Protein 5U78 (pdb70)

Radius of gyration: 27.6 Å; Cα contacts (8 Å, |Δi|>4): 1163; chains: 4; bounding box: 58×51×76 Å

CATH classification: 2.30.29.30

Organism: Homo sapiens (NCBI:txid9606)

InterPro domains:
  IPR000648 Oxysterol-binding protein [PF01237] (410-745)
  IPR000648 Oxysterol-binding protein [PTHR10972] (153-735)
  IPR001849 Pleckstrin homology domain [PF00169] (150-264)
  IPR001849 Pleckstrin homology domain [PS50003] (148-265)
  IPR001849 Pleckstrin homology domain [SM00233] (149-267)
  IPR011993 PH-like domain superfamily [G3DSA:2.30.29.30] (146-267)
  IPR018494 Oxysterol-binding protein, conserved site [PS01013] (510-520)
  IPR037239 Oxysterol-binding protein superfamily [SSF144000] (399-789)

B-factor: mean 55.5, std 25.24, range [16.23, 249.87]

Solvent-accessible surface area: 25020 Å² total; per-residue (Å²): 172,72,42,80,83,46,41,56,69,2,90,1,39,3,68,43,114,13,49,33,105,6,42,0,11,0,74,63,4,35,0,14,0,40,52,64,108,168,118,17,105,16,18,5,8,0,68,0,80,33,3,86,28,82,71,87,54,76,182,43,13,5,0,55,0,46,25,63,135,150,107,62,0,51,24,134,148,8,68,166,51,58,93,61,21,22,15,16,7,35,43,14,71,20,73,0,9,0,69,7,119,44,82,77,56,0,106,70,3,30,82,14,0,83,146,6,17,167,45,103,172,75,44,73,86,44,43,53,67,3,81,1,61,4,28,104,139,41,39,34,101,6,38,0,11,0,70,60,10,36,0,11,0,38,57,70,102,169,130,17,109,15,17,5,7,0,73,0,111,33,2,79,25,93,68,91,71,14,132,99,143,27,12,4,0,60,0,48,24,66,60,68,60,56,0,52,22,130,120,10,72,164,46,55,69,122,24,30,159,34,76,34,26,5,8,9,44,0,14,0,41,3,111,44,110,78,53,0,101,70,1,19,73,14,0,94,143,7,9,150,55,106,98,48,18,53,4,3,41,69,4,55,0,56,2,74,115,164,48,68,48,108,4,15,0,10,0,62,74,8,35,0,8,0,31,52,65,91,182,102,15,98,17,14,5,6,0,68,0,109,34,5,90,25,90,76,85,126,111,35,11,0,61,0,49,22,70,139,146,111,61,0,50,24,133,121,8,45,96,29,53,81,123,22,31,147,37,30,75,43,14,69,21,78,0,9,0,88,3,94,40,106,57,19,0,114,28,0,24,97,14,0,81,134,4,16,168,91,160,82,38,74,83,45,44,58,74,5,80,1,64,0,31,111,116,28,43,35,110,5,37,0,10,0,66,63,6,35,0,8,0,35,56,61,102,170,139,16,97,9,16,5,6,0,69,0,96,34,9,88,21,45,48,81,109,40,184,196,16,2,8,0,59,0,48,24,66,58,71,57,52,0,50,21,135,145,9,62,171,45,59,86,115,31,33,148,36,76,33,25,4,8,15,49,0,15,0,61,3,118,37,104,77,52,0,93,74,2,16,74,17,0,66,133,6,17,160,39,101

Sequence (479 aa):
SSGIVMADWLKIRGTLKSWTKLWCVLKPGVLLIYKTQKNGQWVGTVLLNACEIIERPSKGFCFKLFHPLEQSIWAVKGPKGEAVGSITQPLPSSYLIIRATSESDGRCWMDALELALKSGSSGIVMADWLKIRGTLKSWTKLWCVLKPGVLLIYKTQKNGQWVGTVLLNACEIIERPSKKDGFCFKLFHPLEQSIWAVKGPKGEAVGSITQPLPSSYLIIRATSESDGRCWMDALELALKSGSGIVMADWLKIRGTLKSWTKLWCVLKPGVLLIYKTQKNGQWVGTVLLNACEIIERPSFCFKLFHPLEQSIWAVKGPKGEAVGSITQPLPSSYLIIRATSESDGRCWMDALELALKSSSGIVMADWLKIRGTLKSWTKLWCVLKPGVLLIYKTQKNGQWVGTVLLNACEIIERPSKKGFCFKLFHPLEQSIWAVKGPKGEAVGSITQPLPSSYLIIRATSESDGRCWMDALELALKSG

Secondary structure (DSSP, 8-state):
-----EEEEEEEE-TT---EEEEEEEETTEEEEESSSSS--EEEEEEGGG-EEEE-----EEEEEE-TTS---B-SS-TT--SSPPP-S---SSEEEEEESSHHHHHHHHHHHHHHHT--/-----EEEEEEE-TTTT--EEEEEEEETTEEEEESSSSSPPEEEEEEGGG-EEEE---SSSSEEEEEE-TTS---B-SS-TT--SSPPP-S---SSEEEEEESSHHHHHHHHHHHHHHTT--/----EEEEEEEE-SSS-EEEEEEEEETTEEEEES-SSS--EEEEEEGGG-EEEE----EEEEE-TTS---B-SS-TT--SSPPP-S---SSEEEEE-SSHHHHHHHHHHHHHHH--/----SEEEEEEEE-TT--EEEEEEEEETTEEEEESSSSSPPEEEEEEGGG-EEEEE-----EEEEEE-TTS---B-SS-TT--SSPPP-S---SSEEEEEESSHHHHHHHHHHHHHHHH--

Structure (mmCIF, N/CA/C/O backbone):
data_5U78
#
_entry.id   5U78
#
_cell.length_a   52.170
_cell.length_b   66.350
_cell.length_c   79.549
_cell.angle_alpha   90.00
_cell.angle_beta   94.67
_cell.angle_gamma   90.00
#
_symmetry.space_group_name_H-M   'P 1 21 1'
#
loop_
_entity.id
_entity.type
_entity.pdbx_description
1 polymer 'Oxysterol-binding protein-related protein 8'
2 water water
#
loop_
_atom_site.group_PDB
_atom_site.id
_atom_site.type_symbol
_atom_site.label_atom_id
_atom_site.label_alt_id
_atom_site.label_comp_id
_atom_site.label_asym_id
_atom_site.label_entity_id
_atom_site.label_seq_id
_atom_site.pdbx_PDB_ins_code
_atom_site.Cartn_x
_atom_site.Cartn_y
_atom_site.Cartn_z
_atom_site.occupancy
_atom_site.B_iso_or_equiv
_atom_site.auth_seq_id
_atom_site.auth_comp_id
_atom_site.auth_asym_id
_atom_site.auth_atom_id
_atom_site.pdbx_PDB_model_num
ATOM 1 N N . SER A 1 2 ? -40.784 12.825 11.907 1.00 74.82 6 SER A N 1
ATOM 2 C CA . SER A 1 2 ? -40.244 13.885 12.736 1.00 69.89 6 SER A CA 1
ATOM 3 C C . SER A 1 2 ? -38.840 14.235 12.274 1.00 66.19 6 SER A C 1
ATOM 4 O O . SER A 1 2 ? -38.337 15.312 12.567 1.00 59.57 6 SER A O 1
ATOM 11 N N . SER A 1 3 ? -38.235 13.325 11.519 1.00 65.28 7 SER A N 1
ATOM 12 C CA . SER A 1 3 ? -36.831 13.427 11.142 1.00 59.52 7 SER A CA 1
ATOM 13 C C . SER A 1 3 ? -36.546 14.660 10.316 1.00 60.54 7 SER A C 1
ATOM 14 O O . SER A 1 3 ? -35.501 15.281 10.462 1.00 61.09 7 SER A O 1
ATOM 22 N N . GLY A 1 4 ? -37.474 15.020 9.445 1.00 56.81 8 GLY A N 1
ATOM 23 C CA . GLY A 1 4 ? -37.228 16.123 8.528 1.00 50.50 8 GLY A CA 1
ATOM 24 C C . GLY A 1 4 ? -36.485 15.673 7.292 1.00 42.42 8 GLY A C 1
ATOM 25 O O . GLY A 1 4 ? -36.097 16.483 6.474 1.00 44.96 8 GLY A O 1
ATOM 29 N N . ILE A 1 5 ? -36.328 14.371 7.130 1.00 45.03 9 ILE A N 1
ATOM 30 C CA . ILE A 1 5 ? -35.585 13.867 5.995 1.00 42.56 9 ILE A CA 1
ATOM 31 C C . ILE A 1 5 ? -36.491 13.919 4.776 1.00 53.53 9 ILE A C 1
ATOM 32 O O . ILE A 1 5 ? -37.472 13.198 4.696 1.00 51.09 9 ILE A O 1
ATOM 48 N N . VAL A 1 6 ? -36.199 14.848 3.878 1.00 54.57 10 VAL A N 1
ATOM 49 C CA . VAL A 1 6 ? -36.895 14.944 2.613 1.00 52.74 10 VAL A CA 1
ATOM 50 C C . VAL A 1 6 ? -36.597 13.790 1.669 1.00 60.78 10 VAL A C 1
ATOM 51 O O . VAL A 1 6 ? -37.492 13.262 1.034 1.00 65.61 10 VAL A O 1
ATOM 64 N N . MET A 1 7 ? -35.319 13.452 1.529 1.00 57.71 11 MET A N 1
ATOM 65 C CA . MET A 1 7 ? -34.901 12.329 0.702 1.00 47.61 11 MET A CA 1
ATOM 66 C C . MET A 1 7 ? -33.661 11.622 1.244 1.00 49.03 11 MET A C 1
ATOM 67 O O . MET A 1 7 ? -32.787 12.256 1.816 1.00 43.57 11 MET A O 1
ATOM 81 N N . ALA A 1 8 ? -33.596 10.304 1.071 1.00 49.21 12 ALA A N 1
ATOM 82 C CA . ALA A 1 8 ? -32.366 9.548 1.300 1.00 48.36 12 ALA A CA 1
ATOM 83 C C . ALA A 1 8 ? -32.175 8.395 0.307 1.00 55.60 12 ALA A C 1
ATOM 84 O O . ALA A 1 8 ? -33.029 7.527 0.214 1.00 49.43 12 ALA A O 1
ATOM 91 N N . ASP A 1 9 ? -31.066 8.388 -0.429 1.00 40.48 13 ASP A N 1
ATOM 92 C CA . ASP A 1 9 ? -30.721 7.281 -1.324 1.00 39.53 13 ASP A CA 1
ATOM 93 C C . ASP A 1 9 ? -29.235 7.292 -1.699 1.00 41.12 13 ASP A C 1
ATOM 94 O O . ASP A 1 9 ? -28.555 8.277 -1.478 1.00 38.39 13 ASP A O 1
ATOM 103 N N . TRP A 1 10 ? -28.751 6.204 -2.285 1.00 38.01 14 TRP A N 1
ATOM 104 C CA . TRP A 1 10 ? -27.398 6.157 -2.797 1.00 46.03 14 TRP A CA 1
ATOM 105 C C . TRP A 1 10 ? -27.253 7.070 -3.978 1.00 42.60 14 TRP A C 1
ATOM 106 O O . TRP A 1 10 ? -28.105 7.067 -4.883 1.00 47.75 14 TRP A O 1
ATOM 127 N N . LEU A 1 11 ? -26.182 7.842 -4.001 1.00 37.67 15 LEU A N 1
ATOM 128 C CA . LEU A 1 11 ? -25.834 8.634 -5.160 1.00 39.31 15 LEU A CA 1
ATOM 129 C C . LEU A 1 11 ? -24.371 8.404 -5.445 1.00 44.79 15 LEU A C 1
ATOM 130 O O . LEU A 1 11 ? -23.612 8.095 -4.544 1.00 38.90 15 LEU A O 1
ATOM 146 N N . LYS A 1 12 ? -23.969 8.568 -6.689 1.00 37.29 16 LYS A N 1
ATOM 147 C CA . LYS A 1 12 ? -22.575 8.417 -7.016 1.00 41.35 16 LYS A CA 1
ATOM 148 C C . LYS A 1 12 ? -21.991 9.810 -7.147 1.00 48.17 16 LYS A C 1
ATOM 149 O O . LYS A 1 12 ? -22.536 10.658 -7.842 1.00 35.84 16 LYS A O 1
ATOM 168 N N . ILE A 1 13 ? -20.902 10.051 -6.442 1.00 39.33 17 ILE A N 1
ATOM 169 C CA . ILE A 1 13 ? -20.286 11.363 -6.449 1.00 52.50 17 ILE A CA 1
ATOM 170 C C . ILE A 1 13 ? -18.926 11.308 -7.122 1.00 44.31 17 ILE A C 1
ATOM 171 O O . ILE A 1 13 ? -18.097 10.492 -6.763 1.00 38.52 17 ILE A O 1
ATOM 187 N N . ARG A 1 14 ? -18.729 12.160 -8.120 1.00 56.20 18 ARG A N 1
ATOM 188 C CA . ARG A 1 14 ? -17.476 12.184 -8.823 1.00 59.10 18 ARG A CA 1
ATOM 189 C C . ARG A 1 14 ? -16.495 12.890 -7.917 1.00 64.21 18 ARG A C 1
ATOM 190 O O . ARG A 1 14 ? -16.745 14.002 -7.468 1.00 70.79 18 ARG A O 1
ATOM 211 N N . GLY A 1 15 ? -15.389 12.231 -7.643 1.00 68.76 19 GLY A N 1
ATOM 212 C CA . GLY A 1 15 ? -14.303 12.868 -6.924 1.00 65.55 19 GLY A CA 1
ATOM 213 C C . GLY A 1 15 ? -13.525 13.671 -7.933 1.00 65.81 19 GLY A C 1
ATOM 214 O O . GLY A 1 15 ? -13.840 13.658 -9.116 1.00 63.02 19 GLY A O 1
ATOM 218 N N . THR A 1 16 ? -12.511 14.375 -7.456 1.00 66.22 20 THR A N 1
ATOM 219 C CA . THR A 1 16 ? -11.536 15.009 -8.322 1.00 71.30 20 THR A CA 1
ATOM 220 C C . THR A 1 16 ? -10.808 13.906 -9.081 1.00 72.37 20 THR A C 1
ATOM 221 O O . THR A 1 16 ? -10.301 14.114 -10.172 1.00 75.47 20 THR A O 1
ATOM 232 N N . LEU A 1 17 ? -10.802 12.728 -8.477 1.00 74.49 21 LEU A N 1
ATOM 233 C CA . LEU A 1 17 ? -10.139 11.554 -9.013 1.00 80.39 21 LEU A CA 1
ATOM 234 C C . LEU A 1 17 ? -11.089 10.691 -9.850 1.00 79.52 21 LEU A C 1
ATOM 235 O O . LEU A 1 17 ? -10.759 9.574 -10.216 1.00 79.68 21 LEU A O 1
ATOM 251 N N . LYS A 1 18 ? -12.277 11.218 -10.104 1.00 81.86 22 LYS A N 1
ATOM 252 C CA . LYS A 1 18 ? -13.205 10.618 -11.079 1.00 81.26 22 LYS A CA 1
ATOM 253 C C . LYS A 1 18 ? -13.417 9.170 -10.734 1.00 81.15 22 LYS A C 1
ATOM 254 O O . LYS A 1 18 ? -13.476 8.327 -11.610 1.00 82.16 22 LYS A O 1
ATOM 273 N N . SER A 1 19 ? -13.489 8.889 -9.443 1.00 89.47 23 SER A N 1
ATOM 274 C CA . SER A 1 19 ? -13.754 7.549 -8.950 1.00 95.53 23 SER A CA 1
ATOM 275 C C . SER A 1 19 ? -15.241 7.233 -8.753 1.00 91.64 23 SER A C 1
ATOM 276 O O . SER A 1 19 ? -15.608 6.085 -8.528 1.00 89.77 23 SER A O 1
ATOM 283 N N . TRP A 1 20 ? -16.092 8.250 -8.793 1.00 86.71 24 TRP A N 1
ATOM 284 C CA . TRP A 1 20 ? -17.521 8.005 -8.759 1.00 70.25 24 TRP A CA 1
ATOM 285 C C . TRP A 1 20 ? -17.932 7.105 -7.635 1.00 77.65 24 TRP A C 1
ATOM 286 O O . TRP A 1 20 ? -18.609 6.086 -7.861 1.00 81.97 24 TRP A O 1
ATOM 307 N N . THR A 1 21 ? -17.550 7.442 -6.416 1.00 48.68 25 THR A N 1
ATOM 308 C CA . THR A 1 21 ? -17.885 6.624 -5.260 1.00 53.60 25 THR A CA 1
ATOM 309 C C . THR A 1 21 ? -19.377 6.620 -4.955 1.00 59.86 25 THR A C 1
ATOM 310 O O . THR A 1 21 ? -20.018 7.664 -4.996 1.00 53.38 25 THR A O 1
ATOM 321 N N . LYS A 1 22 ? -19.922 5.461 -4.615 1.00 41.35 26 LYS A N 1
ATOM 322 C CA . LYS A 1 22 ? -21.298 5.399 -4.160 1.00 52.61 26 LYS A CA 1
ATOM 323 C C . LYS A 1 22 ? -21.343 5.762 -2.683 1.00 55.09 26 LYS A C 1
ATOM 324 O O . LYS A 1 22 ? -20.679 5.129 -1.879 1.00 48.96 26 LYS A O 1
ATOM 343 N N . LEU A 1 23 ? -22.126 6.779 -2.339 1.00 41.66 27 LEU A N 1
ATOM 344 C CA . LEU A 1 23 ? -22.249 7.236 -0.964 1.00 44.05 27 LEU A CA 1
ATOM 345 C C . LEU A 1 23 ? -23.720 7.388 -0.575 1.00 37.54 27 LEU A C 1
ATOM 346 O O . LEU A 1 23 ? -24.562 7.597 -1.423 1.00 44.23 27 LEU A O 1
ATOM 362 N N . TRP A 1 24 ? -24.020 7.294 0.714 1.00 42.90 28 TRP A N 1
ATOM 363 C CA . TRP A 1 24 ? -25.388 7.381 1.183 1.00 37.21 28 TRP A CA 1
ATOM 364 C C . TRP A 1 24 ? -25.697 8.815 1.445 1.00 44.05 28 TRP A C 1
ATOM 365 O O . TRP A 1 24 ? -25.034 9.447 2.277 1.00 36.96 28 TRP A O 1
ATOM 386 N N . CYS A 1 25 ? -26.686 9.350 0.742 1.00 40.24 29 CYS A N 1
ATOM 387 C CA . CYS A 1 25 ? -26.989 10.769 0.821 1.00 48.83 29 CYS A CA 1
ATOM 388 C C . CYS A 1 25 ? -28.364 11.066 1.428 1.00 43.09 29 CYS A C 1
ATOM 389 O O . CYS A 1 25 ? -29.352 10.463 1.061 1.00 37.08 29 CYS A O 1
ATOM 397 N N . VAL A 1 26 ? -28.402 12.003 2.359 1.00 38.75 30 VAL A N 1
ATOM 398 C CA . VAL A 1 26 ? -29.637 12.360 3.025 1.00 34.03 30 VAL A CA 1
ATOM 399 C C . VAL A 1 26 ? -29.938 13.846 2.898 1.00 39.32 30 VAL A C 1
ATOM 400 O O . VAL A 1 26 ? -29.090 14.674 3.185 1.00 40.24 30 VAL A O 1
ATOM 413 N N . LEU A 1 27 ? -31.147 14.174 2.476 1.00 35.56 31 LEU A N 1
ATOM 414 C CA . LEU A 1 27 ? -31.506 15.559 2.269 1.00 46.98 31 LEU A CA 1
ATOM 415 C C . LEU A 1 27 ? -32.409 16.087 3.385 1.00 50.22 31 LEU A C 1
ATOM 416 O O . LEU A 1 27 ? -33.486 15.559 3.628 1.00 50.29 31 LEU A O 1
ATOM 432 N N . LYS A 1 28 ? -31.953 17.138 4.039 1.00 44.32 32 LYS A N 1
ATOM 433 C CA . LYS A 1 28 ? -32.715 17.805 5.072 1.00 41.13 32 LYS A CA 1
ATOM 434 C C . LYS A 1 28 ? -32.708 19.261 4.682 1.00 45.91 32 LYS A C 1
ATOM 435 O O . LYS A 1 28 ? -31.816 19.693 3.977 1.00 43.37 32 LYS A O 1
ATOM 454 N N . PRO A 1 29 ? -33.663 20.044 5.147 1.00 52.53 33 PRO A N 1
ATOM 455 C CA . PRO A 1 29 ? -33.740 21.396 4.613 1.00 53.28 33 PRO A CA 1
ATOM 456 C C . PRO A 1 29 ? -32.424 22.132 4.830 1.00 45.29 33 PRO A C 1
ATOM 457 O O . PRO A 1 29 ? -31.912 22.160 5.932 1.00 45.38 33 PRO A O 1
ATOM 468 N N . GLY A 1 30 ? -31.880 22.666 3.750 1.00 45.21 34 GLY A N 1
ATOM 469 C CA . GLY A 1 30 ? -30.667 23.468 3.811 1.00 41.63 34 GLY A CA 1
ATOM 470 C C . GLY A 1 30 ? -29.399 22.653 3.787 1.00 40.01 34 GLY A C 1
ATOM 471 O O . GLY A 1 30 ? -28.313 23.211 3.734 1.00 43.17 34 GLY A O 1
ATOM 475 N N . VAL A 1 31 ? -29.516 21.340 3.864 1.00 33.63 35 VAL A N 1
ATOM 476 C CA . VAL A 1 31 ? -28.321 20.529 3.889 1.00 44.56 35 VAL A CA 1
ATOM 477 C C . VAL A 1 31 ? -28.444 19.230 3.118 1.00 39.76 35 VAL A C 1
ATOM 478 O O . VAL A 1 31 ? -29.494 18.617 3.072 1.00 35.07 35 VAL A O 1
ATOM 491 N N . LEU A 1 32 ? -27.339 18.820 2.526 1.00 27.69 36 LEU A N 1
ATOM 492 C CA . LEU A 1 32 ? -27.217 17.491 2.010 1.00 27.36 36 LEU A CA 1
ATOM 493 C C . LEU A 1 32 ? -26.154 16.806 2.848 1.00 32.13 36 LEU A C 1
ATOM 494 O O . LEU A 1 32 ? -25.034 17.280 2.942 1.00 36.52 36 LEU A O 1
ATOM 510 N N . LEU A 1 33 ? -26.517 15.698 3.460 1.00 38.97 37 LEU A N 1
ATOM 511 C CA . LEU A 1 33 ? -25.623 14.993 4.354 1.00 33.37 37 LEU A CA 1
ATOM 512 C C . LEU A 1 33 ? -25.140 13.737 3.648 1.00 40.31 37 LEU A C 1
ATOM 513 O O . LEU A 1 33 ? -25.934 13.001 3.090 1.00 33.01 37 LEU A O 1
ATOM 529 N N . ILE A 1 34 ? -23.833 13.525 3.643 1.00 32.90 38 ILE A N 1
ATOM 530 C CA . ILE A 1 34 ? -23.238 12.442 2.877 1.00 37.62 38 ILE A CA 1
ATOM 531 C C . ILE A 1 34 ? -22.517 11.441 3.778 1.00 40.53 38 ILE A C 1
ATOM 532 O O . ILE A 1 34 ? -21.693 11.820 4.593 1.00 39.72 38 ILE A O 1
ATOM 548 N N . TYR A 1 35 ? -22.849 10.169 3.614 1.00 37.46 39 TYR A N 1
ATOM 549 C CA . TYR A 1 35 ? -22.352 9.106 4.471 1.00 45.14 39 TYR A CA 1
ATOM 550 C C . TYR A 1 35 ? -21.827 7.931 3.657 1.00 47.59 39 TYR A C 1
ATOM 551 O O . TYR A 1 35 ? -22.285 7.672 2.551 1.00 38.69 39 TYR A O 1
ATOM 569 N N . LYS A 1 36 ? -20.846 7.238 4.222 1.00 56.28 40 LYS A N 1
ATOM 570 C CA . LYS A 1 36 ? -20.313 6.003 3.644 1.00 61.16 40 LYS A CA 1
ATOM 571 C C . LYS A 1 36 ? -21.341 4.867 3.617 1.00 62.94 40 LYS A C 1
ATOM 572 O O . LYS A 1 36 ? -21.401 4.117 2.652 1.00 47.35 40 LYS A O 1
ATOM 591 N N . THR A 1 37 ? -22.135 4.740 4.680 1.00 74.64 41 THR A N 1
ATOM 592 C CA . THR A 1 37 ? -23.128 3.662 4.783 1.00 86.49 41 THR A CA 1
ATOM 593 C C . THR A 1 37 ? -24.515 4.164 5.141 1.00 81.21 41 THR A C 1
ATOM 594 O O . THR A 1 37 ? -24.670 5.236 5.705 1.00 67.49 41 THR A O 1
ATOM 605 N N . GLN A 1 38 ? -25.517 3.376 4.763 1.00 78.17 42 GLN A N 1
ATOM 606 C CA . GLN A 1 38 ? -26.921 3.761 4.914 1.00 73.96 42 GLN A CA 1
ATOM 607 C C . GLN A 1 38 ? -27.456 3.914 6.328 1.00 68.67 42 GLN A C 1
ATOM 608 O O . GLN A 1 38 ? -28.263 4.795 6.564 1.00 71.65 42 GLN A O 1
ATOM 622 N N . LYS A 1 39 ? -27.035 3.077 7.259 1.00 72.06 43 LYS A N 1
ATOM 623 C CA . LYS A 1 39 ? -27.488 3.259 8.630 1.00 79.69 43 LYS A CA 1
ATOM 624 C C . LYS A 1 39 ? -26.311 3.537 9.550 1.00 88.32 43 LYS A C 1
ATOM 625 O O . LYS A 1 39 ? -25.350 2.776 9.552 1.00 89.24 43 LYS A O 1
ATOM 644 N N . ASN A 1 40 ? -26.400 4.615 10.323 1.00 97.39 44 ASN A N 1
ATOM 645 C CA . ASN A 1 40 ? -25.351 4.926 11.309 1.00 106.53 44 ASN A CA 1
ATOM 646 C C . ASN A 1 40 ? -23.997 4.970 10.614 1.00 108.85 44 ASN A C 1
ATOM 647 O O . ASN A 1 40 ? -23.010 4.428 11.105 1.00 112.51 44 ASN A O 1
ATOM 658 N N . GLY A 1 41 ? -23.966 5.647 9.474 1.00 98.51 45 GLY A N 1
ATOM 659 C CA . GLY A 1 41 ? -22.798 5.651 8.601 1.00 91.44 45 GLY A CA 1
ATOM 660 C C . GLY A 1 41 ? -21.683 6.572 9.035 1.00 80.85 45 GLY A C 1
ATOM 661 O O . GLY A 1 41 ? -21.858 7.424 9.901 1.00 79.27 45 GLY A O 1
ATOM 665 N N . GLN A 1 42 ? -20.535 6.424 8.384 1.00 70.62 46 GLN A N 1
ATOM 666 C CA . GLN A 1 42 ? -19.402 7.283 8.656 1.00 61.26 46 GLN A CA 1
ATOM 667 C C . GLN A 1 42 ? -19.582 8.555 7.834 1.00 51.35 46 GLN A C 1
ATOM 668 O O . GLN A 1 42 ? -19.552 8.514 6.615 1.00 48.05 46 GLN A O 1
ATOM 682 N N . TRP A 1 43 ? -19.791 9.671 8.510 1.00 49.18 47 TRP A N 1
ATOM 683 C CA . TRP A 1 43 ? -20.059 10.924 7.845 1.00 42.36 47 TRP A CA 1
ATOM 684 C C . TRP A 1 43 ? -18.883 11.348 7.007 1.00 40.46 47 TRP A C 1
ATOM 685 O O . TRP A 1 43 ? -17.731 11.285 7.464 1.00 51.20 47 TRP A O 1
ATOM 706 N N . VAL A 1 44 ? -19.142 11.748 5.769 1.00 40.89 48 VAL A N 1
ATOM 707 C CA . VAL A 1 44 ? -18.095 12.267 4.903 1.00 41.63 48 VAL A CA 1
ATOM 708 C C . VAL A 1 44 ? -18.081 13.791 4.834 1.00 42.84 48 VAL A C 1
ATOM 709 O O . VAL A 1 44 ? -17.038 14.414 4.948 1.00 37.76 48 VAL A O 1
ATOM 722 N N . GLY A 1 45 ? -19.239 14.370 4.560 1.00 37.45 49 GLY A N 1
ATOM 723 C CA . GLY A 1 45 ? -19.384 15.803 4.538 1.00 37.42 49 GLY A CA 1
ATOM 724 C C . GLY A 1 45 ? -20.829 16.234 4.551 1.00 35.76 49 GLY A C 1
ATOM 725 O O . GLY A 1 45 ? -21.717 15.449 4.284 1.00 33.97 49 GLY A O 1
ATOM 729 N N . THR A 1 46 ? -21.052 17.501 4.841 1.00 31.77 50 THR A N 1
ATOM 730 C CA . THR A 1 46 ? -22.355 18.100 4.685 1.00 41.97 50 THR A CA 1
ATOM 731 C C . THR A 1 46 ? -22.251 19.304 3.767 1.00 33.94 50 THR A C 1
ATOM 732 O O . THR A 1 46 ? -21.456 20.193 4.003 1.00 33.82 50 THR A O 1
ATOM 743 N N . VAL A 1 47 ? -23.060 19.317 2.728 1.00 28.74 51 VAL A N 1
ATOM 744 C CA . VAL A 1 47 ? -23.083 20.412 1.793 1.00 28.82 51 VAL A CA 1
ATOM 745 C C . VAL A 1 47 ? -24.081 21.444 2.282 1.00 33.42 51 VAL A C 1
ATOM 746 O O . VAL A 1 47 ? -25.211 21.108 2.594 1.00 34.93 51 VAL A O 1
ATOM 759 N N . LEU A 1 48 ? -23.668 22.700 2.344 1.00 34.11 52 LEU A N 1
ATOM 760 C CA . LEU A 1 48 ? -24.559 23.758 2.781 1.00 36.10 52 LEU A CA 1
ATOM 761 C C . LEU A 1 48 ? -25.313 24.272 1.571 1.00 30.65 52 LEU A C 1
ATOM 762 O O . LEU A 1 48 ? -24.818 25.088 0.812 1.00 39.17 52 LEU A O 1
ATOM 778 N N . LEU A 1 49 ? -26.519 23.775 1.392 1.00 36.92 53 LEU A N 1
ATOM 779 C CA . LEU A 1 49 ? -27.286 24.050 0.196 1.00 37.68 53 LEU A CA 1
ATOM 780 C C . LEU A 1 49 ? -27.640 25.526 0.057 1.00 39.07 53 LEU A C 1
ATOM 781 O O . LEU A 1 49 ? -27.847 26.008 -1.040 1.00 41.23 53 LEU A O 1
ATOM 797 N N . ASN A 1 50 ? -27.653 26.244 1.170 1.00 43.02 54 ASN A N 1
ATOM 798 C CA . ASN A 1 50 ? -27.991 27.664 1.184 1.00 52.80 54 ASN A CA 1
ATOM 799 C C . ASN A 1 50 ? -27.010 28.514 0.384 1.00 47.95 54 ASN A C 1
ATOM 800 O O . ASN A 1 50 ? -27.370 29.558 -0.132 1.00 44.78 54 ASN A O 1
ATOM 811 N N . ALA A 1 51 ? -25.777 28.041 0.270 1.00 39.99 55 ALA A N 1
ATOM 812 C CA . ALA A 1 51 ? -24.736 28.754 -0.449 1.00 44.99 55 ALA A CA 1
ATOM 813 C C . ALA A 1 51 ? -24.624 28.313 -1.893 1.00 43.19 55 ALA A C 1
ATOM 814 O O . ALA A 1 51 ? -23.735 28.753 -2.604 1.00 49.98 55 ALA A O 1
ATOM 821 N N . CYS A 1 52 ? -25.540 27.462 -2.322 1.00 46.83 56 CYS A N 1
ATOM 822 C CA . CYS A 1 52 ? -25.386 26.711 -3.549 1.00 36.76 56 CYS A CA 1
ATOM 823 C C . CYS A 1 52 ? -26.409 27.012 -4.632 1.00 38.21 56 CYS A C 1
ATOM 824 O O . CYS A 1 52 ? -27.475 27.534 -4.379 1.00 42.17 56 CYS A O 1
ATOM 832 N N . GLU A 1 53 ? -26.039 26.645 -5.844 1.00 44.87 57 GLU A N 1
ATOM 833 C CA . GLU A 1 53 ? -26.902 26.672 -6.998 1.00 39.54 57 GLU A CA 1
ATOM 834 C C . GLU A 1 53 ? -26.746 25.324 -7.665 1.00 39.34 57 GLU A C 1
ATOM 835 O O . GLU A 1 53 ? -25.779 24.620 -7.422 1.00 37.96 57 GLU A O 1
ATOM 847 N N . ILE A 1 54 ? -27.708 24.952 -8.484 1.00 39.06 58 ILE A N 1
ATOM 848 C CA . ILE A 1 54 ? -27.692 23.638 -9.076 1.00 50.27 58 ILE A CA 1
ATOM 849 C C . ILE A 1 54 ? -27.850 23.707 -10.584 1.00 48.37 58 ILE A C 1
ATOM 850 O O . ILE A 1 54 ? -28.621 24.498 -11.095 1.00 44.72 58 ILE A O 1
ATOM 866 N N . ILE A 1 55 ? -27.097 22.885 -11.297 1.00 47.36 59 ILE A N 1
ATOM 867 C CA . ILE A 1 55 ? -27.238 22.819 -12.736 1.00 56.98 59 ILE A CA 1
ATOM 868 C C . ILE A 1 55 ? -27.120 21.396 -13.277 1.00 55.28 59 ILE A C 1
ATOM 869 O O . ILE A 1 55 ? -26.335 20.596 -12.795 1.00 46.59 59 ILE A O 1
ATOM 885 N N . GLU A 1 56 ? -27.914 21.100 -14.296 1.00 60.15 60 GLU A N 1
ATOM 886 C CA . GLU A 1 56 ? -27.883 19.811 -14.972 1.00 53.56 60 GLU A CA 1
ATOM 887 C C . GLU A 1 56 ? -26.608 19.636 -15.789 1.00 52.21 60 GLU A C 1
ATOM 888 O O . GLU A 1 56 ? -26.033 20.602 -16.247 1.00 53.17 60 GLU A O 1
ATOM 900 N N . ARG A 1 57 ? -26.146 18.403 -15.927 1.00 52.06 61 ARG A N 1
ATOM 901 C CA . ARG A 1 57 ? -24.909 18.119 -16.642 1.00 60.89 61 ARG A CA 1
ATOM 902 C C . ARG A 1 57 ? -25.040 16.953 -17.618 1.00 62.63 61 ARG A C 1
ATOM 903 O O . ARG A 1 57 ? -24.670 15.837 -17.286 1.00 66.26 61 ARG A O 1
ATOM 924 N N . PRO A 1 58 ? -25.542 17.190 -18.820 1.00 63.43 62 PRO A N 1
ATOM 925 C CA . PRO A 1 58 ? -25.688 16.086 -19.771 1.00 69.27 62 PRO A CA 1
ATOM 926 C C . PRO A 1 58 ? -24.303 15.601 -20.190 1.00 77.59 62 PRO A C 1
ATOM 927 O O . PRO A 1 58 ? -23.400 16.408 -20.035 1.00 81.68 62 PRO A O 1
ATOM 938 N N . SER A 1 59 ? -24.092 14.388 -20.691 1.00 85.76 63 SER A N 1
ATOM 939 C CA . SER A 1 59 ? -25.024 13.277 -20.655 1.00 84.55 63 SER A CA 1
ATOM 940 C C . SER A 1 59 ? -24.197 12.013 -20.471 1.00 92.83 63 SER A C 1
ATOM 941 O O . SER A 1 59 ? -23.105 11.900 -21.019 1.00 99.68 63 SER A O 1
ATOM 949 N N . LYS A 1 60 ? -24.712 11.054 -19.712 1.00 90.96 64 LYS A N 1
ATOM 950 C CA . LYS A 1 60 ? -23.960 9.834 -19.422 1.00 86.22 64 LYS A CA 1
ATOM 951 C C . LYS A 1 60 ? -22.945 9.548 -20.522 1.00 93.84 64 LYS A C 1
ATOM 952 O O . LYS A 1 60 ? -22.151 8.610 -20.420 1.00 91.34 64 LYS A O 1
ATOM 971 N N . GLY A 1 63 ? -25.685 7.885 -16.807 1.00 100.21 67 GLY A N 1
ATOM 972 C CA . GLY A 1 63 ? -27.092 8.190 -16.636 1.00 94.66 67 GLY A CA 1
ATOM 973 C C . GLY A 1 63 ? -27.321 9.685 -16.535 1.00 88.58 67 GLY A C 1
ATOM 974 O O . GLY A 1 63 ? -26.970 10.425 -17.444 1.00 97.39 67 GLY A O 1
ATOM 977 N N . PHE A 1 64 ? -27.891 10.135 -15.426 1.00 74.43 68 PHE A N 1
ATOM 978 C CA . PHE A 1 64 ? -28.221 11.539 -15.267 1.00 63.19 68 PHE A CA 1
ATOM 979 C C . PHE A 1 64 ? -27.326 12.185 -14.214 1.00 55.18 68 PHE A C 1
ATOM 980 O O . PHE A 1 64 ? -27.207 11.688 -13.106 1.00 49.15 68 PHE A O 1
ATOM 997 N N . CYS A 1 65 ? -26.694 13.284 -14.582 1.00 52.95 69 CYS A N 1
ATOM 998 C CA . CYS A 1 65 ? -25.743 13.944 -13.719 1.00 49.63 69 CYS A CA 1
ATOM 999 C C . CYS A 1 65 ? -26.136 15.389 -13.484 1.00 48.15 69 CYS A C 1
ATOM 1000 O O . CYS A 1 65 ? -26.612 16.060 -14.383 1.00 53.27 69 CYS A O 1
ATOM 1008 N N . PHE A 1 66 ? -25.939 15.861 -12.266 1.00 44.82 70 PHE A N 1
ATOM 1009 C CA . PHE A 1 66 ? -26.193 17.250 -11.941 1.00 48.43 70 PHE A CA 1
ATOM 1010 C C . PHE A 1 66 ? -25.062 17.758 -11.073 1.00 45.92 70 PHE A C 1
ATOM 1011 O O . PHE A 1 66 ? -24.342 16.975 -10.483 1.00 40.51 70 PHE A O 1
ATOM 1028 N N . LYS A 1 67 ? -24.892 19.069 -11.024 1.00 39.03 71 LYS A N 1
ATOM 1029 C CA . LYS A 1 67 ? -23.806 19.656 -10.274 1.00 43.80 71 LYS A CA 1
ATOM 1030 C C . LYS A 1 67 ? -24.300 20.674 -9.242 1.00 35.60 71 LYS A C 1
ATOM 1031 O O . LYS A 1 67 ? -25.080 21.556 -9.565 1.00 36.53 71 LYS A O 1
ATOM 1050 N N . LEU A 1 68 ? -23.814 20.542 -8.019 1.00 33.69 72 LEU A N 1
ATOM 1051 C CA . LEU A 1 68 ? -24.038 21.526 -6.975 1.00 32.43 72 LEU A CA 1
ATOM 1052 C C . LEU A 1 68 ? -22.791 22.378 -6.884 1.00 35.75 72 LEU A C 1
ATOM 1053 O O . LEU A 1 68 ? -21.701 21.854 -6.801 1.00 32.97 72 LEU A O 1
ATOM 1069 N N . PHE A 1 69 ? -22.947 23.687 -6.923 1.00 32.67 73 PHE A N 1
ATOM 1070 C CA . PHE A 1 69 ? -21.793 24.565 -6.908 1.00 34.66 73 PHE A CA 1
ATOM 1071 C C . PHE A 1 69 ? -22.052 25.889 -6.213 1.00 41.84 73 PHE A C 1
ATOM 1072 O O . PHE A 1 69 ? -23.175 26.354 -6.136 1.00 35.35 73 PHE A O 1
ATOM 1089 N N . HIS A 1 70 ? -20.992 26.508 -5.722 1.00 33.57 74 HIS A N 1
ATOM 1090 C CA . HIS A 1 70 ? -21.117 27.807 -5.124 1.00 40.99 74 HIS A CA 1
ATOM 1091 C C . HIS A 1 70 ? -20.910 28.798 -6.226 1.00 37.09 74 HIS A C 1
ATOM 1092 O O . HIS A 1 70 ? -19.882 28.770 -6.902 1.00 38.31 74 HIS A O 1
ATOM 1106 N N . PRO A 1 71 ? -21.865 29.680 -6.434 1.00 35.46 75 PRO A N 1
ATOM 1107 C CA . PRO A 1 71 ? -21.791 30.620 -7.549 1.00 35.01 75 PRO A CA 1
ATOM 1108 C C . PRO A 1 71 ? -20.583 31.551 -7.429 1.00 31.44 75 PRO A C 1
ATOM 1109 O O . PRO A 1 71 ? -20.072 31.993 -8.435 1.00 35.44 75 PRO A O 1
ATOM 1120 N N . LEU A 1 72 ? -20.132 31.799 -6.209 1.00 35.70 76 LEU A N 1
ATOM 1121 C CA . LEU A 1 72 ? -18.981 32.654 -5.945 1.00 41.97 76 LEU A CA 1
ATOM 1122 C C . LEU A 1 72 ? -17.695 31.852 -5.701 1.00 44.12 76 LEU A C 1
ATOM 1123 O O . LEU A 1 72 ? -16.723 32.375 -5.173 1.00 37.24 76 LEU A O 1
ATOM 1139 N N . GLU A 1 73 ? -17.722 30.583 -6.085 1.00 40.24 77 GLU A N 1
ATOM 1140 C CA . GLU A 1 73 ? -16.524 29.703 -6.031 1.00 40.83 77 GLU A CA 1
ATOM 1141 C C . GLU A 1 73 ? -15.923 29.567 -4.630 1.00 38.04 77 GLU A C 1
ATOM 1142 O O . GLU A 1 73 ? -14.725 29.425 -4.457 1.00 35.72 77 GLU A O 1
ATOM 1154 N N . GLN A 1 74 ? -16.792 29.596 -3.637 1.00 37.95 78 GLN A N 1
ATOM 1155 C CA . GLN A 1 74 ? -16.405 29.463 -2.253 1.00 40.55 78 GLN A CA 1
ATOM 1156 C C . GLN A 1 74 ? -16.782 28.088 -1.741 1.00 34.88 78 GLN A C 1
ATOM 1157 O O . GLN A 1 74 ? -17.419 27.329 -2.447 1.00 33.43 78 GLN A O 1
ATOM 1171 N N . SER A 1 75 ? -16.381 27.775 -0.517 1.00 28.80 79 SER A N 1
ATOM 1172 C CA . SER A 1 75 ? -16.610 26.459 0.042 1.00 31.46 79 SER A CA 1
ATOM 1173 C C . SER A 1 75 ? -18.098 26.158 0.260 1.00 30.05 79 SER A C 1
ATOM 1174 O O . SER A 1 75 ? -18.851 26.999 0.719 1.00 35.97 79 SER A O 1
ATOM 1182 N N . ILE A 1 76 ? -18.485 24.942 -0.083 1.00 33.74 80 ILE A N 1
ATOM 1183 C CA . ILE A 1 76 ? -19.860 24.471 0.054 1.00 33.92 80 ILE A CA 1
ATOM 1184 C C . ILE A 1 76 ? -20.032 23.569 1.275 1.00 36.35 80 ILE A C 1
ATOM 1185 O O . ILE A 1 76 ? -21.092 23.022 1.506 1.00 30.46 80 ILE A O 1
ATOM 1201 N N . TRP A 1 77 ? -18.981 23.430 2.065 1.00 37.52 81 TRP A N 1
ATOM 1202 C CA . TRP A 1 77 ? -18.914 22.389 3.061 1.00 32.56 81 TRP A CA 1
ATOM 1203 C C . TRP A 1 77 ? -19.064 22.865 4.476 1.00 43.98 81 TRP A C 1
ATOM 1204 O O . TRP A 1 77 ? -18.464 23.876 4.876 1.00 43.03 81 TRP A O 1
ATOM 1225 N N . ALA A 1 78 ? -19.846 22.131 5.249 1.00 42.48 82 ALA A N 1
ATOM 1226 C CA . ALA A 1 78 ? -20.018 22.437 6.652 1.00 48.43 82 ALA A CA 1
ATOM 1227 C C . ALA A 1 78 ? -18.716 22.202 7.390 1.00 39.42 82 ALA A C 1
ATOM 1228 O O . ALA A 1 78 ? -17.965 21.312 7.051 1.00 40.52 82 ALA A O 1
ATOM 1235 N N . VAL A 1 79 ? -18.424 23.057 8.353 1.00 45.90 83 VAL A N 1
ATOM 1236 C CA . VAL A 1 79 ? -17.277 22.871 9.222 1.00 45.23 83 VAL A CA 1
ATOM 1237 C C . VAL A 1 79 ? -17.384 21.678 10.157 1.00 51.15 83 VAL A C 1
ATOM 1238 O O . VAL A 1 79 ? -16.405 20.998 10.412 1.00 55.56 83 VAL A O 1
ATOM 1251 N N . LYS A 1 80 ? -18.569 21.462 10.698 1.00 57.41 84 LYS A N 1
ATOM 1252 C CA . LYS A 1 80 ? -18.746 20.467 11.733 1.00 63.41 84 LYS A CA 1
ATOM 1253 C C . LYS A 1 80 ? -19.750 19.408 11.317 1.00 63.12 84 LYS A C 1
ATOM 1254 O O . LYS A 1 80 ? -20.706 19.686 10.607 1.00 63.18 84 LYS A O 1
ATOM 1273 N N . GLY A 1 81 ? -19.530 18.203 11.805 1.00 64.30 85 GLY A N 1
ATOM 1274 C CA . GLY A 1 81 ? -20.388 17.080 11.462 1.00 57.82 85 GLY A CA 1
ATOM 1275 C C . GLY A 1 81 ? -21.729 17.253 12.125 1.00 57.73 85 GLY A C 1
ATOM 1276 O O . GLY A 1 81 ? -21.881 18.070 13.019 1.00 66.34 85 GLY A O 1
ATOM 1280 N N . PRO A 1 82 ? -22.700 16.480 11.674 1.00 55.34 86 PRO A N 1
ATOM 1281 C CA . PRO A 1 82 ? -24.048 16.532 12.220 1.00 56.60 86 PRO A CA 1
ATOM 1282 C C . PRO A 1 82 ? -23.995 16.143 13.683 1.00 67.83 86 PRO A C 1
ATOM 1283 O O . PRO A 1 82 ? -24.782 16.635 14.479 1.00 75.55 86 PRO A O 1
ATOM 1294 N N . LYS A 1 83 ? -23.073 15.264 14.013 1.00 74.09 87 LYS A N 1
ATOM 1295 C CA . LYS A 1 83 ? -22.870 14.791 15.375 1.00 75.41 87 LYS A CA 1
ATOM 1296 C C . LYS A 1 83 ? -21.658 15.432 16.054 1.00 77.53 87 LYS A C 1
ATOM 1297 O O . LYS A 1 83 ? -21.171 14.934 17.060 1.00 85.48 87 LYS A O 1
ATOM 1316 N N . GLY A 1 84 ? -21.209 16.568 15.536 1.00 74.41 88 GLY A N 1
ATOM 1317 C CA . GLY A 1 84 ? -20.104 17.286 16.164 1.00 77.43 88 GLY A CA 1
ATOM 1318 C C . GLY A 1 84 ? -18.741 16.853 15.685 1.00 75.90 88 GLY A C 1
ATOM 1319 O O . GLY A 1 84 ? -17.722 17.249 16.237 1.00 71.24 88 GLY A O 1
ATOM 1323 N N . GLU A 1 85 ? -18.738 16.042 14.639 1.00 69.64 89 GLU A N 1
ATOM 1324 C CA . GLU A 1 85 ? -17.516 15.448 14.143 1.00 82.31 89 GLU A CA 1
ATOM 1325 C C . GLU A 1 85 ? -16.569 16.540 13.654 1.00 65.23 89 GLU A C 1
ATOM 1326 O O . GLU A 1 85 ? -16.978 17.442 12.933 1.00 66.32 89 GLU A O 1
ATOM 1338 N N . ALA A 1 86 ? -15.319 16.481 14.092 1.00 66.13 90 ALA A N 1
ATOM 1339 C CA . ALA A 1 86 ? -14.286 17.403 13.631 1.00 62.85 90 ALA A CA 1
ATOM 1340 C C . ALA A 1 86 ? -13.909 17.249 12.172 1.00 64.47 90 ALA A C 1
ATOM 1341 O O . ALA A 1 86 ? -13.693 18.224 11.477 1.00 64.79 90 ALA A O 1
ATOM 1348 N N . VAL A 1 87 ? -13.752 16.009 11.740 1.00 62.11 91 VAL A N 1
ATOM 1349 C CA . VAL A 1 87 ? -13.206 15.711 10.430 1.00 57.44 91 VAL A CA 1
ATOM 1350 C C . VAL A 1 87 ? -14.062 14.668 9.730 1.00 49.03 91 VAL A C 1
ATOM 1351 O O . VAL A 1 87 ? -14.660 13.823 10.375 1.00 50.69 91 VAL A O 1
ATOM 1364 N N . GLY A 1 88 ? -14.127 14.742 8.411 1.00 48.43 92 GLY A N 1
ATOM 1365 C CA . GLY A 1 88 ? -14.903 13.775 7.645 1.00 51.42 92 GLY A CA 1
ATOM 1366 C C . GLY A 1 88 ? -14.154 12.487 7.443 1.00 47.60 92 GLY A C 1
ATOM 1367 O O . GLY A 1 88 ? -12.940 12.479 7.445 1.00 43.35 92 GLY A O 1
ATOM 1371 N N . SER A 1 89 ? -14.880 11.400 7.233 1.00 43.68 93 SER A N 1
ATOM 1372 C CA . SER A 1 89 ? -14.245 10.132 6.930 1.00 47.63 93 SER A CA 1
ATOM 1373 C C . SER A 1 89 ? -13.513 10.285 5.623 1.00 48.39 93 SER A C 1
ATOM 1374 O O . SER A 1 89 ? -13.999 10.924 4.708 1.00 46.05 93 SER A O 1
ATOM 1382 N N . ILE A 1 90 ? -12.322 9.720 5.548 1.00 47.90 94 ILE A N 1
ATOM 1383 C CA . ILE A 1 90 ? -11.517 9.915 4.377 1.00 42.78 94 ILE A CA 1
ATOM 1384 C C . ILE A 1 90 ? -12.146 9.239 3.173 1.00 44.71 94 ILE A C 1
ATOM 1385 O O . ILE A 1 90 ? -12.540 8.081 3.234 1.00 56.09 94 ILE A O 1
ATOM 1401 N N . THR A 1 91 ? -12.234 9.985 2.091 1.00 44.02 95 THR A N 1
ATOM 1402 C CA . THR A 1 91 ? -12.757 9.493 0.843 1.00 45.66 95 THR A CA 1
ATOM 1403 C C . THR A 1 91 ? -11.864 10.029 -0.236 1.00 44.95 95 THR A C 1
ATOM 1404 O O . THR A 1 91 ? -10.955 10.796 0.006 1.00 56.13 95 THR A O 1
ATOM 1415 N N . GLN A 1 92 ? -12.208 9.688 -1.449 1.00 44.85 96 GLN A N 1
ATOM 1416 C CA . GLN A 1 92 ? -11.484 10.156 -2.587 1.00 45.57 96 GLN A CA 1
ATOM 1417 C C . GLN A 1 92 ? -11.605 11.672 -2.478 1.00 49.30 96 GLN A C 1
ATOM 1418 O O . GLN A 1 92 ? -12.616 12.160 -1.995 1.00 51.72 96 GLN A O 1
ATOM 1432 N N . PRO A 1 93 ? -10.598 12.421 -2.887 1.00 38.19 97 PRO A N 1
ATOM 1433 C CA . PRO A 1 93 ? -10.632 13.866 -2.659 1.00 39.48 97 PRO A CA 1
ATOM 1434 C C . PRO A 1 93 ? -11.808 14.511 -3.374 1.00 43.66 97 PRO A C 1
ATOM 1435 O O . PRO A 1 93 ? -12.110 14.123 -4.489 1.00 39.88 97 PRO A O 1
ATOM 1446 N N . LEU A 1 94 ? -12.448 15.483 -2.738 1.00 39.62 98 LEU A N 1
ATOM 1447 C CA . LEU A 1 94 ? -13.604 16.145 -3.323 1.00 34.33 98 LEU A CA 1
ATOM 1448 C C . LEU A 1 94 ? -13.376 17.653 -3.444 1.00 29.92 98 LEU A C 1
ATOM 1449 O O . LEU A 1 94 ? -12.673 18.216 -2.631 1.00 30.35 98 LEU A O 1
ATOM 1465 N N . PRO A 1 95 ? -13.972 18.310 -4.429 1.00 31.46 99 PRO A N 1
ATOM 1466 C CA . PRO A 1 95 ? -13.709 19.733 -4.656 1.00 34.01 99 PRO A CA 1
ATOM 1467 C C . PRO A 1 95 ? -14.235 20.590 -3.525 1.00 29.82 99 PRO A C 1
ATOM 1468 O O . PRO A 1 95 ? -15.197 20.209 -2.890 1.00 30.74 99 PRO A O 1
ATOM 1479 N N . SER A 1 96 ? -13.583 21.709 -3.249 1.00 30.57 100 SER A N 1
ATOM 1480 C CA . SER A 1 96 ? -14.067 22.622 -2.238 1.00 30.88 100 SER A CA 1
ATOM 1481 C C . SER A 1 96 ? -15.400 23.295 -2.571 1.00 30.40 100 SER A C 1
ATOM 1482 O O . SER A 1 96 ? -16.258 23.404 -1.720 1.00 30.45 100 SER A O 1
ATOM 1490 N N . SER A 1 97 ? -15.532 23.796 -3.789 1.00 30.25 101 SER A N 1
ATOM 1491 C CA . SER A 1 97 ? -16.652 24.659 -4.154 1.00 30.53 101 SER A CA 1
ATOM 1492 C C . SER A 1 97 ? -17.747 24.063 -5.050 1.00 38.35 101 SER A C 1
ATOM 1493 O O . SER A 1 97 ? -18.637 24.782 -5.478 1.00 40.74 101 SER A O 1
ATOM 1501 N N . TYR A 1 98 ? -17.669 22.783 -5.374 1.00 27.90 102 TYR A N 1
ATOM 1502 C CA . TYR A 1 98 ? -18.729 22.151 -6.143 1.00 23.47 102 TYR A CA 1
ATOM 1503 C C . TYR A 1 98 ? -18.719 20.654 -5.995 1.00 28.16 102 TYR A C 1
ATOM 1504 O O . TYR A 1 98 ? -17.737 20.073 -5.578 1.00 29.00 102 TYR A O 1
ATOM 1522 N N . LEU A 1 99 ? -19.837 20.041 -6.330 1.00 28.17 103 LEU A N 1
ATOM 1523 C CA . LEU A 1 99 ? -19.945 18.606 -6.326 1.00 27.70 103 LEU A CA 1
ATOM 1524 C C . LEU A 1 99 ? -20.680 18.137 -7.579 1.00 37.85 103 LEU A C 1
ATOM 1525 O O . LEU A 1 99 ? -21.696 18.701 -7.953 1.00 27.68 103 LEU A O 1
ATOM 1541 N N . ILE A 1 100 ? -20.162 17.102 -8.221 1.00 29.65 104 ILE A N 1
ATOM 1542 C CA . ILE A 1 100 ? -20.807 16.544 -9.396 1.00 36.02 104 ILE A CA 1
ATOM 1543 C C . ILE A 1 100 ? -21.408 15.211 -9.006 1.00 33.14 104 ILE A C 1
ATOM 1544 O O . ILE A 1 100 ? -20.728 14.361 -8.468 1.00 40.40 104 ILE A O 1
ATOM 1560 N N . ILE A 1 101 ? -22.696 15.048 -9.251 1.00 41.40 105 ILE A N 1
ATOM 1561 C CA . ILE A 1 101 ? -23.436 13.922 -8.703 1.00 39.85 105 ILE A CA 1
ATOM 1562 C C . ILE A 1 101 ? -24.201 13.129 -9.761 1.00 43.72 105 ILE A C 1
ATOM 1563 O O . ILE A 1 101 ? -24.773 13.702 -10.671 1.00 43.23 105 ILE A O 1
ATOM 1579 N N . ARG A 1 102 ? -24.211 11.810 -9.618 1.00 44.12 106 ARG A N 1
ATOM 1580 C CA . ARG A 1 102 ? -24.890 10.926 -10.559 1.00 51.71 106 ARG A CA 1
ATOM 1581 C C . ARG A 1 102 ? -25.939 10.054 -9.889 1.00 45.28 106 ARG A C 1
ATOM 1582 O O . ARG A 1 102 ? -25.709 9.514 -8.824 1.00 43.65 106 ARG A O 1
ATOM 1603 N N . ALA A 1 103 ? -27.071 9.884 -10.554 1.00 50.68 107 ALA A N 1
ATOM 1604 C CA . ALA A 1 103 ? -28.146 9.045 -10.046 1.00 45.22 107 ALA A CA 1
ATOM 1605 C C . ALA A 1 103 ? -28.433 7.928 -11.028 1.00 60.27 107 ALA A C 1
ATOM 1606 O O . ALA A 1 103 ? -28.199 8.066 -12.221 1.00 55.72 107 ALA A O 1
ATOM 1613 N N . THR A 1 104 ? -28.973 6.829 -10.519 1.00 69.61 108 THR A N 1
ATOM 1614 C CA . THR A 1 104 ? -29.165 5.626 -11.315 1.00 68.54 108 THR A CA 1
ATOM 1615 C C . THR A 1 104 ? -30.095 5.859 -12.493 1.00 68.07 108 THR A C 1
ATOM 1616 O O . THR A 1 104 ? -29.842 5.371 -13.582 1.00 78.04 108 THR A O 1
ATOM 1627 N N . SER A 1 105 ? -31.160 6.610 -12.277 1.00 62.08 109 SER A N 1
ATOM 1628 C CA . SER A 1 105 ? -32.171 6.771 -13.295 1.00 66.45 109 SER A CA 1
ATOM 1629 C C . SER A 1 105 ? -32.484 8.234 -13.521 1.00 62.80 109 SER A C 1
ATOM 1630 O O . SER A 1 105 ? -32.285 9.063 -12.644 1.00 59.62 109 SER A O 1
ATOM 1638 N N . GLU A 1 106 ? -32.976 8.538 -14.713 1.00 63.94 110 GLU A N 1
ATOM 1639 C CA . GLU A 1 106 ? -33.340 9.904 -15.064 1.00 66.90 110 GLU A CA 1
ATOM 1640 C C . GLU A 1 106 ? -34.445 10.388 -14.147 1.00 68.72 110 GLU A C 1
ATOM 1641 O O . GLU A 1 106 ? -34.445 11.531 -13.707 1.00 71.71 110 GLU A O 1
ATOM 1653 N N . SER A 1 107 ? -35.407 9.527 -13.872 1.00 59.94 111 SER A N 1
ATOM 1654 C CA . SER A 1 107 ? -36.489 9.915 -12.998 1.00 63.66 111 SER A CA 1
ATOM 1655 C C . SER A 1 107 ? -35.972 10.206 -11.604 1.00 56.07 111 SER A C 1
ATOM 1656 O O . SER A 1 107 ? -36.359 11.182 -10.994 1.00 51.00 111 SER A O 1
ATOM 1664 N N . ASP A 1 108 ? -35.090 9.356 -11.105 1.00 51.84 112 ASP A N 1
ATOM 1665 C CA . ASP A 1 108 ? -34.528 9.569 -9.781 1.00 61.00 112 ASP A CA 1
ATOM 1666 C C . ASP A 1 108 ? -33.761 10.880 -9.779 1.00 59.71 112 ASP A C 1
ATOM 1667 O O . ASP A 1 108 ? -33.862 11.669 -8.853 1.00 50.70 112 ASP A O 1
ATOM 1676 N N . GLY A 1 109 ? -32.992 11.104 -10.836 1.00 64.92 113 GLY A N 1
ATOM 1677 C CA . GLY A 1 109 ? -32.139 12.286 -10.889 1.00 64.86 113 GLY A CA 1
ATOM 1678 C C . GLY A 1 109 ? -32.951 13.557 -10.862 1.00 68.66 113 GLY A C 1
ATOM 1679 O O . GLY A 1 109 ? -32.599 14.512 -10.181 1.00 59.09 113 GLY A O 1
ATOM 1683 N N . ARG A 1 110 ? -34.030 13.575 -11.630 1.00 62.96 114 ARG A N 1
ATOM 1684 C CA . ARG A 1 110 ? -34.894 14.741 -11.695 1.00 63.12 114 ARG A CA 1
ATOM 1685 C C . ARG A 1 110 ? -35.548 14.991 -10.351 1.00 58.67 114 ARG A C 1
ATOM 1686 O O . ARG A 1 110 ? -35.704 16.131 -9.943 1.00 57.20 114 ARG A O 1
ATOM 1706 N N . CYS A 1 111 ? -35.923 13.920 -9.665 1.00 52.56 115 CYS A N 1
ATOM 1707 C CA . CYS A 1 111 ? -36.521 14.055 -8.337 1.00 50.42 115 CYS A CA 1
ATOM 1708 C C . CYS A 1 111 ? -35.554 14.684 -7.366 1.00 52.10 115 CYS A C 1
ATOM 1709 O O . CYS A 1 111 ? -35.914 15.549 -6.593 1.00 48.86 115 CYS A O 1
ATOM 1717 N N . TRP A 1 112 ? -34.324 14.212 -7.400 1.00 46.16 116 TRP A N 1
ATOM 1718 C CA . TRP A 1 112 ? -33.320 14.727 -6.499 1.00 49.42 116 TRP A CA 1
ATOM 1719 C C . TRP A 1 112 ? -33.132 16.172 -6.759 1.00 48.11 116 TRP A C 1
ATOM 1720 O O . TRP A 1 112 ? -33.077 17.002 -5.840 1.00 45.73 116 TRP A O 1
ATOM 1741 N N . MET A 1 113 ? -33.023 16.493 -8.027 1.00 47.72 117 MET A N 1
ATOM 1742 C CA . MET A 1 113 ? -32.728 17.845 -8.421 1.00 56.95 117 MET A CA 1
ATOM 1743 C C . MET A 1 113 ? -33.826 18.814 -8.012 1.00 60.75 117 MET A C 1
ATOM 1744 O O . MET A 1 113 ? -33.549 19.878 -7.471 1.00 59.20 117 MET A O 1
ATOM 1758 N N . ASP A 1 114 ? -35.069 18.446 -8.270 1.00 55.49 118 ASP A N 1
ATOM 1759 C CA . ASP A 1 114 ? -36.181 19.295 -7.899 1.00 59.74 118 ASP A CA 1
ATOM 1760 C C . ASP A 1 114 ? -36.232 19.459 -6.385 1.00 58.76 118 ASP A C 1
ATOM 1761 O O . ASP A 1 114 ? -36.466 20.549 -5.877 1.00 51.95 118 ASP A O 1
ATOM 1770 N N . ALA A 1 115 ? -36.020 18.364 -5.665 1.00 54.54 119 ALA A N 1
ATOM 1771 C CA . ALA A 1 115 ? -36.000 18.401 -4.211 1.00 48.49 119 ALA A CA 1
ATOM 1772 C C . ALA A 1 115 ? -34.855 19.269 -3.723 1.00 55.47 119 ALA A C 1
ATOM 1773 O O . ALA A 1 115 ? -34.991 20.011 -2.768 1.00 52.03 119 ALA A O 1
ATOM 1780 N N . LEU A 1 116 ? -33.720 19.167 -4.392 1.00 44.43 120 LEU A N 1
ATOM 1781 C CA . LEU A 1 116 ? -32.567 19.974 -4.031 1.00 50.98 120 LEU A CA 1
ATOM 1782 C C . LEU A 1 116 ? -32.870 21.454 -4.215 1.00 48.15 120 LEU A C 1
ATOM 1783 O O . LEU A 1 116 ? -32.450 22.273 -3.415 1.00 47.88 120 LEU A O 1
ATOM 1799 N N . GLU A 1 117 ? -33.629 21.790 -5.247 1.00 58.43 121 GLU A N 1
ATOM 1800 C CA . GLU A 1 117 ? -33.937 23.190 -5.511 1.00 70.96 121 GLU A CA 1
ATOM 1801 C C . GLU A 1 117 ? -34.704 23.830 -4.365 1.00 64.17 121 GLU A C 1
ATOM 1802 O O . GLU A 1 117 ? -34.358 24.911 -3.909 1.00 62.13 121 GLU A O 1
ATOM 1814 N N . LEU A 1 118 ? -35.744 23.158 -3.897 1.00 58.53 122 LEU A N 1
ATOM 1815 C CA . LEU A 1 118 ? -36.543 23.667 -2.798 1.00 59.61 122 LEU A CA 1
ATOM 1816 C C . LEU A 1 118 ? -35.701 23.782 -1.539 1.00 60.42 122 LEU A C 1
ATOM 1817 O O . LEU A 1 118 ? -35.825 24.731 -0.776 1.00 58.72 122 LEU A O 1
ATOM 1833 N N . ALA A 1 119 ? -34.848 22.790 -1.329 1.00 53.30 123 ALA A N 1
ATOM 1834 C CA . ALA A 1 119 ? -34.040 22.694 -0.130 1.00 51.20 123 ALA A CA 1
ATOM 1835 C C . ALA A 1 119 ? -33.022 23.815 -0.028 1.00 55.27 123 ALA A C 1
ATOM 1836 O O . ALA A 1 119 ? -32.555 24.120 1.053 1.00 57.87 123 ALA A O 1
ATOM 1843 N N . LEU A 1 120 ? -32.690 24.440 -1.148 1.00 58.52 124 LEU A N 1
ATOM 1844 C CA . LEU A 1 120 ? -31.638 25.442 -1.152 1.00 60.84 124 LEU A CA 1
ATOM 1845 C C . LEU A 1 120 ? -31.946 26.635 -0.271 1.00 71.87 124 LEU A C 1
ATOM 1846 O O . LEU A 1 120 ? -31.073 27.128 0.433 1.00 73.87 124 LEU A O 1
ATOM 1862 N N . LYS A 1 121 ? -33.180 27.119 -0.326 1.00 75.84 125 LYS A N 1
ATOM 1863 C CA . LYS A 1 121 ? -33.538 28.345 0.374 1.00 76.49 125 LYS A CA 1
ATOM 1864 C C . LYS A 1 121 ? -34.383 28.105 1.607 1.00 70.81 125 LYS A C 1
ATOM 1865 O O . LYS A 1 121 ? -35.192 28.944 1.981 1.00 77.91 125 LYS A O 1
ATOM 1884 N N . SER A 1 122 ? -34.186 26.962 2.243 1.00 75.22 126 SER A N 1
ATOM 1885 C CA . SER A 1 122 ? -34.910 26.643 3.453 1.00 72.98 126 SER A CA 1
ATOM 1886 C C . SER A 1 122 ? -33.938 26.161 4.514 1.00 72.04 126 SER A C 1
ATOM 1887 O O . SER A 1 122 ? -32.885 25.636 4.196 1.00 72.00 126 SER A O 1
ATOM 1895 N N . GLY A 1 123 ? -34.288 26.352 5.779 1.00 75.87 127 GLY A N 1
ATOM 1896 C CA . GLY A 1 123 ? -33.485 25.829 6.869 1.00 72.43 127 GLY A CA 1
ATOM 1897 C C . GLY A 1 123 ? -32.894 26.883 7.778 1.00 79.11 127 GLY A C 1
ATOM 1898 O O . GLY A 1 123 ? -31.995 26.586 8.565 1.00 79.00 127 GLY A O 1
ATOM 1902 N N . SER B 1 2 ? 18.440 2.844 -50.624 1.00 87.68 6 SER B N 1
ATOM 1903 C CA . SER B 1 2 ? 17.825 3.044 -51.924 1.00 84.62 6 SER B CA 1
ATOM 1904 C C . SER B 1 2 ? 16.351 3.328 -51.768 1.00 75.63 6 SER B C 1
ATOM 1905 O O . SER B 1 2 ? 15.837 4.278 -52.342 1.00 79.54 6 SER B O 1
ATOM 1912 N N . SER B 1 3 ? 15.670 2.481 -51.008 1.00 70.79 7 SER B N 1
ATOM 1913 C CA . SER B 1 3 ? 14.254 2.663 -50.739 1.00 58.22 7 SER B CA 1
ATOM 1914 C C . SER B 1 3 ? 14.032 3.946 -49.958 1.00 69.38 7 SER B C 1
ATOM 1915 O O . SER B 1 3 ? 13.070 4.669 -50.183 1.00 67.87 7 SER B O 1
ATOM 1923 N N . GLY B 1 4 ? 14.936 4.229 -49.036 1.00 58.02 8 GLY B N 1
ATOM 1924 C CA . GLY B 1 4 ? 14.750 5.362 -48.145 1.00 56.39 8 GLY B CA 1
ATOM 1925 C C . GLY B 1 4 ? 13.968 4.979 -46.902 1.00 44.22 8 GLY B C 1
ATOM 1926 O O . GLY B 1 4 ? 13.716 5.807 -46.041 1.00 43.24 8 GLY B O 1
ATOM 1930 N N . ILE B 1 5 ? 13.646 3.700 -46.787 1.00 42.45 9 ILE B N 1
ATOM 1931 C CA . ILE B 1 5 ? 12.890 3.230 -45.650 1.00 35.44 9 ILE B CA 1
ATOM 1932 C C . ILE B 1 5 ? 13.810 3.167 -44.446 1.00 36.01 9 ILE B C 1
ATOM 1933 O O . ILE B 1 5 ? 14.737 2.388 -44.420 1.00 36.14 9 ILE B O 1
ATOM 1949 N N . VAL B 1 6 ? 13.585 4.051 -43.490 1.00 36.49 10 VAL B N 1
ATOM 1950 C CA . VAL B 1 6 ? 14.335 4.064 -42.241 1.00 40.57 10 VAL B CA 1
ATOM 1951 C C . VAL B 1 6 ? 14.066 2.859 -41.354 1.00 44.11 10 VAL B C 1
ATOM 1952 O O . VAL B 1 6 ? 14.979 2.291 -40.770 1.00 41.61 10 VAL B O 1
ATOM 1965 N N . MET B 1 7 ? 12.792 2.510 -41.220 1.00 44.54 11 MET B N 1
ATOM 1966 C CA . MET B 1 7 ? 12.361 1.404 -40.376 1.00 40.47 11 MET B CA 1
ATOM 1967 C C . MET B 1 7 ? 11.145 0.714 -40.956 1.00 35.90 11 MET B C 1
ATOM 1968 O O . MET B 1 7 ? 10.348 1.352 -41.604 1.00 30.56 11 MET B O 1
ATOM 1982 N N . ALA B 1 8 ? 11.012 -0.590 -40.735 1.00 39.56 12 ALA B N 1
ATOM 1983 C CA . ALA B 1 8 ? 9.772 -1.304 -41.026 1.00 29.08 12 ALA B CA 1
ATOM 1984 C C . ALA B 1 8 ? 9.513 -2.423 -40.027 1.00 34.85 12 ALA B C 1
ATOM 1985 O O . ALA B 1 8 ? 10.375 -3.246 -39.809 1.00 27.99 12 ALA B O 1
ATOM 1992 N N . ASP B 1 9 ? 8.343 -2.443 -39.406 1.00 25.50 13 ASP B N 1
ATOM 1993 C CA . ASP B 1 9 ? 7.976 -3.534 -38.505 1.00 31.05 13 ASP B CA 1
ATOM 1994 C C . ASP B 1 9 ? 6.481 -3.555 -38.176 1.00 29.01 13 ASP B C 1
ATOM 1995 O O . ASP B 1 9 ? 5.764 -2.607 -38.454 1.00 24.46 13 ASP B O 1
ATOM 2004 N N . TRP B 1 10 ? 6.039 -4.642 -37.565 1.00 24.19 14 TRP B N 1
ATOM 2005 C CA . TRP B 1 10 ? 4.693 -4.722 -37.068 1.00 31.18 14 TRP B CA 1
ATOM 2006 C C . TRP B 1 10 ? 4.555 -3.775 -35.916 1.00 25.06 14 TRP B C 1
ATOM 2007 O O . TRP B 1 10 ? 5.454 -3.682 -35.079 1.00 28.13 14 TRP B O 1
ATOM 2028 N N . LEU B 1 11 ? 3.444 -3.061 -35.862 1.00 23.57 15 LEU B N 1
ATOM 2029 C CA . LEU B 1 11 ? 3.057 -2.324 -34.678 1.00 21.74 15 LEU B CA 1
ATOM 2030 C C . LEU B 1 11 ? 1.588 -2.566 -34.422 1.00 31.31 15 LEU B C 1
ATOM 2031 O O . LEU B 1 11 ? 0.855 -2.915 -35.325 1.00 23.76 15 LEU B O 1
ATOM 2047 N N . LYS B 1 12 ? 1.158 -2.380 -33.193 1.00 21.21 16 LYS B N 1
ATOM 2048 C CA . LYS B 1 12 ? -0.245 -2.507 -32.892 1.00 25.10 16 LYS B CA 1
ATOM 2049 C C . LYS B 1 12 ? -0.832 -1.109 -32.774 1.00 17.64 16 LYS B C 1
ATOM 2050 O O . LYS B 1 12 ? -0.270 -0.255 -32.108 1.00 18.45 16 LYS B O 1
ATOM 2069 N N . ILE B 1 13 ? -1.936 -0.893 -33.463 1.00 23.54 17 ILE B N 1
ATOM 2070 C CA . ILE B 1 13 ? -2.600 0.396 -33.494 1.00 19.98 17 ILE B CA 1
ATOM 2071 C C . ILE B 1 13 ? -3.927 0.265 -32.761 1.00 17.93 17 ILE B C 1
ATOM 2072 O O . ILE B 1 13 ? -4.716 -0.593 -33.077 1.00 18.85 17 ILE B O 1
ATOM 2088 N N . ARG B 1 14 ? -4.140 1.085 -31.746 1.00 18.51 18 ARG B N 1
ATOM 2089 C CA . ARG B 1 14 ? -5.224 0.848 -30.806 1.00 24.24 18 ARG B CA 1
ATOM 2090 C C . ARG B 1 14 ? -6.604 0.900 -31.419 1.00 32.81 18 ARG B C 1
ATOM 2091 O O . ARG B 1 14 ? -7.415 0.016 -31.192 1.00 29.88 18 ARG B O 1
ATOM 2112 N N . GLY B 1 15 ? -6.886 1.972 -32.138 1.00 24.80 19 GLY B N 1
ATOM 2113 C CA . GLY B 1 15 ? -8.153 2.091 -32.833 1.00 32.88 19 GLY B CA 1
ATOM 2114 C C . GLY B 1 15 ? -9.169 2.675 -31.892 1.00 27.21 19 GLY B C 1
ATOM 2115 O O . GLY B 1 15 ? -9.077 2.479 -30.699 1.00 26.26 19 GLY B O 1
ATOM 2119 N N . THR B 1 16 ? -10.172 3.348 -32.427 1.00 23.71 20 THR B N 1
ATOM 2120 C CA . THR B 1 16 ? -11.240 3.876 -31.603 1.00 32.15 20 THR B CA 1
ATOM 2121 C C . THR B 1 16 ? -12.005 2.740 -30.922 1.00 28.84 20 THR B C 1
ATOM 2122 O O . THR B 1 16 ? -12.569 2.932 -29.869 1.00 36.19 20 THR B O 1
ATOM 2133 N N . LEU B 1 17 ? -12.004 1.563 -31.535 1.00 31.86 21 LEU B N 1
ATOM 2134 C CA . LEU B 1 17 ? -12.717 0.400 -31.011 1.00 30.21 21 LEU B CA 1
ATOM 2135 C C . LEU B 1 17 ? -11.840 -0.561 -30.194 1.00 40.07 21 LEU B C 1
ATOM 2136 O O . LEU B 1 17 ? -12.266 -1.654 -29.846 1.00 34.44 21 LEU B O 1
ATOM 2152 N N . LYS B 1 18 ? -10.628 -0.138 -29.874 1.00 31.25 22 LYS B N 1
ATOM 2153 C CA . LYS B 1 18 ? -9.739 -0.971 -29.047 1.00 27.61 22 LYS B CA 1
ATOM 2154 C C . LYS B 1 18 ? -9.439 -2.293 -29.747 1.00 36.21 22 LYS B C 1
ATOM 2155 O O . LYS B 1 18 ? -9.300 -3.320 -29.117 1.00 35.59 22 LYS B O 1
ATOM 2174 N N . SER B 1 19 ? -9.396 -2.266 -31.062 1.00 30.68 23 SER B N 1
ATOM 2175 C CA . SER B 1 19 ? -9.034 -3.431 -31.835 1.00 39.35 23 SER B CA 1
ATOM 2176 C C . SER B 1 19 ? -7.554 -3.843 -31.632 1.00 38.00 23 SER B C 1
ATOM 2177 O O . SER B 1 19 ? -7.236 -5.014 -31.618 1.00 42.12 23 SER B O 1
ATOM 2184 N N . TRP B 1 20 ? -6.664 -2.872 -31.480 1.00 35.76 24 TRP B N 1
ATOM 2185 C CA . TRP B 1 20 ? -5.235 -3.150 -31.337 1.00 30.11 24 TRP B CA 1
ATOM 2186 C C . TRP B 1 20 ? -4.757 -4.029 -32.455 1.00 35.26 24 TRP B C 1
ATOM 2187 O O . TRP B 1 20 ? -4.071 -5.038 -32.225 1.00 37.70 24 TRP B O 1
ATOM 2208 N N . THR B 1 21 ? -5.129 -3.674 -33.673 1.00 29.26 25 THR B N 1
ATOM 2209 C CA . THR B 1 21 ? -4.814 -4.465 -34.841 1.00 28.87 25 THR B CA 1
ATOM 2210 C C . THR B 1 21 ? -3.333 -4.411 -35.158 1.00 28.95 25 THR B C 1
ATOM 2211 O O . THR B 1 21 ? -2.728 -3.356 -35.102 1.00 25.52 25 THR B O 1
ATOM 2222 N N . LYS B 1 22 ? -2.751 -5.548 -35.498 1.00 29.17 26 LYS B N 1
ATOM 2223 C CA . LYS B 1 22 ? -1.369 -5.561 -35.906 1.00 28.24 26 LYS B CA 1
ATOM 2224 C C . LYS B 1 22 ? -1.312 -5.172 -37.368 1.00 32.02 26 LYS B C 1
ATOM 2225 O O . LYS B 1 22 ? -2.005 -5.743 -38.192 1.00 28.03 26 LYS B O 1
ATOM 2244 N N . LEU B 1 23 ? -0.504 -4.176 -37.665 1.00 24.97 27 LEU B N 1
ATOM 2245 C CA . LEU B 1 23 ? -0.362 -3.691 -39.005 1.00 26.16 27 LEU B CA 1
ATOM 2246 C C . LEU B 1 23 ? 1.103 -3.482 -39.317 1.00 24.16 27 LEU B C 1
ATOM 2247 O O . LEU B 1 23 ? 1.896 -3.239 -38.433 1.00 23.38 27 LEU B O 1
ATOM 2263 N N . TRP B 1 24 ? 1.430 -3.557 -40.592 1.00 28.38 28 TRP B N 1
ATOM 2264 C CA . TRP B 1 24 ? 2.777 -3.381 -41.049 1.00 27.28 28 TRP B CA 1
ATOM 2265 C C . TRP B 1 24 ? 3.015 -1.913 -41.249 1.00 34.97 28 TRP B C 1
ATOM 2266 O O . TRP B 1 24 ? 2.326 -1.277 -42.061 1.00 29.61 28 TRP B O 1
ATOM 2287 N N . CYS B 1 25 ? 3.986 -1.367 -40.533 1.00 22.73 29 CYS B N 1
ATOM 2288 C CA . CYS B 1 25 ? 4.293 0.046 -40.605 1.00 21.85 29 CYS B CA 1
ATOM 2289 C C . CYS B 1 25 ? 5.678 0.316 -41.199 1.00 25.45 29 CYS B C 1
ATOM 2290 O O . CYS B 1 25 ? 6.652 -0.265 -40.775 1.00 26.62 29 CYS B O 1
ATOM 2298 N N . VAL B 1 26 ? 5.741 1.198 -42.180 1.00 22.98 30 VAL B N 1
ATOM 2299 C CA . VAL B 1 26 ? 6.986 1.535 -42.829 1.00 26.87 30 VAL B CA 1
ATOM 2300 C C . VAL B 1 26 ? 7.280 3.011 -42.629 1.00 29.17 30 VAL B C 1
ATOM 2301 O O . VAL B 1 26 ? 6.443 3.846 -42.913 1.00 31.31 30 VAL B O 1
ATOM 2314 N N . LEU B 1 27 ? 8.472 3.321 -42.149 1.00 31.83 31 LEU B N 1
ATOM 2315 C CA . LEU B 1 27 ? 8.832 4.695 -41.882 1.00 31.67 31 LEU B CA 1
ATOM 2316 C C . LEU B 1 27 ? 9.811 5.244 -42.905 1.00 26.45 31 LEU B C 1
ATOM 2317 O O . LEU B 1 27 ? 10.876 4.690 -43.105 1.00 31.78 31 LEU B O 1
ATOM 2333 N N . LYS B 1 28 ? 9.438 6.354 -43.507 1.00 31.41 32 LYS B N 1
ATOM 2334 C CA . LYS B 1 28 ? 10.294 7.091 -44.416 1.00 33.99 32 LYS B CA 1
ATOM 2335 C C . LYS B 1 28 ? 10.286 8.520 -43.913 1.00 35.65 32 LYS B C 1
ATOM 2336 O O . LYS B 1 28 ? 9.389 8.896 -43.173 1.00 32.61 32 LYS B O 1
ATOM 2355 N N . PRO B 1 29 ? 11.252 9.334 -44.299 1.00 39.09 33 PRO B N 1
ATOM 2356 C CA . PRO B 1 29 ? 11.255 10.673 -43.729 1.00 42.89 33 PRO B CA 1
ATOM 2357 C C . PRO B 1 29 ? 9.943 11.368 -44.069 1.00 33.30 33 PRO B C 1
ATOM 2358 O O . PRO B 1 29 ? 9.526 11.375 -45.214 1.00 33.97 33 PRO B O 1
ATOM 2369 N N . GLY B 1 30 ? 9.285 11.873 -43.044 1.00 38.46 34 GLY B N 1
ATOM 2370 C CA . GLY B 1 30 ? 8.061 12.643 -43.216 1.00 46.28 34 GLY B CA 1
ATOM 2371 C C . GLY B 1 30 ? 6.796 11.816 -43.294 1.00 36.09 34 GLY B C 1
ATOM 2372 O O . GLY B 1 30 ? 5.712 12.374 -43.284 1.00 36.48 34 GLY B O 1
ATOM 2376 N N . VAL B 1 31 ? 6.906 10.502 -43.390 1.00 26.59 35 VAL B N 1
ATOM 2377 C CA . VAL B 1 31 ? 5.705 9.692 -43.436 1.00 28.20 35 VAL B CA 1
ATOM 2378 C C . VAL B 1 31 ? 5.797 8.353 -42.712 1.00 38.08 35 VAL B C 1
ATOM 2379 O O . VAL B 1 31 ? 6.830 7.702 -42.713 1.00 27.99 35 VAL B O 1
ATOM 2392 N N . LEU B 1 32 ? 4.695 7.949 -42.102 1.00 23.59 36 LEU B N 1
ATOM 2393 C CA . LEU B 1 32 ? 4.567 6.610 -41.597 1.00 21.64 36 LEU B CA 1
ATOM 2394 C C . LEU B 1 32 ? 3.496 5.952 -42.458 1.00 22.61 36 LEU B C 1
ATOM 2395 O O . LEU B 1 32 ? 2.363 6.413 -42.514 1.00 24.78 36 LEU B O 1
ATOM 2411 N N . LEU B 1 33 ? 3.884 4.901 -43.155 1.00 26.81 37 LEU B N 1
ATOM 2412 C CA . LEU B 1 33 ? 2.992 4.215 -44.066 1.00 24.07 37 LEU B CA 1
ATOM 2413 C C . LEU B 1 33 ? 2.477 2.967 -43.377 1.00 28.12 37 LEU B C 1
ATOM 2414 O O . LEU B 1 33 ? 3.245 2.230 -42.776 1.00 25.25 37 LEU B O 1
ATOM 2430 N N . ILE B 1 34 ? 1.172 2.763 -43.433 1.00 23.54 38 ILE B N 1
ATOM 2431 C CA . ILE B 1 34 ? 0.546 1.663 -42.731 1.00 29.08 38 ILE B CA 1
ATOM 2432 C C . ILE B 1 34 ? -0.121 0.704 -43.722 1.00 31.21 38 ILE B C 1
ATOM 2433 O O . ILE B 1 34 ? -0.913 1.124 -44.565 1.00 30.41 38 ILE B O 1
ATOM 2449 N N . TYR B 1 35 ? 0.223 -0.571 -43.599 1.00 25.54 39 TYR B N 1
ATOM 2450 C CA . TYR B 1 35 ? -0.262 -1.608 -44.492 1.00 35.58 39 TYR B CA 1
ATOM 2451 C C . TYR B 1 35 ? -0.808 -2.779 -43.698 1.00 34.98 39 TYR B C 1
ATOM 2452 O O . TYR B 1 35 ? -0.446 -2.989 -42.555 1.00 32.32 39 TYR B O 1
ATOM 2470 N N . LYS B 1 36 ? -1.705 -3.521 -44.320 1.00 30.37 40 LYS B N 1
ATOM 2471 C CA . LYS B 1 36 ? -2.227 -4.751 -43.739 1.00 35.46 40 LYS B CA 1
ATOM 2472 C C . LYS B 1 36 ? -1.198 -5.890 -43.631 1.00 42.23 40 LYS B C 1
ATOM 2473 O O . LYS B 1 36 ? -1.224 -6.653 -42.680 1.00 41.49 40 LYS B O 1
ATOM 2492 N N . THR B 1 37 ? -0.323 -6.000 -44.621 1.00 40.66 41 THR B N 1
ATOM 2493 C CA . THR B 1 37 ? 0.651 -7.088 -44.686 1.00 41.52 41 THR B CA 1
ATOM 2494 C C . THR B 1 37 ? 2.028 -6.619 -45.123 1.00 45.09 41 THR B C 1
ATOM 2495 O O . THR B 1 37 ? 2.200 -5.530 -45.644 1.00 37.71 41 THR B O 1
ATOM 2506 N N . GLN B 1 38 ? 2.995 -7.502 -44.921 1.00 46.06 42 GLN B N 1
ATOM 2507 C CA . GLN B 1 38 ? 4.413 -7.218 -45.124 1.00 45.80 42 GLN B CA 1
ATOM 2508 C C . GLN B 1 38 ? 4.894 -6.877 -46.517 1.00 47.41 42 GLN B C 1
ATOM 2509 O O . GLN B 1 38 ? 5.768 -6.045 -46.662 1.00 63.34 42 GLN B O 1
ATOM 2523 N N . LYS B 1 39 ? 4.406 -7.558 -47.535 1.00 56.74 43 LYS B N 1
ATOM 2524 C CA . LYS B 1 39 ? 4.961 -7.344 -48.860 1.00 66.42 43 LYS B CA 1
ATOM 2525 C C . LYS B 1 39 ? 3.879 -6.946 -49.855 1.00 64.41 43 LYS B C 1
ATOM 2526 O O . LYS B 1 39 ? 2.891 -7.643 -49.993 1.00 65.89 43 LYS B O 1
ATOM 2545 N N . ASN B 1 40 ? 4.073 -5.824 -50.528 1.00 69.64 44 ASN B N 1
ATOM 2546 C CA . ASN B 1 40 ? 3.135 -5.424 -51.582 1.00 84.86 44 ASN B CA 1
ATOM 2547 C C . ASN B 1 40 ? 1.744 -5.412 -50.967 1.00 90.06 44 ASN B C 1
ATOM 2548 O O . ASN B 1 40 ? 0.771 -5.804 -51.606 1.00 102.90 44 ASN B O 1
ATOM 2559 N N . GLY B 1 41 ? 1.670 -4.980 -49.710 1.00 80.96 45 GLY B N 1
ATOM 2560 C CA . GLY B 1 41 ? 0.438 -5.053 -48.922 1.00 65.14 45 GLY B CA 1
ATOM 2561 C C . GLY B 1 41 ? -0.565 -3.992 -49.293 1.00 58.29 45 GLY B C 1
ATOM 2562 O O . GLY B 1 41 ? -0.236 -3.043 -49.987 1.00 59.87 45 GLY B O 1
ATOM 2566 N N . GLN B 1 42 ? -1.788 -4.133 -48.801 1.00 52.36 46 GLN B N 1
ATOM 2567 C CA . GLN B 1 42 ? -2.812 -3.138 -49.069 1.00 52.89 46 GLN B CA 1
ATOM 2568 C C . GLN B 1 42 ? -2.633 -1.944 -48.133 1.00 38.38 46 GLN B C 1
ATOM 2569 O O . GLN B 1 42 ? -2.674 -2.095 -46.930 1.00 41.02 46 GLN B O 1
ATOM 2583 N N . TRP B 1 43 ? -2.454 -0.771 -48.704 1.00 37.08 47 TRP B N 1
ATOM 2584 C CA . TRP B 1 43 ? -2.263 0.436 -47.943 1.00 30.98 47 TRP B CA 1
ATOM 2585 C C . TRP B 1 43 ? -3.471 0.774 -47.114 1.00 41.98 47 TRP B C 1
ATOM 2586 O O . TRP B 1 43 ? -4.606 0.716 -47.614 1.00 53.24 47 TRP B O 1
ATOM 2607 N N . VAL B 1 44 ? -3.269 1.101 -45.842 1.00 30.67 48 VAL B N 1
ATOM 2608 C CA . VAL B 1 44 ? -4.366 1.514 -44.974 1.00 35.57 48 VAL B CA 1
ATOM 2609 C C . VAL B 1 44 ? -4.438 3.027 -44.781 1.00 40.11 48 VAL B C 1
ATOM 2610 O O . VAL B 1 44 ? -5.496 3.630 -44.863 1.00 29.85 48 VAL B O 1
ATOM 2623 N N . GLY B 1 45 ? -3.304 3.622 -44.458 1.00 30.66 49 GLY B N 1
ATOM 2624 C CA . GLY B 1 45 ? -3.197 5.059 -44.359 1.00 25.02 49 GLY B CA 1
ATOM 2625 C C . GLY B 1 45 ? -1.756 5.512 -44.330 1.00 22.88 49 GLY B C 1
ATOM 2626 O O . GLY B 1 45 ? -0.869 4.729 -44.050 1.00 33.57 49 GLY B O 1
ATOM 2630 N N . THR B 1 46 ? -1.526 6.782 -44.588 1.00 21.50 50 THR B N 1
ATOM 2631 C CA . THR B 1 46 ? -0.221 7.365 -44.372 1.00 24.85 50 THR B CA 1
ATOM 2632 C C . THR B 1 46 ? -0.332 8.529 -43.392 1.00 30.65 50 THR B C 1
ATOM 2633 O O . THR B 1 46 ? -1.110 9.447 -43.602 1.00 30.64 50 THR B O 1
ATOM 2644 N N . VAL B 1 47 ? 0.439 8.487 -42.321 1.00 19.51 51 VAL B N 1
ATOM 2645 C CA . VAL B 1 47 ? 0.481 9.593 -41.395 1.00 26.59 51 VAL B CA 1
ATOM 2646 C C . VAL B 1 47 ? 1.481 10.638 -41.910 1.00 28.05 51 VAL B C 1
ATOM 2647 O O . VAL B 1 47 ? 2.638 10.329 -42.167 1.00 23.62 51 VAL B O 1
ATOM 2660 N N . LEU B 1 48 ? 1.029 11.869 -42.036 1.00 22.25 52 LEU B N 1
ATOM 2661 C CA . LEU B 1 48 ? 1.897 12.955 -42.447 1.00 26.52 52 LEU B CA 1
ATOM 2662 C C . LEU B 1 48 ? 2.592 13.495 -41.192 1.00 30.90 52 LEU B C 1
ATOM 2663 O O . LEU B 1 48 ? 2.031 14.289 -40.457 1.00 24.22 52 LEU B O 1
ATOM 2679 N N . LEU B 1 49 ? 3.817 13.031 -40.962 1.00 24.61 53 LEU B N 1
ATOM 2680 C CA . LEU B 1 49 ? 4.554 13.247 -39.722 1.00 33.96 53 LEU B CA 1
ATOM 2681 C C . LEU B 1 49 ? 4.908 14.713 -39.443 1.00 30.85 53 LEU B C 1
ATOM 2682 O O . LEU B 1 49 ? 5.121 15.097 -38.308 1.00 29.71 53 LEU B O 1
ATOM 2698 N N . ASN B 1 50 ? 4.933 15.526 -40.484 1.00 32.01 54 ASN B N 1
ATOM 2699 C CA . ASN B 1 50 ? 5.249 16.945 -40.365 1.00 46.87 54 ASN B CA 1
ATOM 2700 C C . ASN B 1 50 ? 4.241 17.667 -39.486 1.00 42.20 54 ASN B C 1
ATOM 2701 O O . ASN B 1 50 ? 4.575 18.590 -38.762 1.00 48.19 54 ASN B O 1
ATOM 2712 N N . ALA B 1 51 ? 3.000 17.222 -39.568 1.00 37.98 55 ALA B N 1
ATOM 2713 C CA . ALA B 1 51 ? 1.904 17.788 -38.803 1.00 43.97 55 ALA B CA 1
ATOM 2714 C C . ALA B 1 51 ? 1.936 17.387 -37.343 1.00 42.00 55 ALA B C 1
ATOM 2715 O O . ALA B 1 51 ? 1.197 17.924 -36.539 1.00 35.31 55 ALA B O 1
ATOM 2722 N N . CYS B 1 52 ? 2.780 16.429 -37.013 1.00 26.48 56 CYS B N 1
ATOM 2723 C CA . CYS B 1 52 ? 2.673 15.716 -35.755 1.00 25.32 56 CYS B CA 1
ATOM 2724 C C . CYS B 1 52 ? 3.667 16.047 -34.659 1.00 33.22 56 CYS B C 1
ATOM 2725 O O . CYS B 1 52 ? 4.740 16.568 -34.896 1.00 32.43 56 CYS B O 1
ATOM 2733 N N . GLU B 1 53 ? 3.268 15.679 -33.459 1.00 26.31 57 GLU B N 1
ATOM 2734 C CA . GLU B 1 53 ? 4.120 15.620 -32.304 1.00 30.38 57 GLU B CA 1
ATOM 2735 C C . GLU B 1 53 ? 3.949 14.236 -31.706 1.00 30.41 57 GLU B C 1
ATOM 2736 O O . GLU B 1 53 ? 3.016 13.530 -32.027 1.00 26.31 57 GLU B O 1
ATOM 2748 N N . ILE B 1 54 ? 4.884 13.832 -30.874 1.00 27.39 58 ILE B N 1
ATOM 2749 C CA . ILE B 1 54 ? 4.887 12.492 -30.346 1.00 31.21 58 ILE B CA 1
ATOM 2750 C C . ILE B 1 54 ? 5.014 12.546 -28.842 1.00 31.39 58 ILE B C 1
ATOM 2751 O O . ILE B 1 54 ? 5.733 13.367 -28.322 1.00 29.40 58 ILE B O 1
ATOM 2767 N N . ILE B 1 55 ? 4.266 11.705 -28.151 1.00 30.98 59 ILE B N 1
ATOM 2768 C CA . ILE B 1 55 ? 4.365 11.627 -26.713 1.00 35.85 59 ILE B CA 1
ATOM 2769 C C . ILE B 1 55 ? 4.297 10.188 -26.231 1.00 43.25 59 ILE B C 1
ATOM 2770 O O . ILE B 1 55 ? 3.500 9.402 -26.718 1.00 35.70 59 ILE B O 1
ATOM 2786 N N . GLU B 1 56 ? 5.135 9.861 -25.264 1.00 39.22 60 GLU B N 1
ATOM 2787 C CA . GLU B 1 56 ? 5.075 8.574 -24.613 1.00 40.24 60 GLU B CA 1
ATOM 2788 C C . GLU B 1 56 ? 3.769 8.426 -23.840 1.00 39.34 60 GLU B C 1
ATOM 2789 O O . GLU B 1 56 ? 3.286 9.361 -23.240 1.00 37.74 60 GLU B O 1
ATOM 2801 N N . ARG B 1 57 ? 3.206 7.233 -23.881 1.00 39.45 61 ARG B N 1
ATOM 2802 C CA . ARG B 1 57 ? 1.922 6.948 -23.273 1.00 47.90 61 ARG B CA 1
ATOM 2803 C C . ARG B 1 57 ? 2.037 5.683 -22.441 1.00 46.51 61 ARG B C 1
ATOM 2804 O O . ARG B 1 57 ? 1.579 4.637 -22.862 1.00 55.20 61 ARG B O 1
ATOM 2825 N N . PRO B 1 58 ? 2.638 5.784 -21.271 1.00 46.59 62 PRO B N 1
ATOM 2826 C CA . PRO B 1 58 ? 2.993 4.605 -20.480 1.00 53.28 62 PRO B CA 1
ATOM 2827 C C . PRO B 1 58 ? 1.783 3.781 -20.061 1.00 62.59 62 PRO B C 1
ATOM 2828 O O . PRO B 1 58 ? 0.751 4.342 -19.725 1.00 57.75 62 PRO B O 1
ATOM 2839 N N . SER B 1 59 ? 1.918 2.466 -20.123 1.00 57.63 63 SER B N 1
ATOM 2840 C CA . SER B 1 59 ? 0.803 1.586 -19.875 1.00 55.82 63 SER B CA 1
ATOM 2841 C C . SER B 1 59 ? 1.169 0.359 -19.056 1.00 62.44 63 SER B C 1
ATOM 2842 O O . SER B 1 59 ? 2.281 -0.138 -19.119 1.00 58.89 63 SER B O 1
ATOM 2850 N N . LYS B 1 60 ? 0.184 -0.127 -18.322 1.00 63.95 64 LYS B N 1
ATOM 2851 C CA . LYS B 1 60 ? 0.296 -1.328 -17.515 1.00 77.85 64 LYS B CA 1
ATOM 2852 C C . LYS B 1 60 ? 0.597 -2.548 -18.385 1.00 72.26 64 LYS B C 1
ATOM 2853 O O . LYS B 1 60 ? 1.341 -3.435 -17.993 1.00 79.34 64 LYS B O 1
ATOM 2872 N N . LYS B 1 61 ? 0.002 -2.558 -19.568 1.00 64.43 65 LYS B N 1
ATOM 2873 C CA . LYS B 1 61 ? 0.070 -3.690 -20.475 1.00 64.88 65 LYS B CA 1
ATOM 2874 C C . LYS B 1 61 ? 1.489 -3.909 -20.977 1.00 72.60 65 LYS B C 1
ATOM 2875 O O . LYS B 1 61 ? 2.267 -2.975 -21.093 1.00 72.68 65 LYS B O 1
ATOM 2894 N N . ASP B 1 62 ? 1.799 -5.155 -21.304 1.00 75.67 66 ASP B N 1
ATOM 2895 C CA . ASP B 1 62 ? 3.141 -5.513 -21.755 1.00 75.87 66 ASP B CA 1
ATOM 2896 C C . ASP B 1 62 ? 3.419 -4.760 -23.054 1.00 70.92 66 ASP B C 1
ATOM 2897 O O . ASP B 1 62 ? 2.556 -4.669 -23.924 1.00 69.33 66 ASP B O 1
ATOM 2906 N N . GLY B 1 63 ? 4.621 -4.213 -23.166 1.00 65.20 67 GLY B N 1
ATOM 2907 C CA . GLY B 1 63 ? 5.000 -3.438 -24.332 1.00 65.39 67 GLY B CA 1
ATOM 2908 C C . GLY B 1 63 ? 5.187 -1.964 -24.051 1.00 47.28 67 GLY B C 1
ATOM 2909 O O . GLY B 1 63 ? 5.095 -1.531 -22.916 1.00 55.05 67 GLY B O 1
ATOM 2913 N N . PHE B 1 64 ? 5.470 -1.204 -25.098 1.00 44.63 68 PHE B N 1
ATOM 2914 C CA . PHE B 1 64 ? 5.740 0.223 -24.991 1.00 35.56 68 PHE B CA 1
ATOM 2915 C C . PHE B 1 64 ? 4.762 0.986 -25.876 1.00 34.95 68 PHE B C 1
ATOM 2916 O O . PHE B 1 64 ? 4.641 0.696 -27.053 1.00 40.61 68 PHE B O 1
ATOM 2933 N N . CYS B 1 65 ? 4.082 1.960 -25.304 1.00 33.28 69 CYS B N 1
ATOM 2934 C CA . CYS B 1 65 ? 3.023 2.667 -25.994 1.00 28.32 69 CYS B CA 1
ATOM 2935 C C . CYS B 1 65 ? 3.353 4.142 -26.189 1.00 33.54 69 CYS B C 1
ATOM 2936 O O . CYS B 1 65 ? 3.881 4.782 -25.295 1.00 44.96 69 CYS B O 1
ATOM 2944 N N . PHE B 1 66 ? 3.056 4.665 -27.370 1.00 27.43 70 PHE B N 1
ATOM 2945 C CA . PHE B 1 66 ? 3.271 6.075 -27.664 1.00 26.33 70 PHE B CA 1
ATOM 2946 C C . PHE B 1 66 ? 2.150 6.619 -28.534 1.00 33.13 70 PHE B C 1
ATOM 2947 O O . PHE B 1 66 ? 1.458 5.863 -29.184 1.00 24.96 70 PHE B O 1
ATOM 2964 N N . LYS B 1 67 ? 1.978 7.933 -28.527 1.00 21.75 71 LYS B N 1
ATOM 2965 C CA . LYS B 1 67 ? 0.938 8.573 -29.313 1.00 22.77 71 LYS B CA 1
ATOM 2966 C C . LYS B 1 67 ? 1.469 9.619 -30.311 1.00 20.67 71 LYS B C 1
ATOM 2967 O O . LYS B 1 67 ? 2.231 10.498 -29.939 1.00 25.56 71 LYS B O 1
ATOM 2986 N N . LEU B 1 68 ? 1.032 9.508 -31.557 1.00 18.44 72 LEU B N 1
ATOM 2987 C CA . LEU B 1 68 ? 1.285 10.498 -32.583 1.00 22.26 72 LEU B CA 1
ATOM 2988 C C . LEU B 1 68 ? 0.028 11.367 -32.689 1.00 21.68 72 LEU B C 1
ATOM 2989 O O . LEU B 1 68 ? -1.059 10.851 -32.869 1.00 23.96 72 LEU B O 1
ATOM 3005 N N . PHE B 1 69 ? 0.174 12.673 -32.541 1.00 17.64 73 PHE B N 1
ATOM 3006 C CA . PHE B 1 69 ? -0.976 13.568 -32.584 1.00 20.58 73 PHE B CA 1
ATOM 3007 C C . PHE B 1 69 ? -0.717 14.901 -33.267 1.00 37.75 73 PHE B C 1
ATOM 3008 O O . PHE B 1 69 ? 0.416 15.375 -33.336 1.00 25.06 73 PHE B O 1
ATOM 3025 N N . HIS B 1 70 ? -1.789 15.519 -33.746 1.00 22.96 74 HIS B N 1
ATOM 3026 C CA . HIS B 1 70 ? -1.706 16.846 -34.279 1.00 25.50 74 HIS B CA 1
ATOM 3027 C C . HIS B 1 70 ? -1.928 17.819 -33.157 1.00 26.34 74 HIS B C 1
ATOM 3028 O O . HIS B 1 70 ? -2.936 17.745 -32.465 1.00 23.80 74 HIS B O 1
ATOM 3042 N N . PRO B 1 71 ? -0.992 18.729 -32.942 1.00 24.11 75 PRO B N 1
ATOM 3043 C CA . PRO B 1 71 ? -1.095 19.661 -31.824 1.00 20.05 75 PRO B CA 1
ATOM 3044 C C . PRO B 1 71 ? -2.310 20.587 -31.946 1.00 28.48 75 PRO B C 1
ATOM 3045 O O . PRO B 1 71 ? -2.810 21.037 -30.943 1.00 27.08 75 PRO B O 1
ATOM 3056 N N . LEU B 1 72 ? -2.765 20.848 -33.158 1.00 24.02 76 LEU B N 1
ATOM 3057 C CA . LEU B 1 72 ? -3.950 21.667 -33.374 1.00 27.19 76 LEU B CA 1
ATOM 3058 C C . LEU B 1 72 ? -5.200 20.817 -33.664 1.00 26.34 76 LEU B C 1
ATOM 3059 O O . LEU B 1 72 ? -6.204 21.327 -34.133 1.00 25.44 76 LEU B O 1
ATOM 3075 N N . GLU B 1 73 ? -5.100 19.524 -33.389 1.00 21.67 77 GLU B N 1
ATOM 3076 C CA . GLU B 1 73 ? -6.257 18.608 -33.461 1.00 31.91 77 GLU B CA 1
ATOM 3077 C C . GLU B 1 73 ? -6.865 18.522 -34.844 1.00 38.60 77 GLU B C 1
ATOM 3078 O O . GLU B 1 73 ? -8.062 18.336 -34.987 1.00 29.29 77 GLU B O 1
ATOM 3090 N N . GLN B 1 74 ? -6.027 18.667 -35.853 1.00 27.63 78 GLN B N 1
ATOM 3091 C CA . GLN B 1 74 ? -6.429 18.517 -37.232 1.00 23.46 78 GLN B CA 1
ATOM 3092 C C . GLN B 1 74 ? -6.013 17.160 -37.793 1.00 21.22 78 GLN B C 1
ATOM 3093 O O . GLN B 1 74 ? -5.407 16.388 -37.095 1.00 23.68 78 GLN B O 1
ATOM 3107 N N . SER B 1 75 ? -6.356 16.873 -39.038 1.00 21.14 79 SER B N 1
ATOM 3108 C CA . SER B 1 75 ? -6.108 15.552 -39.600 1.00 20.27 79 SER B CA 1
ATOM 3109 C C . SER B 1 75 ? -4.619 15.249 -39.798 1.00 18.64 79 SER B C 1
ATOM 3110 O O . SER B 1 75 ? -3.872 16.082 -40.239 1.00 21.32 79 SER B O 1
ATOM 3118 N N . ILE B 1 76 ? -4.223 14.035 -39.460 1.00 22.80 80 ILE B N 1
ATOM 3119 C CA . ILE B 1 76 ? -2.837 13.587 -39.614 1.00 19.31 80 ILE B CA 1
ATOM 3120 C C . ILE B 1 76 ? -2.627 12.723 -40.844 1.00 27.26 80 ILE B C 1
ATOM 3121 O O . ILE B 1 76 ? -1.528 12.254 -41.084 1.00 25.36 80 ILE B O 1
ATOM 3137 N N . TRP B 1 77 ? -3.684 12.528 -41.622 1.00 26.59 81 TRP B N 1
ATOM 3138 C CA . TRP B 1 77 ? -3.692 11.570 -42.704 1.00 32.48 81 TRP B CA 1
ATOM 3139 C C . TRP B 1 77 ? -3.544 12.142 -44.080 1.00 33.78 81 TRP B C 1
ATOM 3140 O O . TRP B 1 77 ? -4.158 13.165 -44.403 1.00 33.76 81 TRP B O 1
ATOM 3161 N N . ALA B 1 78 ? -2.761 11.462 -44.904 1.00 29.25 82 ALA B N 1
ATOM 3162 C CA . ALA B 1 78 ? -2.634 11.800 -46.305 1.00 38.25 82 ALA B CA 1
ATOM 3163 C C . ALA B 1 78 ? -3.906 11.462 -47.072 1.00 44.70 82 ALA B C 1
ATOM 3164 O O . ALA B 1 78 ? -4.568 10.482 -46.776 1.00 35.13 82 ALA B O 1
ATOM 3171 N N . VAL B 1 79 ? -4.243 12.315 -48.030 1.00 40.03 83 VAL B N 1
ATOM 3172 C CA . VAL B 1 79 ? -5.357 12.084 -48.938 1.00 49.31 83 VAL B CA 1
ATOM 3173 C C . VAL B 1 79 ? -5.159 10.904 -49.880 1.00 52.47 83 VAL B C 1
ATOM 3174 O O . VAL B 1 79 ? -6.078 10.134 -50.108 1.00 59.71 83 VAL B O 1
ATOM 3187 N N . LYS B 1 80 ? -3.964 10.785 -50.435 1.00 49.08 84 LYS B N 1
ATOM 3188 C CA . LYS B 1 80 ? -3.688 9.765 -51.424 1.00 50.54 84 LYS B CA 1
ATOM 3189 C C . LYS B 1 80 ? -2.580 8.811 -50.995 1.00 51.11 84 LYS B C 1
ATOM 3190 O O . LYS B 1 80 ? -1.710 9.158 -50.218 1.00 45.44 84 LYS B O 1
ATOM 3209 N N . GLY B 1 81 ? -2.634 7.615 -51.565 1.00 56.34 85 GLY B N 1
ATOM 3210 C CA . GLY B 1 81 ? -1.676 6.551 -51.270 1.00 55.26 85 GLY B CA 1
ATOM 3211 C C . GLY B 1 81 ? -0.337 6.757 -51.938 1.00 56.52 85 GLY B C 1
ATOM 3212 O O . GLY B 1 81 ? -0.198 7.599 -52.806 1.00 66.85 85 GLY B O 1
ATOM 3216 N N . PRO B 1 82 ? 0.640 5.958 -51.534 1.00 52.27 86 PRO B N 1
ATOM 3217 C CA . PRO B 1 82 ? 1.996 6.034 -52.080 1.00 63.93 86 PRO B CA 1
ATOM 3218 C C . PRO B 1 82 ? 1.993 5.734 -53.563 1.00 73.84 86 PRO B C 1
ATOM 3219 O O . PRO B 1 82 ? 2.785 6.291 -54.308 1.00 81.23 86 PRO B O 1
ATOM 3230 N N . LYS B 1 83 ? 1.133 4.819 -53.964 1.00 69.55 87 LYS B N 1
ATOM 3231 C CA . LYS B 1 83 ? 0.996 4.421 -55.346 1.00 72.05 87 LYS B CA 1
ATOM 3232 C C . LYS B 1 83 ? -0.103 5.234 -56.033 1.00 75.14 87 LYS B C 1
ATOM 3233 O O . LYS B 1 83 ? -0.524 4.909 -57.124 1.00 73.00 87 LYS B O 1
ATOM 3252 N N . GLY B 1 84 ? -0.519 6.326 -55.404 1.00 74.47 88 GLY B N 1
ATOM 3253 C CA . GLY B 1 84 ? -1.542 7.187 -55.995 1.00 86.58 88 GLY B CA 1
ATOM 3254 C C . GLY B 1 84 ? -2.964 6.761 -55.696 1.00 92.27 88 GLY B C 1
ATOM 3255 O O . GLY B 1 84 ? -3.906 7.274 -56.296 1.00 101.10 88 GLY B O 1
ATOM 3259 N N . GLU B 1 85 ? -3.109 5.831 -54.760 1.00 89.17 89 GLU B N 1
ATOM 3260 C CA . GLU B 1 85 ? -4.395 5.259 -54.431 1.00 83.93 89 GLU B CA 1
ATOM 3261 C C . GLU B 1 85 ? -5.356 6.302 -53.881 1.00 81.14 89 GLU B C 1
ATOM 3262 O O . GLU B 1 85 ? -4.995 7.104 -53.023 1.00 72.53 89 GLU B O 1
ATOM 3274 N N . ALA B 1 86 ? -6.566 6.299 -54.410 1.00 95.94 90 ALA B N 1
ATOM 3275 C CA . ALA B 1 86 ? -7.586 7.251 -54.003 1.00 105.37 90 ALA B CA 1
ATOM 3276 C C . ALA B 1 86 ? -7.988 7.092 -52.545 1.00 78.98 90 ALA B C 1
ATOM 3277 O O . ALA B 1 86 ? -8.199 8.075 -51.849 1.00 69.07 90 ALA B O 1
ATOM 3284 N N . VAL B 1 87 ? -8.127 5.852 -52.100 1.00 70.84 91 VAL B N 1
ATOM 3285 C CA . VAL B 1 87 ? -8.603 5.581 -50.753 1.00 65.16 91 VAL B CA 1
ATOM 3286 C C . VAL B 1 87 ? -7.895 4.396 -50.101 1.00 65.29 91 VAL B C 1
ATOM 3287 O O . VAL B 1 87 ? -7.397 3.518 -50.783 1.00 71.23 91 VAL B O 1
ATOM 3300 N N . GLY B 1 88 ? -7.833 4.399 -48.776 1.00 55.74 92 GLY B N 1
ATOM 3301 C CA . GLY B 1 88 ? -7.207 3.306 -48.041 1.00 54.02 92 GLY B CA 1
ATOM 3302 C C . GLY B 1 88 ? -8.107 2.103 -47.864 1.00 53.19 92 GLY B C 1
ATOM 3303 O O . GLY B 1 88 ? -9.319 2.229 -47.893 1.00 45.47 92 GLY B O 1
ATOM 3307 N N . SER B 1 89 ? -7.493 0.940 -47.673 1.00 44.58 93 SER B N 1
ATOM 3308 C CA . SER B 1 89 ? -8.209 -0.295 -47.374 1.00 47.69 93 SER B CA 1
ATOM 3309 C C . SER B 1 89 ? -8.844 -0.289 -45.998 1.00 53.26 93 SER B C 1
ATOM 3310 O O . SER B 1 89 ? -8.264 0.208 -45.055 1.00 48.96 93 SER B O 1
ATOM 3318 N N . ILE B 1 90 ? -10.027 -0.882 -45.910 1.00 49.87 94 ILE B N 1
ATOM 3319 C CA . ILE B 1 90 ? -10.837 -0.814 -44.716 1.00 54.74 94 ILE B CA 1
ATOM 3320 C C . ILE B 1 90 ? -10.146 -1.459 -43.536 1.00 41.77 94 ILE B C 1
ATOM 3321 O O . ILE B 1 90 ? -9.630 -2.560 -43.644 1.00 59.24 94 ILE B O 1
ATOM 3337 N N . THR B 1 91 ? -10.160 -0.764 -42.418 1.00 37.23 95 THR B N 1
ATOM 3338 C CA . THR B 1 91 ? -9.732 -1.307 -41.148 1.00 35.12 95 THR B CA 1
ATOM 3339 C C . THR B 1 91 ? -10.664 -0.785 -40.108 1.00 38.45 95 THR B C 1
ATOM 3340 O O . THR B 1 91 ? -11.505 0.054 -40.360 1.00 40.07 95 THR B O 1
ATOM 3351 N N . GLN B 1 92 ? -10.419 -1.240 -38.902 1.00 41.20 96 GLN B N 1
ATOM 3352 C CA . GLN B 1 92 ? -11.205 -0.902 -37.768 1.00 29.77 96 GLN B CA 1
ATOM 3353 C C . GLN B 1 92 ? -11.013 0.616 -37.628 1.00 36.62 96 GLN B C 1
ATOM 3354 O O . GLN B 1 92 ? -9.977 1.123 -38.018 1.00 34.55 96 GLN B O 1
ATOM 3368 N N . PRO B 1 93 ? -12.004 1.346 -37.141 1.00 35.01 97 PRO B N 1
ATOM 3369 C CA . PRO B 1 93 ? -11.981 2.808 -37.246 1.00 29.05 97 PRO B CA 1
ATOM 3370 C C . PRO B 1 93 ? -10.826 3.489 -36.505 1.00 27.55 97 PRO B C 1
ATOM 3371 O O . PRO B 1 93 ? -10.571 3.179 -35.352 1.00 24.92 97 PRO B O 1
ATOM 3382 N N . LEU B 1 94 ? -10.178 4.435 -37.163 1.00 20.47 98 LEU B N 1
ATOM 3383 C CA . LEU B 1 94 ? -9.069 5.159 -36.562 1.00 24.03 98 LEU B CA 1
ATOM 3384 C C . LEU B 1 94 ? -9.362 6.655 -36.380 1.00 21.28 98 LEU B C 1
ATOM 3385 O O . LEU B 1 94 ? -10.096 7.222 -37.167 1.00 21.92 98 LEU B O 1
ATOM 3401 N N . PRO B 1 95 ? -8.770 7.304 -35.388 1.00 21.30 99 PRO B N 1
ATOM 3402 C CA . PRO B 1 95 ? -9.040 8.727 -35.168 1.00 27.56 99 PRO B CA 1
ATOM 3403 C C . PRO B 1 95 ? -8.474 9.602 -36.274 1.00 20.90 99 PRO B C 1
ATOM 3404 O O . PRO B 1 95 ? -7.542 9.210 -36.949 1.00 24.99 99 PRO B O 1
ATOM 3415 N N . SER B 1 96 ? -9.090 10.750 -36.494 1.00 18.01 100 SER B N 1
ATOM 3416 C CA . SER B 1 96 ? -8.580 11.709 -37.444 1.00 19.70 100 SER B CA 1
ATOM 3417 C C . SER B 1 96 ? -7.267 12.381 -37.075 1.00 19.07 100 SER B C 1
ATOM 3418 O O . SER B 1 96 ? -6.447 12.596 -37.928 1.00 28.61 100 SER B O 1
ATOM 3426 N N . SER B 1 97 ? -7.142 12.815 -35.832 1.00 19.19 101 SER B N 1
ATOM 3427 C CA . SER B 1 97 ? -6.058 13.701 -35.426 1.00 20.11 101 SER B CA 1
ATOM 3428 C C . SER B 1 97 ? -4.996 13.092 -34.508 1.00 24.85 101 SER B C 1
ATOM 3429 O O . SER B 1 97 ? -4.137 13.805 -34.028 1.00 24.19 101 SER B O 1
ATOM 3437 N N . TYR B 1 98 ? -5.087 11.801 -34.233 1.00 18.32 102 TYR B N 1
ATOM 3438 C CA . TYR B 1 98 ? -4.076 11.114 -33.452 1.00 19.01 102 TYR B CA 1
ATOM 3439 C C . TYR B 1 98 ? -4.077 9.619 -33.689 1.00 28.79 102 TYR B C 1
ATOM 3440 O O . TYR B 1 98 ? -5.026 9.060 -34.207 1.00 29.65 102 TYR B O 1
ATOM 3458 N N . LEU B 1 99 ? -2.983 8.989 -33.304 1.00 22.04 103 LEU B N 1
ATOM 3459 C CA . LEU B 1 99 ? -2.859 7.562 -33.378 1.00 26.32 103 LEU B CA 1
ATOM 3460 C C . LEU B 1 99 ? -2.152 7.052 -32.129 1.00 28.37 103 LEU B C 1
ATOM 3461 O O . LEU B 1 99 ? -1.154 7.609 -31.705 1.00 20.59 103 LEU B O 1
ATOM 3477 N N . ILE B 1 100 ? -2.674 5.992 -31.545 1.00 22.16 104 ILE B N 1
ATOM 3478 C CA . ILE B 1 100 ? -2.050 5.410 -30.378 1.00 26.32 104 ILE B CA 1
ATOM 3479 C C . ILE B 1 100 ? -1.418 4.085 -30.774 1.00 27.32 104 ILE B C 1
ATOM 3480 O O . ILE B 1 100 ? -2.069 3.234 -31.339 1.00 20.89 104 ILE B O 1
ATOM 3496 N N . ILE B 1 101 ? -0.138 3.933 -30.476 1.00 23.41 105 ILE B N 1
ATOM 3497 C CA . ILE B 1 101 ? 0.642 2.827 -31.007 1.00 19.19 105 ILE B CA 1
ATOM 3498 C C . ILE B 1 101 ? 1.365 2.015 -29.930 1.00 26.73 105 ILE B C 1
ATOM 3499 O O . ILE B 1 101 ? 1.932 2.571 -29.019 1.00 27.31 105 ILE B O 1
ATOM 3515 N N . ARG B 1 102 ? 1.356 0.699 -30.069 1.00 30.35 106 ARG B N 1
ATOM 3516 C CA . ARG B 1 102 ? 2.053 -0.174 -29.144 1.00 25.22 106 ARG B CA 1
ATOM 3517 C C . ARG B 1 102 ? 3.098 -1.049 -29.827 1.00 26.67 106 ARG B C 1
ATOM 3518 O O . ARG B 1 102 ? 2.819 -1.667 -30.839 1.00 26.59 106 ARG B O 1
ATOM 3539 N N . ALA B 1 103 ? 4.276 -1.108 -29.227 1.00 29.26 107 ALA B N 1
ATOM 3540 C CA . ALA B 1 103 ? 5.361 -1.955 -29.696 1.00 37.18 107 ALA B CA 1
ATOM 3541 C C . ALA B 1 103 ? 5.631 -3.078 -28.701 1.00 42.44 107 ALA B C 1
ATOM 3542 O O . ALA B 1 103 ? 5.375 -2.939 -27.518 1.00 38.96 107 ALA B O 1
ATOM 3549 N N . THR B 1 104 ? 6.146 -4.192 -29.205 1.00 51.07 108 THR B N 1
ATOM 3550 C CA . THR B 1 104 ? 6.262 -5.431 -28.441 1.00 45.24 108 THR B CA 1
ATOM 3551 C C . THR B 1 104 ? 7.179 -5.278 -27.245 1.00 50.93 108 THR B C 1
ATOM 3552 O O . THR B 1 104 ? 6.935 -5.857 -26.200 1.00 57.15 108 THR B O 1
ATOM 3563 N N . SER B 1 105 ? 8.226 -4.487 -27.403 1.00 46.55 109 SER B N 1
ATOM 3564 C CA . SER B 1 105 ? 9.202 -4.304 -26.350 1.00 46.60 109 SER B CA 1
ATOM 3565 C C . SER B 1 105 ? 9.542 -2.842 -26.194 1.00 36.43 109 SER B C 1
ATOM 3566 O O . SER B 1 105 ? 9.370 -2.053 -27.111 1.00 45.48 109 SER B O 1
ATOM 3574 N N . GLU B 1 106 ? 10.055 -2.497 -25.025 1.00 48.34 110 GLU B N 1
ATOM 3575 C CA . GLU B 1 106 ? 10.498 -1.145 -24.756 1.00 52.17 110 GLU B CA 1
ATOM 3576 C C . GLU B 1 106 ? 11.640 -0.740 -25.673 1.00 55.21 110 GLU B C 1
ATOM 3577 O O . GLU B 1 106 ? 11.725 0.404 -26.090 1.00 56.40 110 GLU B O 1
ATOM 3589 N N . SER B 1 107 ? 12.530 -1.672 -25.977 1.00 52.21 111 SER B N 1
ATOM 3590 C CA . SER B 1 107 ? 13.628 -1.365 -26.877 1.00 52.04 111 SER B CA 1
ATOM 3591 C C . SER B 1 107 ? 13.098 -1.008 -28.254 1.00 45.55 111 SER B C 1
ATOM 3592 O O . SER B 1 107 ? 13.516 -0.029 -28.840 1.00 44.53 111 SER B O 1
ATOM 3600 N N . ASP B 1 108 ? 12.171 -1.799 -28.762 1.00 37.23 112 ASP B N 1
ATOM 3601 C CA . ASP B 1 108 ? 11.596 -1.495 -30.051 1.00 40.55 112 ASP B CA 1
ATOM 3602 C C . ASP B 1 108 ? 10.892 -0.149 -29.957 1.00 36.29 112 ASP B C 1
ATOM 3603 O O . ASP B 1 108 ? 11.025 0.680 -30.830 1.00 34.22 112 ASP B O 1
ATOM 3612 N N . GLY B 1 109 ? 10.175 0.073 -28.866 1.00 41.73 113 GLY B N 1
ATOM 3613 C CA . GLY B 1 109 ? 9.404 1.306 -28.724 1.00 34.81 113 GLY B CA 1
ATOM 3614 C C . GLY B 1 109 ? 10.270 2.541 -28.730 1.00 46.62 113 GLY B C 1
ATOM 3615 O O . GLY B 1 109 ? 9.944 3.530 -29.359 1.00 33.20 113 GLY B O 1
ATOM 3619 N N . ARG B 1 110 ? 11.386 2.495 -28.026 1.00 41.25 114 ARG B N 1
ATOM 3620 C CA . ARG B 1 110 ? 12.276 3.637 -28.004 1.00 48.50 114 ARG B CA 1
ATOM 3621 C C . ARG B 1 110 ? 12.858 3.919 -29.381 1.00 46.62 114 ARG B C 1
ATOM 3622 O O . ARG B 1 110 ? 12.995 5.065 -29.766 1.00 45.09 114 ARG B O 1
ATOM 3643 N N . CYS B 1 111 ? 13.217 2.868 -30.107 1.00 35.43 115 CYS B N 1
ATOM 3644 C CA . CYS B 1 111 ? 13.798 3.037 -31.428 1.00 32.99 115 CYS B CA 1
ATOM 3645 C C . CYS B 1 111 ? 12.804 3.700 -32.352 1.00 39.19 115 CYS B C 1
ATOM 3646 O O . CYS B 1 111 ? 13.143 4.599 -33.097 1.00 29.75 115 CYS B O 1
ATOM 3654 N N . TRP B 1 112 ? 11.566 3.240 -32.289 1.00 28.92 116 TRP B N 1
ATOM 3655 C CA . TRP B 1 112 ? 10.533 3.837 -33.091 1.00 25.18 116 TRP B CA 1
ATOM 3656 C C . TRP B 1 112 ? 10.344 5.272 -32.739 1.00 28.10 116 TRP B C 1
ATOM 3657 O O . TRP B 1 112 ? 10.311 6.131 -33.612 1.00 27.68 116 TRP B O 1
ATOM 3678 N N . MET B 1 113 ? 10.241 5.567 -31.457 1.00 28.63 117 MET B N 1
ATOM 3679 C CA . MET B 1 113 ? 10.003 6.941 -31.070 1.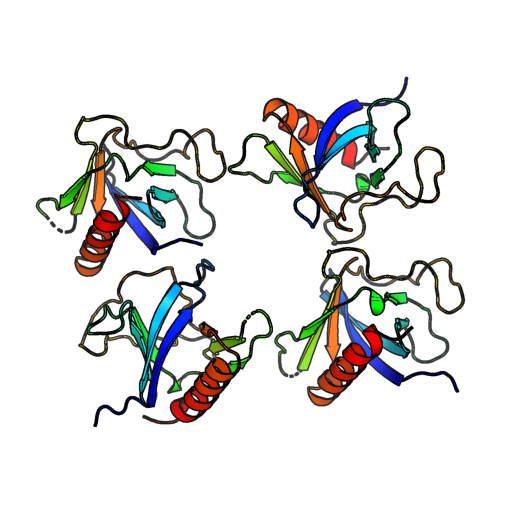00 37.23 117 MET B CA 1
ATOM 3680 C C . MET B 1 113 ? 11.147 7.813 -31.524 1.00 46.99 117 MET B C 1
ATOM 3681 O O . MET B 1 113 ? 10.929 8.865 -32.081 1.00 42.43 117 MET B O 1
ATOM 3695 N N . ASP B 1 114 ? 12.370 7.366 -31.304 1.00 33.69 118 ASP B N 1
ATOM 3696 C CA . ASP B 1 114 ? 13.507 8.173 -31.687 1.00 50.65 118 ASP B CA 1
ATOM 3697 C C . ASP B 1 114 ? 13.536 8.400 -33.186 1.00 38.67 118 ASP B C 1
ATOM 3698 O O . ASP B 1 114 ? 13.787 9.504 -33.636 1.00 39.78 118 ASP B O 1
ATOM 3707 N N . ALA B 1 115 ? 13.281 7.357 -33.966 1.00 33.98 119 ALA B N 1
ATOM 3708 C CA . ALA B 1 115 ? 13.232 7.497 -35.411 1.00 29.69 119 ALA B CA 1
ATOM 3709 C C . ALA B 1 115 ? 12.089 8.405 -35.845 1.00 39.73 119 ALA B C 1
ATOM 3710 O O . ALA B 1 115 ? 12.214 9.185 -36.772 1.00 35.04 119 ALA B O 1
ATOM 3717 N N . LEU B 1 116 ? 10.956 8.267 -35.183 1.00 28.28 120 LEU B N 1
ATOM 3718 C CA . LEU B 1 116 ? 9.813 9.081 -35.518 1.00 33.38 120 LEU B CA 1
ATOM 3719 C C . LEU B 1 116 ? 10.135 10.540 -35.243 1.00 30.87 120 LEU B C 1
ATOM 3720 O O . LEU B 1 116 ? 9.823 11.405 -36.030 1.00 38.54 120 LEU B O 1
ATOM 3736 N N . GLU B 1 117 ? 10.804 10.785 -34.132 1.00 40.25 121 GLU B N 1
ATOM 3737 C CA . GLU B 1 117 ? 11.098 12.155 -33.703 1.00 47.89 121 GLU B CA 1
ATOM 3738 C C . GLU B 1 117 ? 11.959 12.839 -34.745 1.00 48.26 121 GLU B C 1
ATOM 3739 O O . GLU B 1 117 ? 11.705 13.975 -35.112 1.00 46.52 121 GLU B O 1
ATOM 3751 N N . LEU B 1 118 ? 12.967 12.140 -35.239 1.00 36.38 122 LEU B N 1
ATOM 3752 C CA . LEU B 1 118 ? 13.784 12.658 -36.320 1.00 47.09 122 LEU B CA 1
ATOM 3753 C C . LEU B 1 118 ? 12.983 12.854 -37.588 1.00 46.18 122 LEU B C 1
ATOM 3754 O O . LEU B 1 118 ? 13.146 13.837 -38.287 1.00 51.10 122 LEU B O 1
ATOM 3770 N N . ALA B 1 119 ? 12.125 11.897 -37.888 1.00 33.28 123 ALA B N 1
ATOM 3771 C CA . ALA B 1 119 ? 11.415 11.882 -39.146 1.00 32.12 123 ALA B CA 1
ATOM 3772 C C . ALA B 1 119 ? 10.363 12.980 -39.261 1.00 43.83 123 ALA B C 1
ATOM 3773 O O . ALA B 1 119 ? 9.893 13.273 -40.339 1.00 40.50 123 ALA B O 1
ATOM 3780 N N . LEU B 1 120 ? 9.999 13.591 -38.149 1.00 49.08 124 LEU B N 1
ATOM 3781 C CA . LEU B 1 120 ? 8.900 14.544 -38.144 1.00 49.53 124 LEU B CA 1
ATOM 3782 C C . LEU B 1 120 ? 9.129 15.756 -39.032 1.00 61.07 124 LEU B C 1
ATOM 3783 O O . LEU B 1 120 ? 8.220 16.218 -39.698 1.00 54.12 124 LEU B O 1
ATOM 3799 N N . LYS B 1 121 ? 10.343 16.284 -39.025 1.00 71.35 125 LYS B N 1
ATOM 3800 C CA . LYS B 1 121 ? 10.612 17.550 -39.692 1.00 81.31 125 LYS B CA 1
ATOM 3801 C C . LYS B 1 121 ? 11.394 17.367 -40.986 1.00 76.22 125 LYS B C 1
ATOM 3802 O O . LYS B 1 121 ? 12.166 18.228 -41.369 1.00 85.36 125 LYS B O 1
ATOM 3821 N N . SER B 1 122 ? 11.180 16.264 -41.679 1.00 68.75 126 SER B N 1
ATOM 3822 C CA . SER B 1 122 ? 11.955 15.986 -42.872 1.00 69.58 126 SER B CA 1
ATOM 3823 C C . SER B 1 122 ? 11.083 15.370 -43.950 1.00 73.71 126 SER B C 1
ATOM 3824 O O . SER B 1 122 ? 9.988 14.904 -43.678 1.00 74.00 126 SER B O 1
ATOM 3832 N N . GLY B 1 123 ? 11.564 15.379 -45.184 1.00 79.62 127 GLY B N 1
ATOM 3833 C CA . GLY B 1 123 ? 10.845 14.735 -46.265 1.00 77.63 127 GLY B CA 1
ATOM 3834 C C . GLY B 1 123 ? 10.336 15.685 -47.323 1.00 79.55 127 GLY B C 1
ATOM 3835 O O . GLY B 1 123 ? 9.804 15.248 -48.340 1.00 78.45 127 GLY B O 1
ATOM 3839 N N . SER C 1 3 ? -10.205 5.153 -10.604 1.00 62.17 7 SER C N 1
ATOM 3840 C CA . SER C 1 3 ? -11.407 4.350 -10.459 1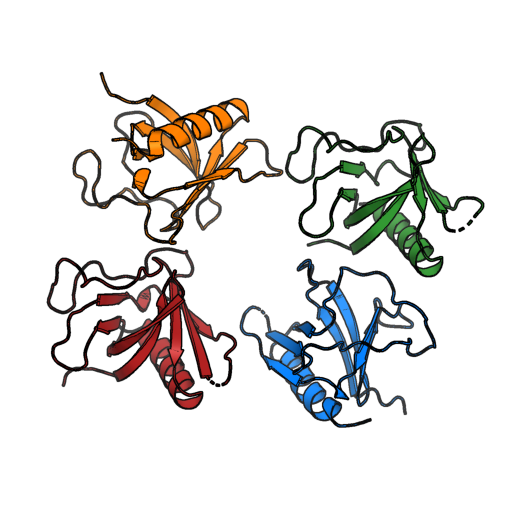.00 63.46 7 SER C CA 1
ATOM 3841 C C . SER C 1 3 ? -11.079 3.069 -9.711 1.00 67.53 7 SER C C 1
ATOM 3842 O O . SER C 1 3 ? -9.998 2.503 -9.872 1.00 70.14 7 SER C O 1
ATOM 3849 N N . GLY C 1 4 ? -12.013 2.630 -8.881 1.00 58.77 8 GLY C N 1
ATOM 3850 C CA . GLY C 1 4 ? -11.760 1.516 -7.977 1.00 51.17 8 GLY C CA 1
ATOM 3851 C C . GLY C 1 4 ? -11.077 1.989 -6.707 1.00 46.30 8 GLY C C 1
ATOM 3852 O O . GLY C 1 4 ? -10.734 1.192 -5.851 1.00 50.64 8 GLY C O 1
ATOM 3856 N N . ILE C 1 5 ? -10.907 3.297 -6.581 1.00 53.05 9 ILE C N 1
ATOM 3857 C CA . ILE C 1 5 ? -10.141 3.872 -5.480 1.00 47.50 9 ILE C CA 1
ATOM 3858 C C . ILE C 1 5 ? -10.976 4.048 -4.224 1.00 50.96 9 ILE C C 1
ATOM 3859 O O . ILE C 1 5 ? -11.876 4.863 -4.194 1.00 54.86 9 ILE C O 1
ATOM 3875 N N . VAL C 1 6 ? -10.686 3.255 -3.208 1.00 43.07 10 VAL C N 1
ATOM 3876 C CA . VAL C 1 6 ? -11.371 3.362 -1.928 1.00 52.70 10 VAL C CA 1
ATOM 3877 C C . VAL C 1 6 ? -11.129 4.667 -1.185 1.00 45.88 10 VAL C C 1
ATOM 3878 O O . VAL C 1 6 ? -12.059 5.271 -0.674 1.00 45.15 10 VAL C O 1
ATOM 3891 N N . MET C 1 7 ? -9.869 5.061 -1.066 1.00 42.22 11 MET C N 1
ATOM 3892 C CA . MET C 1 7 ? -9.522 6.356 -0.495 1.00 48.30 11 MET C CA 1
ATOM 3893 C C . MET C 1 7 ? -8.140 6.842 -0.948 1.00 48.36 11 MET C C 1
ATOM 3894 O O . MET C 1 7 ? -7.274 6.055 -1.285 1.00 35.84 11 MET C O 1
ATOM 3908 N N . ALA C 1 8 ? -7.966 8.155 -0.987 1.00 49.85 12 ALA C N 1
ATOM 3909 C CA . ALA C 1 8 ? -6.684 8.757 -1.303 1.00 40.90 12 ALA C CA 1
ATOM 3910 C C . ALA C 1 8 ? -6.380 9.928 -0.384 1.00 39.13 12 ALA C C 1
ATOM 3911 O O . ALA C 1 8 ? -7.175 10.839 -0.294 1.00 44.24 12 ALA C O 1
ATOM 3918 N N . ASP C 1 9 ? -5.236 9.911 0.286 1.00 33.05 13 ASP C N 1
ATOM 3919 C CA . ASP C 1 9 ? -4.809 11.030 1.123 1.00 33.53 13 ASP C CA 1
ATOM 3920 C C . ASP C 1 9 ? -3.299 11.008 1.350 1.00 34.49 13 ASP C C 1
ATOM 3921 O O . ASP C 1 9 ? -2.648 10.028 1.037 1.00 31.84 13 ASP C O 1
ATOM 3930 N N . TRP C 1 10 ? -2.753 12.092 1.889 1.00 33.44 14 TRP C N 1
ATOM 3931 C CA . TRP C 1 10 ? -1.372 12.112 2.317 1.00 37.35 14 TRP C CA 1
ATOM 3932 C C . TRP C 1 10 ? -1.194 11.248 3.525 1.00 33.34 14 TRP C C 1
ATOM 3933 O O . TRP C 1 10 ? -2.026 11.282 4.440 1.00 44.93 14 TRP C O 1
ATOM 3954 N N . LEU C 1 11 ? -0.108 10.494 3.569 1.00 31.75 15 LEU C N 1
ATOM 3955 C CA . LEU C 1 11 ? 0.321 9.834 4.789 1.00 40.59 15 LEU C CA 1
ATOM 3956 C C . LEU C 1 11 ? 1.801 10.102 5.016 1.00 34.39 15 LEU C C 1
ATOM 3957 O O . LEU C 1 11 ? 2.538 10.395 4.081 1.00 30.64 15 LEU C O 1
ATOM 3973 N N . LYS C 1 12 ? 2.231 9.987 6.261 1.00 33.52 16 LYS C N 1
ATOM 3974 C CA . LYS C 1 12 ? 3.631 10.145 6.584 1.00 39.19 16 LYS C CA 1
ATOM 3975 C C . LYS C 1 12 ? 4.215 8.752 6.753 1.00 33.17 16 LYS C C 1
ATOM 3976 O O . LYS C 1 12 ? 3.699 7.950 7.498 1.00 34.20 16 LYS C O 1
ATOM 3995 N N . ILE C 1 13 ? 5.276 8.462 6.025 1.00 32.01 17 ILE C N 1
ATOM 3996 C CA . ILE C 1 13 ? 5.836 7.124 6.023 1.00 34.17 17 ILE C CA 1
ATOM 3997 C C . ILE C 1 13 ? 7.229 7.124 6.618 1.00 42.94 17 ILE C C 1
ATOM 3998 O O . ILE C 1 13 ? 8.078 7.882 6.190 1.00 38.09 17 ILE C O 1
ATOM 4014 N N . ARG C 1 14 ? 7.448 6.306 7.636 1.00 47.81 18 ARG C N 1
ATOM 4015 C CA . ARG C 1 14 ? 8.724 6.342 8.320 1.00 57.26 18 ARG C CA 1
ATOM 4016 C C . ARG C 1 14 ? 9.745 5.573 7.506 1.00 63.21 18 ARG C C 1
ATOM 4017 O O . ARG C 1 14 ? 9.521 4.424 7.147 1.00 63.89 18 ARG C O 1
ATOM 4038 N N . GLY C 1 15 ? 10.857 6.219 7.220 1.00 68.65 19 GLY C N 1
ATOM 4039 C CA . GLY C 1 15 ? 11.953 5.545 6.548 1.00 64.14 19 GLY C CA 1
ATOM 4040 C C . GLY C 1 15 ? 12.684 4.729 7.583 1.00 57.78 19 GLY C C 1
ATOM 4041 O O . GLY C 1 15 ? 12.394 4.839 8.758 1.00 52.11 19 GLY C O 1
ATOM 4045 N N . THR C 1 16 ? 13.636 3.919 7.147 1.00 56.21 20 THR C N 1
ATOM 4046 C CA . THR C 1 16 ? 14.535 3.249 8.067 1.00 54.50 20 THR C CA 1
ATOM 4047 C C . THR C 1 16 ? 15.320 4.329 8.789 1.00 58.36 20 THR C C 1
ATOM 4048 O O . THR C 1 16 ? 15.573 4.235 9.971 1.00 61.97 20 THR C O 1
ATOM 4059 N N . LEU C 1 17 ? 15.674 5.365 8.059 1.00 49.97 21 LEU C N 1
ATOM 4060 C CA . LEU C 1 17 ? 16.124 6.586 8.666 1.00 60.83 21 LEU C CA 1
ATOM 4061 C C . LEU C 1 17 ? 14.838 7.183 9.208 1.00 71.60 21 LEU C C 1
ATOM 4062 O O . LEU C 1 17 ? 13.755 6.775 8.812 1.00 70.32 21 LEU C O 1
ATOM 4078 N N . LYS C 1 18 ? 14.932 8.169 10.079 1.00 77.06 22 LYS C N 1
ATOM 4079 C CA . LYS C 1 18 ? 13.786 8.564 10.884 1.00 78.62 22 LYS C CA 1
ATOM 4080 C C . LYS C 1 18 ? 13.002 9.675 10.221 1.00 68.42 22 LYS C C 1
ATOM 4081 O O . LYS C 1 18 ? 12.203 10.347 10.859 1.00 71.13 22 LYS C O 1
ATOM 4100 N N . SER C 1 19 ? 13.234 9.844 8.930 1.00 63.76 23 SER C N 1
ATOM 4101 C CA . SER C 1 19 ? 12.510 10.827 8.170 1.00 61.15 23 SER C CA 1
ATOM 4102 C C . SER C 1 19 ? 11.101 10.320 8.069 1.00 56.68 23 SER C C 1
ATOM 4103 O O . SER C 1 19 ? 10.860 9.125 8.058 1.00 68.33 23 SER C O 1
ATOM 4111 N N . TRP C 1 20 ? 10.171 11.243 7.982 1.00 45.63 24 TRP C N 1
ATOM 4112 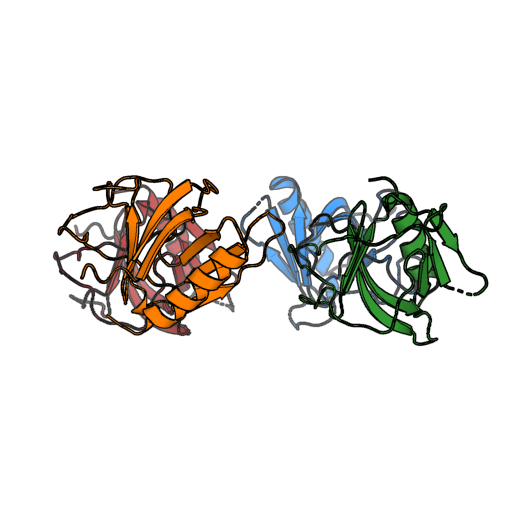C CA . TRP C 1 20 ? 8.785 10.899 7.910 1.00 47.60 24 TRP C CA 1
ATOM 4113 C C . TRP C 1 20 ? 8.238 11.623 6.731 1.00 49.44 24 TRP C C 1
ATOM 4114 O O . TRP C 1 20 ? 7.497 12.612 6.871 1.00 53.69 24 TRP C O 1
ATOM 4135 N N . THR C 1 21 ? 8.615 11.168 5.546 1.00 42.74 25 THR C N 1
ATOM 4136 C CA . THR C 1 21 ? 8.236 11.856 4.337 1.00 44.07 25 THR C CA 1
ATOM 4137 C C . THR C 1 21 ? 6.732 11.803 4.153 1.00 41.60 25 THR C C 1
ATOM 4138 O O . THR C 1 21 ? 6.105 10.776 4.373 1.00 33.82 25 THR C O 1
ATOM 4149 N N . LYS C 1 22 ? 6.169 12.916 3.733 1.00 37.61 26 LYS C N 1
ATOM 4150 C CA . LYS C 1 22 ? 4.756 12.993 3.487 1.00 38.12 26 LYS C CA 1
ATOM 4151 C C . LYS C 1 22 ? 4.546 12.552 2.056 1.00 41.89 26 LYS C C 1
ATOM 4152 O O . LYS C 1 22 ? 5.125 13.125 1.150 1.00 34.68 26 LYS C O 1
ATOM 4171 N N . LEU C 1 23 ? 3.741 11.521 1.859 1.00 35.28 27 LEU C N 1
ATOM 4172 C CA . LEU C 1 23 ? 3.519 10.982 0.525 1.00 42.25 27 LEU C CA 1
ATOM 4173 C C . LEU C 1 23 ? 2.047 10.782 0.224 1.00 28.83 27 LEU C C 1
ATOM 4174 O O . LEU C 1 23 ? 1.259 10.512 1.107 1.00 29.54 27 LEU C O 1
ATOM 4190 N N . TRP C 1 24 ? 1.701 10.893 -1.049 1.00 32.11 28 TRP C N 1
ATOM 4191 C CA . TRP C 1 24 ? 0.344 10.736 -1.475 1.00 33.80 28 TRP C CA 1
ATOM 4192 C C . TRP C 1 24 ? 0.061 9.277 -1.680 1.00 41.39 28 TRP C C 1
ATOM 4193 O O . TRP C 1 24 ? 0.695 8.631 -2.527 1.00 33.93 28 TRP C O 1
ATOM 4214 N N . CYS C 1 25 ? -0.885 8.749 -0.913 1.00 36.84 29 CYS C N 1
ATOM 4215 C CA . CYS C 1 25 ? -1.225 7.336 -0.943 1.00 30.48 29 CYS C CA 1
ATOM 4216 C C . CYS C 1 25 ? -2.644 7.082 -1.439 1.00 27.62 29 CYS C C 1
ATOM 4217 O O . CYS C 1 25 ? -3.575 7.736 -1.007 1.00 33.09 29 CYS C O 1
ATOM 4225 N N . VAL C 1 26 ? -2.785 6.120 -2.337 1.00 32.46 30 VAL C N 1
ATOM 4226 C CA . VAL C 1 26 ? -4.065 5.759 -2.921 1.00 38.08 30 VAL C CA 1
ATOM 4227 C C . VAL C 1 26 ? -4.379 4.296 -2.641 1.00 35.36 30 VAL C C 1
ATOM 4228 O O . VAL C 1 26 ? -3.572 3.437 -2.928 1.00 31.83 30 VAL C O 1
ATOM 4241 N N . LEU C 1 27 ? -5.551 4.014 -2.090 1.00 32.66 31 LEU C N 1
ATOM 4242 C CA . LEU C 1 27 ? -5.902 2.643 -1.755 1.00 33.85 31 LEU C CA 1
ATOM 4243 C C . LEU C 1 27 ? -6.921 2.071 -2.732 1.00 33.88 31 LEU C C 1
ATOM 4244 O O . LEU C 1 27 ? -8.010 2.595 -2.857 1.00 47.82 31 LEU C O 1
ATOM 4260 N N . LYS C 1 28 ? -6.541 0.990 -3.394 1.00 42.52 32 LYS C N 1
ATOM 4261 C CA . LYS C 1 28 ? -7.417 0.221 -4.261 1.00 40.01 32 LYS C CA 1
ATOM 4262 C C . LYS C 1 28 ? -7.384 -1.188 -3.722 1.00 42.83 32 LYS C C 1
ATOM 4263 O O . LYS C 1 28 ? -6.441 -1.560 -3.044 1.00 49.38 32 LYS C O 1
ATOM 4282 N N . PRO C 1 29 ? -8.371 -2.008 -4.027 1.00 51.84 33 PRO C N 1
ATOM 4283 C CA . PRO C 1 29 ? -8.350 -3.323 -3.407 1.00 52.00 33 PRO C CA 1
ATOM 4284 C C . PRO C 1 29 ? -7.069 -4.047 -3.799 1.00 50.73 33 PRO C C 1
ATOM 4285 O O . PRO C 1 29 ? -6.744 -4.120 -4.975 1.00 52.34 33 PRO C O 1
ATOM 4296 N N . GLY C 1 30 ? -6.351 -4.510 -2.791 1.00 45.85 34 GLY C N 1
ATOM 4297 C CA . GLY C 1 30 ? -5.151 -5.308 -2.982 1.00 58.56 34 GLY C CA 1
ATOM 4298 C C . GLY C 1 30 ? -3.857 -4.523 -3.036 1.00 38.71 34 GLY C C 1
ATOM 4299 O O . GLY C 1 30 ? -2.799 -5.115 -2.955 1.00 43.20 34 GLY C O 1
ATOM 4303 N N . VAL C 1 31 ? -3.924 -3.209 -3.189 1.00 36.32 35 VAL C N 1
ATOM 4304 C CA . VAL C 1 31 ? -2.708 -2.416 -3.250 1.00 40.87 35 VAL C CA 1
ATOM 4305 C C . VAL C 1 31 ? -2.790 -1.073 -2.550 1.00 42.28 35 VAL C C 1
ATOM 4306 O O . VAL C 1 31 ? -3.819 -0.423 -2.557 1.00 38.36 35 VAL C O 1
ATOM 4319 N N . LEU C 1 32 ? -1.683 -0.653 -1.963 1.00 32.12 36 LEU C N 1
ATOM 4320 C CA . LEU C 1 32 ? -1.549 0.710 -1.525 1.00 29.92 36 LEU C CA 1
ATOM 4321 C C . LEU C 1 32 ? -0.533 1.328 -2.472 1.00 41.96 36 LEU C C 1
ATOM 4322 O O . LEU C 1 32 ? 0.618 0.906 -2.508 1.00 29.62 36 LEU C O 1
ATOM 4338 N N . LEU C 1 33 ? -0.977 2.297 -3.262 1.00 34.17 37 LEU C N 1
ATOM 4339 C CA . LEU C 1 33 ? -0.116 2.947 -4.236 1.00 33.61 37 LEU C CA 1
ATOM 4340 C C . LEU C 1 33 ? 0.471 4.207 -3.614 1.00 30.31 37 LEU C C 1
ATOM 4341 O O . LEU C 1 33 ? -0.249 4.993 -3.030 1.00 30.73 37 LEU C O 1
ATOM 4357 N N . ILE C 1 34 ? 1.777 4.388 -3.730 1.00 26.12 38 ILE C N 1
ATOM 4358 C CA . ILE C 1 34 ? 2.441 5.523 -3.104 1.00 29.77 38 ILE C CA 1
ATOM 4359 C C . ILE C 1 34 ? 3.119 6.440 -4.131 1.00 26.70 38 ILE C C 1
ATOM 4360 O O . ILE C 1 34 ? 3.913 5.992 -4.936 1.00 37.85 38 ILE C O 1
ATOM 4376 N N . TYR C 1 35 ? 2.785 7.718 -4.085 1.00 34.73 39 TYR C N 1
ATOM 4377 C CA . TYR C 1 35 ? 3.317 8.697 -5.007 1.00 36.58 39 TYR C CA 1
ATOM 4378 C C . TYR C 1 35 ? 3.863 9.901 -4.267 1.00 37.58 39 TYR C C 1
ATOM 4379 O O . TYR C 1 35 ? 3.468 10.196 -3.152 1.00 35.30 39 TYR C O 1
ATOM 4397 N N . LYS C 1 36 ? 4.813 10.564 -4.905 1.00 34.33 40 LYS C N 1
ATOM 4398 C CA . LYS C 1 36 ? 5.358 11.816 -4.419 1.00 36.18 40 LYS C CA 1
ATOM 4399 C C . LYS C 1 36 ? 4.333 12.944 -4.428 1.00 44.36 40 LYS C C 1
ATOM 4400 O O . LYS C 1 36 ? 4.312 13.763 -3.526 1.00 42.81 40 LYS C O 1
ATOM 4419 N N . THR C 1 37 ? 3.507 12.998 -5.460 1.00 45.29 41 THR C N 1
ATOM 4420 C CA . THR C 1 37 ? 2.530 14.066 -5.585 1.00 50.40 41 THR C CA 1
ATOM 4421 C C . THR C 1 37 ? 1.132 13.576 -5.932 1.00 52.47 41 THR C C 1
ATOM 4422 O O . THR C 1 37 ? 0.948 12.521 -6.515 1.00 38.94 41 THR C O 1
ATOM 4433 N N . GLN C 1 38 ? 0.162 14.332 -5.449 1.00 50.91 42 GLN C N 1
ATOM 4434 C CA . GLN C 1 38 ? -1.250 14.026 -5.599 1.00 53.91 42 GLN C CA 1
ATOM 4435 C C . GLN C 1 38 ? -1.867 14.074 -6.992 1.00 61.19 42 GLN C C 1
ATOM 4436 O O . GLN C 1 38 ? -2.718 13.258 -7.297 1.00 64.45 42 GLN C O 1
ATOM 4450 N N . LYS C 1 39 ? -1.554 15.074 -7.802 1.00 76.34 43 LYS C N 1
ATOM 4451 C CA . LYS C 1 39 ? -2.275 15.192 -9.071 1.00 95.88 43 LYS C CA 1
ATOM 4452 C C . LYS C 1 39 ? -2.008 14.057 -10.050 1.00 97.95 43 LYS C C 1
ATOM 4453 O O . LYS C 1 39 ? -2.932 13.477 -10.603 1.00 99.31 43 LYS C O 1
ATOM 4472 N N . ASN C 1 40 ? -0.742 13.813 -10.354 1.00 96.99 44 ASN C N 1
ATOM 4473 C CA . ASN C 1 40 ? -0.386 12.690 -11.214 1.00 98.07 44 ASN C CA 1
ATOM 4474 C C . ASN C 1 40 ? 0.582 11.784 -10.480 1.00 86.98 44 ASN C C 1
ATOM 4475 O O . ASN C 1 40 ? 0.343 10.588 -10.310 1.00 80.25 44 ASN C O 1
ATOM 4486 N N . GLY C 1 41 ? 1.692 12.391 -10.092 1.00 73.54 45 GLY C N 1
ATOM 4487 C CA . GLY C 1 41 ? 2.624 11.814 -9.143 1.00 62.52 45 GLY C CA 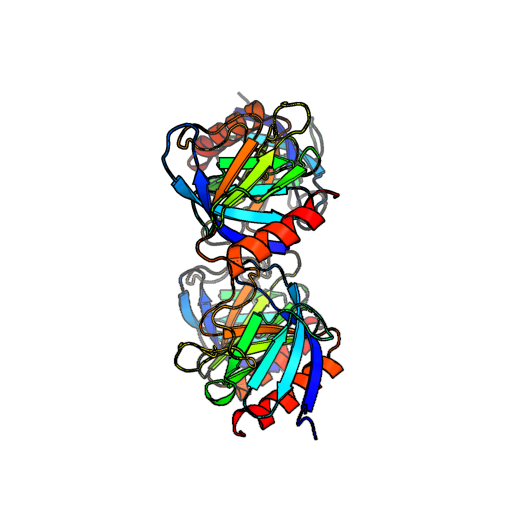1
ATOM 4488 C C . GLY C 1 41 ? 3.753 11.053 -9.784 1.00 58.90 45 GLY C C 1
ATOM 4489 O O . GLY C 1 41 ? 3.588 10.452 -10.825 1.00 70.68 45 GLY C O 1
ATOM 4493 N N . GLN C 1 42 ? 4.897 11.054 -9.130 1.00 42.90 46 GLN C N 1
ATOM 4494 C CA . GLN C 1 42 ? 5.969 10.168 -9.495 1.00 47.41 46 GLN C CA 1
ATOM 4495 C C . GLN C 1 42 ? 5.770 8.957 -8.593 1.00 33.91 46 GLN C C 1
ATOM 4496 O O . GLN C 1 42 ? 5.860 9.077 -7.392 1.00 39.23 46 GLN C O 1
ATOM 4510 N N . TRP C 1 43 ? 5.461 7.808 -9.172 1.00 37.28 47 TRP C N 1
ATOM 4511 C CA . TRP C 1 43 ? 5.187 6.618 -8.390 1.00 28.96 47 TRP C CA 1
ATOM 4512 C C . TRP C 1 43 ? 6.396 6.187 -7.616 1.00 36.56 47 TRP C C 1
ATOM 4513 O O . TRP C 1 43 ? 7.491 6.088 -8.183 1.00 44.21 47 TRP C O 1
ATOM 4534 N N . VAL C 1 44 ? 6.234 5.959 -6.316 1.00 37.40 48 VAL C N 1
ATOM 4535 C CA . VAL C 1 44 ? 7.337 5.511 -5.480 1.00 39.57 48 VAL C CA 1
ATOM 4536 C C . VAL C 1 44 ? 7.354 4.011 -5.241 1.00 38.73 48 VAL C C 1
ATOM 4537 O O . VAL C 1 44 ? 8.373 3.368 -5.387 1.00 31.92 48 VAL C O 1
ATOM 4550 N N . GLY C 1 45 ? 6.232 3.481 -4.794 1.00 32.29 49 GLY C N 1
ATOM 4551 C CA . GLY C 1 45 ? 6.100 2.063 -4.576 1.00 27.49 49 GLY C CA 1
ATOM 4552 C C . GLY C 1 45 ? 4.653 1.636 -4.482 1.00 30.27 49 GLY C C 1
ATOM 4553 O O . GLY C 1 45 ? 3.772 2.440 -4.220 1.00 29.92 49 GLY C O 1
ATOM 4557 N N . THR C 1 46 ? 4.417 0.356 -4.699 1.00 25.00 50 THR C N 1
ATOM 4558 C CA . THR C 1 46 ? 3.118 -0.211 -4.464 1.00 30.94 50 THR C CA 1
ATOM 4559 C C . THR C 1 46 ? 3.281 -1.336 -3.464 1.00 31.21 50 THR C C 1
ATOM 4560 O O . THR C 1 46 ? 4.045 -2.259 -3.685 1.00 27.18 50 THR C O 1
ATOM 4571 N N . VAL C 1 47 ? 2.575 -1.248 -2.357 1.00 32.63 51 VAL C N 1
ATOM 4572 C CA . VAL C 1 47 ? 2.602 -2.310 -1.388 1.00 29.63 51 VAL C CA 1
ATOM 4573 C C . VAL C 1 47 ? 1.566 -3.353 -1.769 1.00 32.68 51 VAL C C 1
ATOM 4574 O O . VAL C 1 47 ? 0.400 -3.037 -1.938 1.00 32.82 51 VAL C O 1
ATOM 4587 N N . LEU C 1 48 ? 1.983 -4.600 -1.857 1.00 29.02 52 LEU C N 1
ATOM 4588 C CA . LEU C 1 48 ? 1.057 -5.655 -2.182 1.00 38.29 52 LEU C CA 1
ATOM 4589 C C . LEU C 1 48 ? 0.390 -6.099 -0.878 1.00 38.40 52 LEU C C 1
ATOM 4590 O O . LEU C 1 48 ? 0.947 -6.852 -0.104 1.00 36.13 52 LEU C O 1
ATOM 4606 N N . LEU C 1 49 ? -0.811 -5.588 -0.654 1.00 31.78 53 LEU C N 1
ATOM 4607 C CA . LEU C 1 49 ? -1.527 -5.750 0.602 1.00 36.54 53 LEU C CA 1
ATOM 4608 C C . LEU C 1 49 ? -1.904 -7.204 0.874 1.00 41.10 53 LEU C C 1
ATOM 4609 O O . LEU C 1 49 ? -2.107 -7.608 2.003 1.00 36.57 53 LEU C O 1
ATOM 4625 N N . ASN C 1 50 ? -1.929 -7.978 -0.193 1.00 43.69 54 ASN C N 1
ATOM 4626 C CA . ASN C 1 50 ? -2.314 -9.384 -0.157 1.00 72.09 54 ASN C CA 1
ATOM 4627 C C . ASN C 1 50 ? -1.406 -10.183 0.762 1.00 52.86 54 ASN C C 1
ATOM 4628 O O . ASN C 1 50 ? -1.862 -11.033 1.524 1.00 55.66 54 ASN C O 1
ATOM 4639 N N . ALA C 1 51 ? -0.124 -9.862 0.711 1.00 46.35 55 ALA C N 1
ATOM 4640 C CA . ALA C 1 51 ? 0.888 -10.601 1.435 1.00 50.18 55 ALA C CA 1
ATOM 4641 C C . ALA C 1 51 ? 1.121 -10.001 2.796 1.00 45.46 55 ALA C C 1
ATOM 4642 O O . ALA C 1 51 ? 2.048 -10.376 3.485 1.00 47.60 55 ALA C O 1
ATOM 4649 N N . CYS C 1 52 ? 0.248 -9.092 3.192 1.00 40.61 56 CYS C N 1
ATOM 4650 C CA . CYS C 1 52 ? 0.470 -8.309 4.382 1.00 37.84 56 CYS C CA 1
ATOM 4651 C C . CYS C 1 52 ? -0.502 -8.580 5.509 1.00 45.18 56 CYS C C 1
ATOM 4652 O O . CYS C 1 52 ? -1.617 -9.046 5.315 1.00 47.08 56 CYS C O 1
ATOM 4660 N N . GLU C 1 53 ? -0.042 -8.240 6.696 1.00 47.20 57 GLU C N 1
ATOM 4661 C CA . GLU C 1 53 ? -0.862 -8.187 7.871 1.00 48.44 57 GLU C CA 1
ATOM 4662 C C . GLU C 1 53 ? -0.618 -6.809 8.437 1.00 41.35 57 GLU C C 1
ATOM 4663 O O . GLU C 1 53 ? 0.333 -6.146 8.057 1.00 38.54 57 GLU C O 1
ATOM 4675 N N . ILE C 1 54 ? -1.495 -6.353 9.307 1.00 42.92 58 ILE C N 1
ATOM 4676 C CA . ILE C 1 54 ? -1.356 -5.014 9.824 1.00 51.29 58 ILE C CA 1
ATOM 4677 C C . ILE C 1 54 ? -1.564 -4.967 11.324 1.00 51.89 58 ILE C C 1
ATOM 4678 O O . ILE C 1 54 ? -2.406 -5.662 11.858 1.00 46.88 58 ILE C O 1
ATOM 4694 N N . ILE C 1 55 ? -0.767 -4.153 11.993 1.00 46.04 59 ILE C N 1
ATOM 4695 C CA . ILE C 1 55 ? -0.892 -3.972 13.418 1.00 54.98 59 ILE C CA 1
ATOM 4696 C C . ILE C 1 55 ? -0.754 -2.505 13.779 1.00 48.05 59 ILE C C 1
ATOM 4697 O O . ILE C 1 55 ? 0.108 -1.820 13.265 1.00 51.27 59 ILE C O 1
ATOM 4713 N N . GLU C 1 56 ? -1.613 -2.044 14.670 1.00 53.26 60 GLU C N 1
ATOM 4714 C CA . GLU C 1 56 ? -1.512 -0.713 15.224 1.00 58.67 60 GLU C CA 1
ATOM 4715 C C . GLU C 1 56 ? -0.258 -0.664 16.055 1.00 62.45 60 GLU C C 1
ATOM 4716 O O . GLU C 1 56 ? 0.135 -1.653 16.639 1.00 61.39 60 GLU C O 1
ATOM 4728 N N . ARG C 1 57 ? 0.379 0.490 16.111 1.00 77.21 61 ARG C N 1
ATOM 4729 C CA . ARG C 1 57 ? 1.633 0.591 16.825 1.00 93.54 61 ARG C CA 1
ATOM 4730 C C . ARG C 1 57 ? 1.443 1.300 18.154 1.00 100.58 61 ARG C C 1
ATOM 4731 O O . ARG C 1 57 ? 0.502 2.063 18.339 1.00 111.66 61 ARG C O 1
ATOM 4752 N N . PRO C 1 58 ? 2.364 1.067 19.067 1.00 92.76 62 PRO C N 1
ATOM 4753 C CA . PRO C 1 58 ? 2.344 1.776 20.339 1.00 94.00 62 PRO C CA 1
ATOM 4754 C C . PRO C 1 58 ? 2.671 3.244 20.126 1.00 98.09 62 PRO C C 1
ATOM 4755 O O . PRO C 1 58 ? 3.791 3.581 19.763 1.00 95.63 62 PRO C O 1
ATOM 4766 N N . SER C 1 59 ? 1.682 4.105 20.334 1.00 102.95 63 SER C N 1
ATOM 4767 C CA . SER C 1 59 ? 1.839 5.528 20.102 1.00 102.22 63 SER C CA 1
ATOM 4768 C C . SER C 1 59 ? 0.903 6.297 21.020 1.00 105.20 63 SER C C 1
ATOM 4769 O O . SER C 1 59 ? -0.315 6.230 20.867 1.00 92.44 63 SER C O 1
ATOM 4777 N N . PHE C 1 64 ? -1.112 8.548 16.149 1.00 79.90 68 PHE C N 1
ATOM 4778 C CA . PHE C 1 64 ? -1.569 7.244 15.700 1.00 78.72 68 PHE C CA 1
ATOM 4779 C C . PHE C 1 64 ? -0.667 6.697 14.594 1.00 73.94 68 PHE C C 1
ATOM 4780 O O . PHE C 1 64 ? -0.534 7.310 13.549 1.00 71.93 68 PHE C O 1
ATOM 4796 N N . CYS C 1 65 ? -0.053 5.548 14.837 1.00 70.32 69 CYS C N 1
ATOM 4797 C CA . CYS C 1 65 ? 0.792 4.907 13.842 1.00 65.86 69 CYS C CA 1
ATOM 4798 C C . CYS C 1 65 ? 0.412 3.447 13.712 1.00 57.04 69 CYS C C 1
ATOM 4799 O O . CYS C 1 65 ? 0.028 2.823 14.687 1.00 62.87 69 CYS C O 1
ATOM 4807 N N . PHE C 1 66 ? 0.526 2.909 12.506 1.00 52.27 70 PHE C N 1
ATOM 4808 C CA . PHE C 1 66 ? 0.304 1.488 12.269 1.00 47.43 70 PHE C CA 1
ATOM 4809 C C . PHE C 1 66 ? 1.337 0.928 11.295 1.00 42.67 70 PHE C C 1
ATOM 4810 O O . PHE C 1 66 ? 1.935 1.665 10.531 1.00 43.67 70 PHE C O 1
ATOM 4827 N N . LYS C 1 67 ? 1.535 -0.377 11.328 1.00 44.31 71 LYS C N 1
ATOM 4828 C CA . LYS C 1 67 ? 2.553 -0.999 10.510 1.00 40.64 71 LYS C CA 1
ATOM 4829 C C . LYS C 1 67 ? 2.003 -2.086 9.599 1.00 35.37 71 LYS C C 1
ATOM 4830 O O . LYS C 1 67 ? 1.268 -2.954 10.034 1.00 41.96 71 LYS C O 1
ATOM 4849 N N . LEU C 1 68 ? 2.393 -2.038 8.342 1.00 31.79 72 LEU C N 1
ATOM 4850 C CA . LEU C 1 68 ? 2.061 -3.084 7.410 1.00 30.45 72 LEU C CA 1
ATOM 4851 C C . LEU C 1 68 ? 3.298 -3.951 7.325 1.00 35.01 72 LEU C C 1
ATOM 4852 O O . LEU C 1 68 ? 4.398 -3.445 7.185 1.00 33.92 72 LEU C O 1
ATOM 4868 N N . PHE C 1 69 ? 3.132 -5.250 7.455 1.00 31.10 73 PHE C N 1
ATOM 4869 C CA . PHE C 1 69 ? 4.267 -6.138 7.407 1.00 37.13 73 PHE C CA 1
ATOM 4870 C C . PHE C 1 69 ? 3.969 -7.453 6.717 1.00 41.04 73 PHE C C 1
ATOM 4871 O O . PHE C 1 69 ? 2.830 -7.901 6.658 1.00 31.92 73 PHE C O 1
ATOM 4888 N N . HIS C 1 70 ? 5.022 -8.082 6.220 1.00 32.49 74 HIS C N 1
ATOM 4889 C CA . HIS C 1 70 ? 4.916 -9.405 5.677 1.00 34.88 74 HIS C CA 1
ATOM 4890 C C . HIS C 1 70 ? 5.191 -10.366 6.788 1.00 36.18 74 HIS C C 1
ATOM 4891 O O . HIS C 1 70 ? 6.225 -10.275 7.458 1.00 36.79 74 HIS C O 1
ATOM 4905 N N . PRO C 1 71 ? 4.278 -11.292 7.010 1.00 43.65 75 PRO C N 1
ATOM 4906 C CA . PRO C 1 71 ? 4.367 -12.188 8.159 1.00 41.66 75 PRO C CA 1
ATOM 4907 C C . PRO C 1 71 ? 5.625 -13.041 8.113 1.00 39.62 75 PRO C C 1
ATOM 4908 O O . PRO C 1 71 ? 6.180 -13.342 9.153 1.00 41.63 75 PRO C O 1
ATOM 4919 N N . LEU C 1 72 ? 6.053 -13.407 6.918 1.00 38.48 76 LEU C N 1
ATOM 4920 C CA . LEU C 1 72 ? 7.249 -14.210 6.726 1.00 39.85 76 LEU C CA 1
ATOM 4921 C C . LEU C 1 72 ? 8.465 -13.355 6.365 1.00 37.33 76 LEU C C 1
ATOM 4922 O O . LEU C 1 72 ? 9.468 -13.872 5.926 1.00 37.96 76 LEU C O 1
ATOM 4938 N N . GLU C 1 73 ? 8.348 -12.050 6.558 1.00 35.30 77 GLU C N 1
ATOM 4939 C CA . GLU C 1 73 ? 9.488 -11.124 6.395 1.00 39.29 77 GLU C CA 1
ATOM 4940 C C . GLU C 1 73 ? 10.055 -11.054 4.970 1.00 47.27 77 GLU C C 1
ATOM 4941 O O . GLU C 1 73 ? 11.241 -10.815 4.781 1.00 33.17 77 GLU C O 1
ATOM 4953 N N . GLN C 1 74 ? 9.195 -11.270 3.985 1.00 31.53 78 GLN C N 1
ATOM 4954 C CA . GLN C 1 74 ? 9.540 -11.135 2.578 1.00 35.87 78 GLN C CA 1
ATOM 4955 C C . GLN C 1 74 ? 9.120 -9.766 2.029 1.00 32.29 78 GLN C C 1
ATOM 4956 O O . GLN C 1 74 ? 8.526 -8.983 2.738 1.00 30.34 78 GLN C O 1
ATOM 4970 N N . SER C 1 75 ? 9.434 -9.486 0.771 1.00 27.46 79 SER C N 1
ATOM 4971 C CA . SER C 1 75 ? 9.150 -8.180 0.190 1.00 27.03 79 SER C CA 1
ATOM 4972 C C . SER C 1 75 ? 7.649 -7.908 0.129 1.00 32.76 79 SER C C 1
ATOM 4973 O O . SER C 1 75 ? 6.877 -8.788 -0.161 1.00 28.45 79 SER C O 1
ATOM 4981 N N . ILE C 1 76 ? 7.260 -6.686 0.448 1.00 32.04 80 ILE C N 1
ATOM 4982 C CA . ILE C 1 76 ? 5.869 -6.275 0.374 1.00 29.38 80 ILE C CA 1
ATOM 4983 C C . ILE C 1 76 ? 5.592 -5.471 -0.880 1.00 34.55 80 ILE C C 1
ATOM 4984 O O . ILE C 1 76 ? 4.495 -4.979 -1.063 1.00 31.65 80 ILE C O 1
ATOM 5000 N N . TRP C 1 77 ? 6.593 -5.346 -1.743 1.00 30.22 81 TRP C N 1
ATOM 5001 C CA . TRP C 1 77 ? 6.558 -4.401 -2.836 1.00 23.50 81 TRP C CA 1
ATOM 5002 C C . TRP C 1 77 ? 6.353 -5.015 -4.193 1.00 41.11 81 TRP C C 1
ATOM 5003 O O . TRP C 1 77 ? 6.931 -6.070 -4.507 1.00 35.67 81 TRP C O 1
ATOM 5024 N N . ALA C 1 78 ? 5.562 -4.340 -5.016 1.00 32.60 82 ALA C N 1
ATOM 5025 C CA . ALA C 1 78 ? 5.371 -4.733 -6.394 1.00 39.32 82 ALA C CA 1
ATOM 5026 C C . ALA C 1 78 ? 6.665 -4.603 -7.186 1.00 38.54 82 ALA C C 1
ATOM 5027 O O . ALA C 1 78 ? 7.455 -3.706 -6.944 1.00 34.66 82 ALA C O 1
ATOM 5034 N N . VAL C 1 79 ? 6.873 -5.533 -8.104 1.00 38.40 83 VAL C N 1
ATOM 5035 C CA . VAL C 1 79 ? 7.994 -5.484 -9.031 1.00 48.21 83 VAL C CA 1
ATOM 5036 C C . VAL C 1 79 ? 7.878 -4.315 -9.995 1.00 47.95 83 VAL C C 1
ATOM 5037 O O . VAL C 1 79 ? 8.865 -3.689 -10.336 1.00 59.59 83 VAL C O 1
ATOM 5050 N N . LYS C 1 80 ? 6.667 -4.038 -10.445 1.00 48.68 84 LYS C N 1
ATOM 5051 C CA . LYS C 1 80 ? 6.454 -2.999 -11.432 1.00 51.89 84 LYS 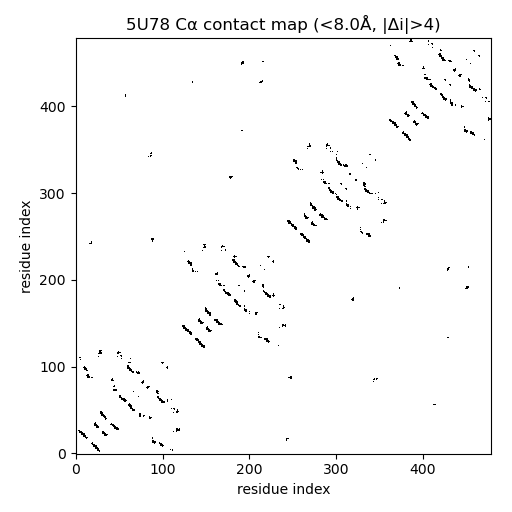C CA 1
ATOM 5052 C C . LYS C 1 80 ? 5.371 -2.018 -11.019 1.00 49.53 84 LYS C C 1
ATOM 5053 O O . LYS C 1 80 ? 4.479 -2.340 -10.253 1.00 43.67 84 LYS C O 1
ATOM 5072 N N . GLY C 1 81 ? 5.466 -0.820 -11.567 1.00 44.50 85 GLY C N 1
ATOM 5073 C CA . GLY C 1 81 ? 4.524 0.251 -11.258 1.00 50.82 85 GLY C CA 1
ATOM 5074 C C . GLY C 1 81 ? 3.180 0.057 -11.921 1.00 47.15 85 GLY C C 1
ATOM 5075 O O . GLY C 1 81 ? 3.032 -0.753 -12.816 1.00 45.70 85 GLY C O 1
ATOM 5079 N N . PRO C 1 82 ? 2.203 0.837 -11.496 1.00 46.42 86 PRO C N 1
ATOM 5080 C CA . PRO C 1 82 ? 0.841 0.703 -12.005 1.00 46.32 86 PRO C CA 1
ATOM 5081 C C . PRO C 1 82 ? 0.806 0.969 -13.492 1.00 51.19 86 PRO C C 1
ATOM 5082 O O . PRO C 1 82 ? -0.009 0.411 -14.203 1.00 59.45 86 PRO C O 1
ATOM 5093 N N . LYS C 1 83 ? 1.691 1.832 -13.942 1.00 58.95 87 LYS C N 1
ATOM 5094 C CA . LYS C 1 83 ? 1.810 2.189 -15.344 1.00 64.29 87 LYS C CA 1
ATOM 5095 C C . LYS C 1 83 ? 2.967 1.474 -16.042 1.00 56.78 87 LYS C C 1
ATOM 5096 O O . LYS C 1 83 ? 3.414 1.902 -17.089 1.00 56.38 87 LYS C O 1
ATOM 5115 N N . GLY C 1 84 ? 3.402 0.351 -15.485 1.00 50.34 88 GLY C N 1
ATOM 5116 C CA . GLY C 1 84 ? 4.447 -0.453 -16.115 1.00 60.35 88 GLY C CA 1
ATOM 5117 C C . GLY C 1 84 ? 5.867 -0.061 -15.752 1.00 55.85 88 GLY C C 1
ATOM 5118 O O . GLY C 1 84 ? 6.824 -0.606 -16.264 1.00 54.38 88 GLY C O 1
ATOM 5122 N N . GLU C 1 85 ? 5.984 0.850 -14.805 1.00 52.46 89 GLU C N 1
ATOM 5123 C CA . GLU C 1 85 ? 7.249 1.461 -14.450 1.00 50.35 89 GLU C CA 1
ATOM 5124 C C . GLU C 1 85 ? 8.220 0.400 -13.940 1.00 49.37 89 GLU C C 1
ATOM 5125 O O . GLU C 1 85 ? 7.838 -0.480 -13.185 1.00 50.14 89 GLU C O 1
ATOM 5137 N N . ALA C 1 86 ? 9.452 0.446 -14.427 1.00 59.27 90 ALA C N 1
ATOM 5138 C CA . ALA C 1 86 ? 10.497 -0.480 -14.000 1.00 62.09 90 ALA C CA 1
ATOM 5139 C C . ALA C 1 86 ? 10.915 -0.303 -12.546 1.00 54.67 90 ALA C C 1
ATOM 5140 O O . ALA C 1 86 ? 11.183 -1.266 -11.844 1.00 56.38 90 ALA C O 1
ATOM 5147 N N . VAL C 1 87 ? 11.040 0.937 -12.118 1.00 47.63 91 VAL C N 1
ATOM 5148 C CA . VAL C 1 87 ? 11.474 1.202 -10.770 1.00 52.79 91 VAL C CA 1
ATOM 5149 C C . VAL C 1 87 ? 10.799 2.431 -10.173 1.00 42.33 91 VAL C C 1
ATOM 5150 O O . VAL C 1 87 ? 10.380 3.331 -10.883 1.00 45.36 91 VAL C O 1
ATOM 5163 N N . GLY C 1 88 ? 10.712 2.444 -8.855 1.00 34.13 92 GLY C N 1
ATOM 5164 C CA . GLY C 1 88 ? 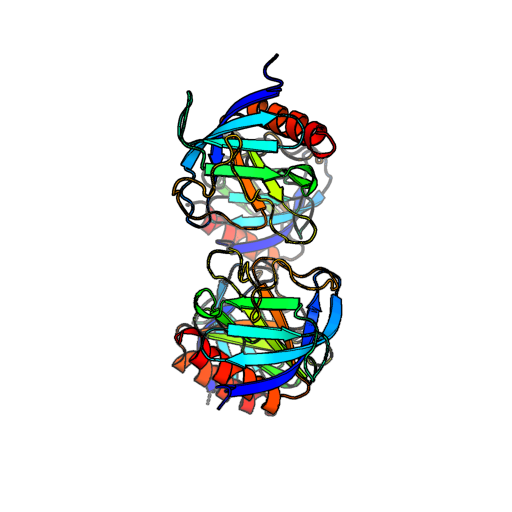10.090 3.549 -8.140 1.00 36.54 92 GLY C CA 1
ATOM 5165 C C . GLY C 1 88 ? 10.953 4.784 -8.180 1.00 42.27 92 GLY C C 1
ATOM 5166 O O . GLY C 1 88 ? 12.161 4.697 -8.319 1.00 35.30 92 GLY C O 1
ATOM 5170 N N . SER C 1 89 ? 10.314 5.939 -8.076 1.00 39.65 93 SER C N 1
ATOM 5171 C CA . SER C 1 89 ? 11.023 7.191 -7.978 1.00 40.11 93 SER C CA 1
ATOM 5172 C C . SER C 1 89 ? 11.712 7.197 -6.636 1.00 36.48 93 SER C C 1
ATOM 5173 O O . SER C 1 89 ? 11.182 6.692 -5.665 1.00 41.24 93 SER C O 1
ATOM 5181 N N . ILE C 1 90 ? 12.907 7.754 -6.595 1.00 44.04 94 ILE C N 1
ATOM 5182 C CA . ILE C 1 90 ? 13.738 7.715 -5.409 1.00 34.82 94 ILE C CA 1
ATOM 5183 C C . ILE C 1 90 ? 13.175 8.456 -4.200 1.00 39.63 94 ILE C C 1
ATOM 5184 O O . ILE C 1 90 ? 12.666 9.555 -4.326 1.00 49.61 94 ILE C O 1
ATOM 5200 N N . THR C 1 91 ? 13.298 7.854 -3.033 1.00 35.66 95 THR C N 1
ATOM 5201 C CA . THR C 1 91 ? 12.804 8.433 -1.796 1.00 37.08 95 THR C CA 1
ATOM 5202 C C . THR C 1 91 ? 13.718 8.014 -0.651 1.00 38.62 95 THR C C 1
ATOM 5203 O O . THR C 1 91 ? 14.661 7.277 -0.863 1.00 37.04 95 THR C O 1
ATOM 5214 N N . GLN C 1 92 ? 13.426 8.459 0.561 1.00 42.16 96 GLN C N 1
ATOM 5215 C CA . GLN C 1 92 ? 14.279 8.108 1.689 1.00 41.70 96 GLN C CA 1
ATOM 5216 C C . GLN C 1 92 ? 14.171 6.597 1.800 1.00 43.35 96 GLN C C 1
ATOM 5217 O O . GLN C 1 92 ? 13.146 6.041 1.454 1.00 42.92 96 GLN C O 1
ATOM 5231 N N . PRO C 1 93 ? 15.217 5.931 2.256 1.00 48.39 97 PRO C N 1
ATOM 5232 C CA . PRO C 1 93 ? 15.246 4.475 2.187 1.00 40.59 97 PRO C CA 1
ATOM 5233 C C . PRO C 1 93 ? 14.106 3.858 2.981 1.00 36.38 97 PRO C C 1
ATOM 5234 O O . PRO C 1 93 ? 13.862 4.266 4.103 1.00 38.77 97 PRO C O 1
ATOM 5245 N N . LEU C 1 94 ? 13.433 2.884 2.381 1.00 32.31 98 LEU C N 1
ATOM 5246 C CA . LEU C 1 94 ? 12.263 2.242 2.964 1.00 32.89 98 LEU C CA 1
ATOM 5247 C C . LEU C 1 94 ? 12.546 0.763 3.197 1.00 33.50 98 LEU C C 1
ATOM 5248 O O . LEU C 1 94 ? 13.246 0.166 2.401 1.00 33.78 98 LEU C O 1
ATOM 5264 N N . PRO C 1 95 ? 11.988 0.158 4.231 1.00 29.53 99 PRO C N 1
ATOM 5265 C CA . PRO C 1 95 ? 12.235 -1.265 4.480 1.00 35.49 99 PRO C CA 1
ATOM 5266 C C . PRO C 1 95 ? 11.601 -2.174 3.437 1.00 34.98 99 PRO C C 1
ATOM 5267 O O . PRO C 1 95 ? 10.608 -1.816 2.837 1.00 35.69 99 PRO C O 1
ATOM 5278 N N . SER C 1 96 ? 12.216 -3.318 3.197 1.00 25.21 100 SER C N 1
ATOM 5279 C CA . SER C 1 96 ? 11.684 -4.310 2.280 1.00 30.63 100 SER C CA 1
ATOM 5280 C C . SER C 1 96 ? 10.383 -5.001 2.708 1.00 24.24 100 SER C C 1
ATOM 5281 O O . SER C 1 96 ? 9.509 -5.221 1.901 1.00 25.58 100 SER C O 1
ATOM 5289 N N . SER C 1 97 ? 10.307 -5.410 3.966 1.00 27.32 101 SER C N 1
ATOM 5290 C CA . SER C 1 97 ? 9.231 -6.282 4.420 1.00 38.78 101 SER C CA 1
ATOM 5291 C C . SER C 1 97 ? 8.224 -5.672 5.391 1.00 36.32 101 SER C C 1
ATOM 5292 O O . SER C 1 97 ? 7.345 -6.362 5.876 1.00 28.42 101 SER C O 1
ATOM 5300 N N . TYR C 1 98 ? 8.369 -4.394 5.693 1.00 35.59 102 TYR C N 1
ATOM 5301 C CA . TYR C 1 98 ? 7.370 -3.688 6.470 1.00 26.50 102 TYR C CA 1
ATOM 5302 C C . TYR C 1 98 ? 7.370 -2.214 6.172 1.00 30.26 102 TYR C C 1
ATOM 5303 O O . TYR C 1 98 ? 8.335 -1.674 5.679 1.00 32.05 102 TYR C O 1
ATOM 5321 N N . LEU C 1 99 ? 6.254 -1.575 6.454 1.00 30.08 103 LEU C N 1
ATOM 5322 C CA . LEU C 1 99 ? 6.150 -0.148 6.310 1.00 33.50 103 LEU C CA 1
ATOM 5323 C C . LEU C 1 99 ? 5.490 0.430 7.556 1.00 36.26 103 LEU C C 1
ATOM 5324 O O . LEU C 1 99 ? 4.492 -0.088 8.019 1.00 34.46 103 LEU C O 1
ATOM 5340 N N . ILE C 1 100 ? 6.060 1.493 8.101 1.00 31.36 104 ILE C N 1
ATOM 5341 C CA . ILE C 1 100 ? 5.473 2.151 9.252 1.00 33.41 104 ILE C CA 1
ATOM 5342 C C . ILE C 1 100 ? 4.846 3.476 8.822 1.00 36.78 104 ILE C C 1
ATOM 5343 O O . ILE C 1 100 ? 5.500 4.303 8.204 1.00 35.39 104 ILE C O 1
ATOM 5359 N N . ILE C 1 101 ? 3.572 3.648 9.157 1.00 37.26 105 ILE C N 1
ATOM 5360 C CA . ILE C 1 101 ? 2.755 4.743 8.652 1.00 32.67 105 ILE C CA 1
ATOM 5361 C C . ILE C 1 101 ? 2.103 5.598 9.745 1.00 33.63 105 ILE C C 1
ATOM 5362 O O . ILE C 1 101 ? 1.596 5.084 10.722 1.00 36.92 105 ILE C O 1
ATOM 5378 N N . ARG C 1 102 ? 2.123 6.906 9.562 1.00 40.16 106 ARG C N 1
ATOM 5379 C CA . ARG C 1 102 ? 1.511 7.821 10.512 1.00 43.64 106 ARG C CA 1
ATOM 5380 C C . ARG C 1 102 ? 0.432 8.629 9.828 1.00 41.38 106 ARG C C 1
ATOM 5381 O O . ARG C 1 102 ? 0.653 9.179 8.760 1.00 39.72 106 ARG C O 1
ATOM 5402 N N . ALA C 1 103 ? -0.717 8.714 10.469 1.00 51.55 107 ALA C N 1
ATOM 5403 C CA . ALA C 1 103 ? -1.789 9.562 10.012 1.00 55.12 107 ALA C CA 1
ATOM 5404 C C . ALA C 1 103 ? -1.851 10.769 10.920 1.00 62.21 107 ALA C C 1
ATOM 5405 O O . ALA C 1 103 ? -1.598 10.662 12.113 1.00 59.87 107 ALA C O 1
ATOM 5412 N N . THR C 1 104 ? -2.203 11.914 10.351 1.00 67.55 108 THR C N 1
ATOM 5413 C CA . THR C 1 104 ? -2.214 13.171 11.089 1.00 65.65 108 THR C CA 1
ATOM 5414 C C . THR C 1 104 ? -3.193 13.105 12.240 1.00 63.99 108 THR C C 1
ATOM 5415 O O . THR C 1 104 ? -2.948 13.651 13.301 1.00 65.01 108 THR C O 1
ATOM 5426 N N . SER C 1 105 ? -4.292 12.407 12.033 1.00 62.01 109 SER C N 1
ATOM 5427 C CA . SER C 1 105 ? -5.338 12.361 13.024 1.00 68.35 109 SER C CA 1
ATOM 5428 C C . SER C 1 105 ? -5.669 10.930 13.372 1.00 69.22 109 SER C C 1
ATOM 5429 O O . SER C 1 105 ? -5.512 10.033 12.555 1.00 67.75 109 SER C O 1
ATOM 5437 N N . GLU C 1 106 ? -6.108 10.719 14.604 1.00 77.53 110 GLU C N 1
ATOM 5438 C CA . GLU C 1 106 ? -6.502 9.397 15.035 1.00 79.04 110 GLU C CA 1
ATOM 5439 C C . GLU C 1 106 ? -7.690 8.970 14.211 1.00 76.21 110 GLU C C 1
ATOM 5440 O O . GLU C 1 106 ? -7.779 7.835 13.781 1.00 73.54 110 GLU C O 1
ATOM 5452 N N . SER C 1 107 ? -8.607 9.894 13.974 1.00 77.16 111 SER C N 1
ATOM 5453 C CA . SER C 1 107 ? -9.771 9.567 13.174 1.00 78.26 111 SER C CA 1
ATOM 5454 C C . SER C 1 107 ? -9.316 9.177 11.780 1.00 63.54 111 SER C C 1
ATOM 5455 O O . SER C 1 107 ? -9.776 8.190 11.221 1.00 61.60 111 SER C O 1
ATOM 5463 N N . ASP C 1 108 ? -8.407 9.952 11.214 1.00 61.15 112 ASP C N 1
ATOM 5464 C CA . ASP C 1 108 ? -7.880 9.617 9.904 1.00 57.46 112 ASP C CA 1
ATOM 5465 C C . ASP C 1 108 ? -7.126 8.290 9.958 1.00 50.34 112 ASP C C 1
ATOM 5466 O O . ASP C 1 108 ? -7.270 7.459 9.080 1.00 43.92 112 ASP C O 1
ATOM 5475 N N . GLY C 1 109 ? -6.312 8.103 10.989 1.00 55.37 113 GLY C N 1
ATOM 5476 C CA . GLY C 1 109 ? -5.496 6.889 11.073 1.00 57.83 113 GLY C CA 1
ATOM 5477 C C . GLY C 1 109 ? -6.311 5.622 11.177 1.00 52.11 113 GLY C C 1
ATOM 5478 O O . GLY C 1 109 ? -6.050 4.646 10.497 1.00 61.45 113 GLY C O 1
ATOM 5482 N N . ARG C 1 110 ? -7.297 5.630 12.050 1.00 55.69 114 ARG C N 1
ATOM 5483 C CA . ARG C 1 110 ? -8.157 4.475 12.226 1.00 59.70 114 ARG C CA 1
ATOM 5484 C C . ARG C 1 110 ? -8.925 4.210 10.947 1.00 65.68 114 ARG C C 1
ATOM 5485 O O . ARG C 1 110 ? -9.191 3.069 10.586 1.00 73.92 114 ARG C O 1
ATOM 5506 N N . CYS C 1 111 ? -9.292 5.285 10.265 1.00 57.82 115 CYS C N 1
ATOM 5507 C CA . CYS C 1 111 ? -10.019 5.165 9.023 1.00 53.00 115 CYS C CA 1
ATOM 5508 C C . CYS C 1 111 ? -9.146 4.436 8.035 1.00 53.59 115 CYS C C 1
ATOM 5509 O O . CYS C 1 111 ? -9.584 3.529 7.349 1.00 55.43 115 CYS C O 1
ATOM 5517 N N . TRP C 1 112 ? -7.894 4.846 7.970 1.00 46.05 116 TRP C N 1
ATOM 5518 C CA . TRP C 1 112 ? -6.965 4.185 7.090 1.00 50.99 116 TRP C CA 1
ATOM 5519 C C . TRP C 1 112 ? -6.805 2.760 7.482 1.00 49.99 116 TRP C C 1
ATOM 5520 O O . TRP C 1 112 ? -6.864 1.857 6.637 1.00 46.96 116 TRP C O 1
ATOM 5541 N N . MET C 1 113 ? -6.602 2.520 8.765 1.00 50.22 117 MET C N 1
ATOM 5542 C CA . MET C 1 113 ? -6.325 1.173 9.219 1.00 57.40 117 MET C CA 1
ATOM 5543 C C . MET C 1 113 ? -7.463 0.213 8.952 1.00 62.91 117 MET C C 1
ATOM 5544 O O . MET C 1 113 ? -7.244 -0.876 8.432 1.00 64.08 117 MET C O 1
ATOM 5558 N N . ASP C 1 114 ? -8.681 0.607 9.286 1.00 57.50 118 ASP C N 1
ATOM 5559 C CA . ASP C 1 114 ? -9.803 -0.288 9.054 1.00 61.40 118 ASP C CA 1
ATOM 5560 C C . ASP C 1 114 ? -9.910 -0.568 7.576 1.00 58.18 118 ASP C C 1
ATOM 5561 O O . ASP C 1 114 ? -10.094 -1.702 7.166 1.00 60.94 118 ASP C O 1
ATOM 5570 N N . ALA C 1 115 ? -9.772 0.472 6.771 1.00 51.34 119 ALA C N 1
ATOM 5571 C CA . ALA C 1 115 ? -9.897 0.322 5.336 1.00 48.68 119 ALA C CA 1
ATOM 5572 C C . ALA C 1 115 ? -8.823 -0.619 4.818 1.00 53.98 119 ALA C C 1
ATOM 5573 O O . ALA C 1 115 ? -9.070 -1.422 3.937 1.00 49.47 119 ALA C O 1
ATOM 5580 N N . LEU C 1 116 ? -7.625 -0.510 5.366 1.00 54.63 120 LEU C N 1
ATOM 5581 C CA . LEU C 1 116 ? -6.549 -1.388 4.962 1.00 58.42 120 LEU C CA 1
ATOM 5582 C C . LEU C 1 116 ? -6.882 -2.830 5.299 1.00 64.80 120 LEU C C 1
ATOM 5583 O O . LEU C 1 116 ? -6.625 -3.716 4.510 1.00 63.58 120 LEU C O 1
ATOM 5599 N N . GLU C 1 117 ? -7.498 -3.065 6.447 1.00 68.78 121 GLU C N 1
ATOM 5600 C CA . GLU C 1 117 ? -7.770 -4.428 6.854 1.00 69.57 121 GLU C CA 1
ATOM 5601 C C . GLU C 1 117 ? -8.665 -5.083 5.821 1.00 68.32 121 GLU C C 1
ATOM 5602 O O . GLU C 1 117 ? -8.465 -6.222 5.443 1.00 70.35 121 GLU C O 1
ATOM 5614 N N . LEU C 1 118 ? -9.659 -4.347 5.365 1.00 63.03 122 LEU C N 1
ATOM 5615 C CA . LEU C 1 118 ? -10.546 -4.842 4.319 1.00 63.72 122 LEU C CA 1
ATOM 5616 C C . LEU C 1 118 ? -9.774 -5.087 3.028 1.00 62.34 122 LEU C C 1
ATOM 5617 O O . LEU C 1 118 ? -9.972 -6.091 2.363 1.00 65.43 122 LEU C O 1
ATOM 5633 N N . ALA C 1 119 ? -8.903 -4.150 2.685 1.00 51.19 123 ALA C N 1
ATOM 5634 C CA . ALA C 1 119 ? -8.188 -4.178 1.419 1.00 58.05 123 ALA C CA 1
ATOM 5635 C C . ALA C 1 119 ? -7.220 -5.336 1.364 1.00 58.94 123 ALA C C 1
ATOM 5636 O O . ALA C 1 119 ? -6.816 -5.758 0.299 1.00 57.93 123 ALA C O 1
ATOM 5643 N N . LEU C 1 120 ? -6.810 -5.820 2.522 1.00 64.21 124 LEU C N 1
ATOM 5644 C CA . LEU C 1 120 ? -5.830 -6.878 2.556 1.00 68.97 124 LEU C CA 1
ATOM 5645 C C . LEU C 1 120 ? -6.234 -7.994 1.620 1.00 79.32 124 LEU C C 1
ATOM 5646 O O . LEU C 1 120 ? -5.459 -8.390 0.760 1.00 80.50 124 LEU C O 1
ATOM 5662 N N . LYS C 1 121 ? -7.458 -8.483 1.761 1.00 86.59 125 LYS C N 1
ATOM 5663 C CA . LYS C 1 121 ? -7.897 -9.639 0.992 1.00 93.69 125 LYS C CA 1
ATOM 5664 C C . LYS C 1 121 ? -8.627 -9.284 -0.307 1.00 95.74 125 LYS C C 1
ATOM 5665 O O . LYS C 1 121 ? -9.844 -9.207 -0.338 1.00 100.87 125 LYS C O 1
ATOM 5684 N N . SER C 1 122 ? -7.872 -9.094 -1.381 1.00 91.61 126 SER C N 1
ATOM 5685 C CA . SER C 1 122 ? -8.452 -8.765 -2.677 1.00 82.42 126 SER C CA 1
ATOM 5686 C C . SER C 1 122 ? -7.379 -8.808 -3.752 1.00 84.83 126 SER C C 1
ATOM 5687 O O . SER C 1 122 ? -6.917 -7.769 -4.222 1.00 81.22 126 SER C O 1
ATOM 5695 N N . SER D 1 2 ? -37.561 26.875 -53.432 1.00 66.19 6 SER D N 1
ATOM 5696 C CA . SER D 1 2 ? -37.018 27.331 -52.169 1.00 64.89 6 SER D CA 1
ATOM 5697 C C . SER D 1 2 ? -35.663 26.700 -51.924 1.00 62.00 6 SER D C 1
ATOM 5698 O O . SER D 1 2 ? -35.375 25.609 -52.400 1.00 62.17 6 SER D O 1
ATOM 5705 N N . SER D 1 3 ? -34.851 27.423 -51.170 1.00 58.77 7 SER D N 1
ATOM 5706 C CA . SER D 1 3 ? -33.496 27.042 -50.827 1.00 53.01 7 SER D CA 1
ATOM 5707 C C . SER D 1 3 ? -33.434 25.767 -50.002 1.00 58.56 7 SER D C 1
ATOM 5708 O O . SER D 1 3 ? -32.507 24.984 -50.137 1.00 67.38 7 SER D O 1
ATOM 5716 N N . GLY D 1 4 ? -34.427 25.547 -49.157 1.00 55.96 8 GLY D N 1
ATOM 5717 C CA . GLY D 1 4 ? -34.360 24.421 -48.233 1.00 50.31 8 GLY D CA 1
ATOM 5718 C C . GLY D 1 4 ? -33.643 24.746 -46.937 1.00 35.25 8 GLY D C 1
ATOM 5719 O O . GLY D 1 4 ? -33.363 23.873 -46.142 1.00 39.01 8 GLY D O 1
ATOM 5723 N N . ILE D 1 5 ? -33.388 26.019 -46.705 1.00 34.81 9 ILE D N 1
ATOM 5724 C CA . ILE D 1 5 ? -32.668 26.419 -45.524 1.00 29.07 9 ILE D CA 1
ATOM 5725 C C . ILE D 1 5 ? -33.586 26.410 -44.306 1.00 37.18 9 ILE D C 1
ATOM 5726 O O . ILE D 1 5 ? -34.547 27.148 -44.246 1.00 29.42 9 ILE D O 1
ATOM 5742 N N . VAL D 1 6 ? -33.314 25.508 -43.381 1.00 32.71 10 VAL D N 1
ATOM 5743 C CA . VAL D 1 6 ? -34.017 25.447 -42.119 1.00 31.97 10 VAL D CA 1
ATOM 5744 C C . VAL D 1 6 ? -33.730 26.628 -41.213 1.00 36.40 10 VAL D C 1
ATOM 5745 O O . VAL D 1 6 ? -34.620 27.144 -40.558 1.00 37.30 10 VAL D O 1
ATOM 5758 N N . MET D 1 7 ? -32.467 27.025 -41.146 1.00 32.72 11 MET D N 1
ATOM 5759 C CA . MET D 1 7 ? -32.039 28.119 -40.287 1.00 38.72 11 MET D CA 1
ATOM 5760 C C . MET D 1 7 ? -30.821 28.818 -40.869 1.00 27.33 11 MET D C 1
ATOM 5761 O O . MET D 1 7 ? -30.020 28.191 -41.526 1.00 27.32 11 MET D O 1
ATOM 5775 N N . ALA D 1 8 ? -30.693 30.118 -40.634 1.00 29.86 12 ALA D N 1
ATOM 5776 C CA . ALA D 1 8 ? -29.444 30.827 -40.884 1.00 25.82 12 ALA D CA 1
ATOM 5777 C C . ALA D 1 8 ? -29.214 31.967 -39.892 1.00 38.32 12 ALA D C 1
ATOM 5778 O O . ALA D 1 8 ? -30.078 32.812 -39.727 1.00 29.22 12 ALA D O 1
ATOM 5785 N N . ASP D 1 9 ? -28.066 31.991 -39.228 1.00 22.37 13 ASP D N 1
ATOM 5786 C CA . ASP D 1 9 ? -27.684 33.114 -38.367 1.00 24.49 13 ASP D CA 1
ATOM 5787 C C . ASP D 1 9 ? -26.182 33.107 -38.077 1.00 28.43 13 ASP D C 1
ATOM 5788 O O . ASP D 1 9 ? -25.503 32.154 -38.406 1.00 24.54 13 ASP D O 1
ATOM 5797 N N . TRP D 1 10 ? -25.701 34.169 -37.439 1.00 25.64 14 TRP D N 1
ATOM 5798 C CA . TRP D 1 10 ? -24.347 34.224 -36.950 1.00 23.99 14 TRP D CA 1
ATOM 5799 C C . TRP D 1 10 ? -24.189 33.291 -35.795 1.00 23.66 14 TRP D C 1
ATOM 5800 O O . TRP D 1 10 ? -25.068 33.212 -34.927 1.00 29.85 14 TRP D O 1
ATOM 5821 N N . LEU D 1 11 ? -23.070 32.594 -35.755 1.00 26.32 15 LEU D N 1
ATOM 5822 C CA . LEU D 1 11 ? -22.667 31.869 -34.573 1.00 19.43 15 LEU D CA 1
ATOM 5823 C C . LEU D 1 11 ? -21.188 32.109 -34.317 1.00 29.43 15 LEU D C 1
ATOM 5824 O O . LEU D 1 11 ? -20.450 32.456 -35.217 1.00 23.45 15 LEU D O 1
ATOM 5840 N N . LYS D 1 12 ? -20.772 31.938 -33.078 1.00 19.61 16 LYS D N 1
ATOM 5841 C CA . LYS D 1 12 ? -19.379 32.083 -32.747 1.00 27.91 16 LYS D CA 1
ATOM 5842 C C . LYS D 1 12 ? -18.791 30.689 -32.653 1.00 20.56 16 LYS D C 1
ATOM 5843 O O . LYS D 1 12 ? -19.314 29.841 -31.966 1.00 21.02 16 LYS D O 1
ATOM 5862 N N . ILE D 1 13 ? -17.717 30.456 -33.377 1.00 20.77 17 ILE D N 1
ATOM 5863 C CA . ILE D 1 13 ? -17.111 29.150 -33.381 1.00 21.52 17 ILE D CA 1
ATOM 5864 C C . ILE D 1 13 ? -15.773 29.184 -32.670 1.00 23.33 17 ILE D C 1
ATOM 5865 O O . ILE D 1 13 ? -14.919 29.992 -32.987 1.00 25.48 17 ILE D O 1
ATOM 5881 N N . ARG D 1 14 ? -15.606 28.302 -31.702 1.00 27.37 18 ARG D N 1
ATOM 5882 C CA . ARG D 1 14 ? -14.393 28.305 -30.934 1.00 33.43 18 ARG D CA 1
ATOM 5883 C C . ARG D 1 14 ? -13.365 27.582 -31.774 1.00 38.51 18 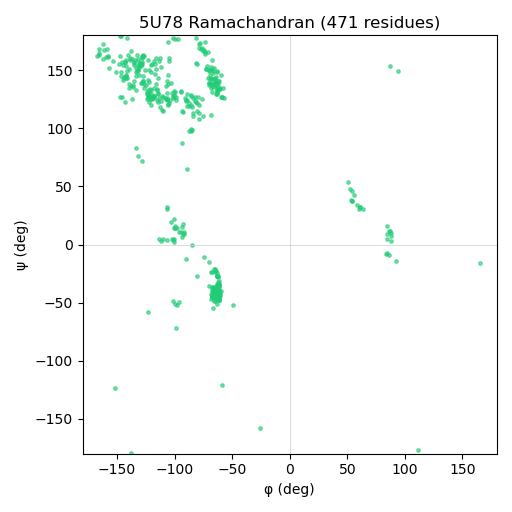ARG D C 1
ATOM 5884 O O . ARG D 1 14 ? -13.498 26.396 -32.051 1.00 60.07 18 ARG D O 1
ATOM 5905 N N . GLY D 1 15 ? -12.348 28.302 -32.182 1.00 43.72 19 GLY D N 1
ATOM 5906 C CA . GLY D 1 15 ? -11.259 27.683 -32.915 1.00 31.97 19 GLY D CA 1
ATOM 5907 C C . GLY D 1 15 ? -10.397 26.966 -31.917 1.00 29.77 19 GLY D C 1
ATOM 5908 O O . GLY D 1 15 ? -10.593 27.089 -30.728 1.00 32.91 19 GLY D O 1
ATOM 5912 N N . THR D 1 16 ? -9.420 26.229 -32.405 1.00 28.60 20 THR D N 1
ATOM 5913 C CA . THR D 1 16 ? -8.464 25.590 -31.526 1.00 32.31 20 THR D CA 1
ATOM 5914 C C . THR D 1 16 ? -7.699 26.678 -30.786 1.00 40.54 20 THR D C 1
ATOM 5915 O O . THR D 1 16 ? -7.240 26.464 -29.688 1.00 42.37 20 THR D O 1
ATOM 5926 N N . LEU D 1 17 ? -7.598 27.851 -31.398 1.00 36.19 21 LEU D N 1
ATOM 5927 C CA . LEU D 1 17 ? -6.865 28.980 -30.826 1.00 37.67 21 LEU D CA 1
ATOM 5928 C C . LEU D 1 17 ? -7.752 29.906 -29.982 1.00 52.52 21 LEU D C 1
ATOM 5929 O O . LEU D 1 17 ? -7.331 30.979 -29.557 1.00 44.05 21 LEU D O 1
ATOM 5945 N N . LYS D 1 18 ? -8.980 29.481 -29.731 1.00 44.85 22 LYS D N 1
ATOM 5946 C CA . LYS D 1 18 ? -9.914 30.311 -28.954 1.00 35.11 22 LYS D CA 1
ATOM 5947 C C . LYS D 1 18 ? -10.050 31.671 -29.614 1.00 41.69 22 LYS D C 1
ATOM 5948 O O . LYS D 1 18 ? -10.067 32.696 -28.967 1.00 37.90 22 LYS D O 1
ATOM 5967 N N . SER D 1 19 ? -10.150 31.654 -30.930 1.00 37.13 23 SER D N 1
ATOM 5968 C CA . SER D 1 19 ? -10.638 32.778 -31.656 1.00 39.39 23 SER D CA 1
ATOM 5969 C C . SER D 1 19 ? -12.110 32.444 -31.756 1.00 55.04 23 SER D C 1
ATOM 5970 O O . SER D 1 19 ? -12.479 31.427 -32.329 1.00 77.26 23 SER D O 1
ATOM 5978 N N . TRP D 1 20 ? -12.953 33.234 -31.126 1.00 43.96 24 TRP D N 1
ATOM 5979 C CA . TRP D 1 20 ? -14.366 32.964 -31.205 1.00 30.85 24 TRP D CA 1
ATOM 5980 C C . TRP D 1 20 ? -14.921 33.672 -32.385 1.00 33.19 24 TRP D C 1
ATOM 5981 O O . TRP D 1 20 ? -15.725 34.603 -32.253 1.00 40.52 24 TRP D O 1
ATOM 6002 N N . THR D 1 21 ? -14.491 33.269 -33.561 1.00 31.96 25 THR D N 1
ATOM 6003 C CA . THR D 1 21 ? -14.839 33.998 -34.748 1.00 30.01 25 THR D CA 1
ATOM 6004 C C . THR D 1 21 ? -16.336 33.935 -34.993 1.00 34.68 25 THR D C 1
ATOM 6005 O O . THR D 1 21 ? -16.941 32.886 -34.859 1.00 23.59 25 THR D O 1
ATOM 6016 N N . LYS D 1 22 ? -16.909 35.068 -35.354 1.00 30.77 26 LYS D N 1
ATOM 6017 C CA . LYS D 1 22 ? -18.298 35.142 -35.725 1.00 31.75 26 LYS D CA 1
ATOM 6018 C C . LYS D 1 22 ? -18.388 34.690 -37.168 1.00 28.97 26 LYS D C 1
ATOM 6019 O O . LYS D 1 22 ? -17.726 35.228 -38.030 1.00 29.33 26 LYS D O 1
ATOM 6038 N N . LEU D 1 23 ? -19.185 33.672 -37.417 1.00 24.85 27 LEU D N 1
ATOM 6039 C CA . LEU D 1 23 ? -19.327 33.152 -38.749 1.00 30.11 27 LEU D CA 1
ATOM 6040 C C . LEU D 1 23 ? -20.800 32.945 -39.082 1.00 23.22 27 LEU D C 1
ATOM 6041 O O . LEU D 1 23 ? -21.617 32.700 -38.212 1.00 22.67 27 LEU D O 1
ATOM 6057 N N . TRP D 1 24 ? -21.107 33.044 -40.361 1.00 24.65 28 TRP D N 1
ATOM 6058 C CA . TRP D 1 24 ? -22.456 32.920 -40.831 1.00 24.53 28 TRP D CA 1
ATOM 6059 C C . TRP D 1 24 ? -22.730 31.471 -41.066 1.00 24.76 28 TRP D C 1
ATOM 6060 O O . TRP D 1 24 ? -22.056 30.841 -41.889 1.00 29.77 28 TRP D O 1
ATOM 6081 N N . CYS D 1 25 ? -23.706 30.929 -40.356 1.00 23.35 29 CYS D N 1
ATOM 6082 C CA . CYS D 1 25 ? -24.031 29.517 -40.455 1.00 20.68 29 CYS D CA 1
ATOM 6083 C C . CYS D 1 25 ? -25.418 29.244 -41.037 1.00 28.54 29 CYS D C 1
ATOM 6084 O O . CYS D 1 25 ? -26.398 29.826 -40.607 1.00 22.96 29 CYS D O 1
ATOM 6092 N N . VAL D 1 26 ? -25.463 28.362 -42.023 1.00 24.35 30 VAL D N 1
ATOM 6093 C CA . VAL D 1 26 ? -26.686 28.012 -42.706 1.00 27.93 30 VAL D CA 1
ATOM 6094 C C . VAL D 1 26 ? -26.949 26.526 -42.524 1.00 30.32 30 VAL D C 1
ATOM 6095 O O . VAL D 1 26 ? -26.096 25.709 -42.830 1.00 30.89 30 VAL D O 1
ATOM 6108 N N . LEU D 1 27 ? -28.124 26.190 -42.024 1.00 25.97 31 LEU D N 1
ATOM 6109 C CA . LEU D 1 27 ? -28.474 24.810 -41.783 1.00 24.82 31 LEU D CA 1
ATOM 6110 C C . LEU D 1 27 ? -29.426 24.305 -42.857 1.00 32.10 31 LEU D C 1
ATOM 6111 O O . LEU D 1 27 ? -30.475 24.888 -43.081 1.00 39.46 31 LEU D O 1
ATOM 6127 N N . LYS D 1 28 ? -29.041 23.222 -43.505 1.00 28.49 32 LYS D N 1
ATOM 6128 C CA . LYS D 1 28 ? -29.875 22.523 -44.460 1.00 34.28 32 LYS D CA 1
ATOM 6129 C C . LYS D 1 28 ? -29.900 21.081 -44.000 1.00 37.78 32 LYS D C 1
ATOM 6130 O O . LYS D 1 28 ? -29.041 20.670 -43.236 1.00 32.52 32 LYS D O 1
ATOM 6149 N N . PRO D 1 29 ? -30.850 20.286 -44.453 1.00 39.17 33 PRO D N 1
ATOM 6150 C CA . PRO D 1 29 ? -30.914 18.951 -43.876 1.00 36.10 33 PRO D CA 1
ATOM 6151 C C . PRO D 1 29 ? -29.591 18.241 -44.122 1.00 32.32 33 PRO D C 1
ATOM 6152 O O . PRO D 1 29 ? -29.096 18.233 -45.231 1.00 37.94 33 PRO D O 1
ATOM 6163 N N . GLY D 1 30 ? -29.001 17.734 -43.059 1.00 29.22 34 GLY D N 1
ATOM 6164 C CA . GLY D 1 30 ? -27.783 16.942 -43.167 1.00 31.29 34 GLY D CA 1
ATOM 6165 C C . GLY D 1 30 ? -26.489 17.726 -43.241 1.00 30.39 34 GLY D C 1
ATOM 6166 O O . GLY D 1 30 ? -25.417 17.136 -43.205 1.00 43.71 34 GLY D O 1
ATOM 6170 N N . VAL D 1 31 ? -26.559 19.042 -43.368 1.00 31.82 35 VAL D N 1
ATOM 6171 C CA . VAL D 1 31 ? -25.338 19.835 -43.402 1.00 23.85 35 VAL D CA 1
ATOM 6172 C C . VAL D 1 31 ? -25.440 21.167 -42.685 1.00 31.96 35 VAL D C 1
ATOM 6173 O O . VAL D 1 31 ? -26.466 21.830 -42.723 1.00 27.83 35 VAL D O 1
ATOM 6186 N N . LEU D 1 32 ? -24.353 21.558 -42.042 1.00 20.53 36 LEU D N 1
ATOM 6187 C CA . LEU D 1 32 ? -24.236 22.891 -41.540 1.00 18.72 36 LEU D CA 1
ATOM 6188 C C . LEU D 1 32 ? -23.160 23.538 -42.395 1.00 27.23 36 LEU D C 1
ATOM 6189 O O . LEU D 1 32 ? -22.020 23.086 -42.393 1.00 24.95 36 LEU D O 1
ATOM 6205 N N . LEU D 1 33 ? -23.556 24.553 -43.152 1.00 23.70 37 LEU D N 1
ATOM 6206 C CA . LEU D 1 33 ? -22.667 25.269 -44.050 1.00 26.59 37 LEU D CA 1
ATOM 6207 C C . LEU D 1 33 ? -22.150 26.476 -43.312 1.00 30.61 37 LEU D C 1
ATOM 6208 O O . LEU D 1 33 ? -22.922 27.189 -42.701 1.00 29.06 37 LEU D O 1
ATOM 6224 N N . ILE D 1 34 ? -20.849 26.703 -43.361 1.00 33.80 38 ILE D N 1
ATOM 6225 C CA . ILE D 1 34 ? -20.260 27.819 -42.639 1.00 29.78 38 ILE D CA 1
ATOM 6226 C C . ILE D 1 34 ? -19.561 28.788 -43.591 1.00 30.09 38 ILE D C 1
ATOM 6227 O O . ILE D 1 34 ? -18.700 28.378 -44.355 1.00 31.79 38 ILE D O 1
ATOM 6243 N N . TYR D 1 35 ? -19.939 30.063 -43.513 1.00 31.38 39 TYR D N 1
ATOM 6244 C CA . TYR D 1 35 ? -19.426 31.112 -44.393 1.00 44.80 39 TYR D CA 1
ATOM 6245 C C . TYR D 1 35 ? -18.908 32.299 -43.595 1.00 38.31 39 TYR D C 1
ATOM 6246 O O . TYR D 1 35 ? -19.304 32.511 -42.459 1.00 38.67 39 TYR D O 1
ATOM 6264 N N . LYS D 1 36 ? -17.989 33.044 -44.193 1.00 38.27 40 LYS D N 1
ATOM 6265 C CA . LYS D 1 36 ? -17.490 34.291 -43.624 1.00 40.80 40 LYS D CA 1
ATOM 6266 C C . LYS D 1 36 ? -18.539 35.409 -43.577 1.00 43.73 40 LYS D C 1
ATOM 6267 O O . LYS D 1 36 ? -18.595 36.166 -42.622 1.00 44.83 40 LYS D O 1
ATOM 6286 N N . THR D 1 37 ? -19.364 35.494 -44.613 1.00 43.21 41 THR D N 1
ATOM 6287 C CA . THR D 1 37 ? -20.350 36.564 -44.743 1.00 45.43 41 THR D CA 1
ATOM 6288 C C . THR D 1 37 ? -21.754 36.091 -45.110 1.00 52.19 41 THR D C 1
ATOM 6289 O O . THR D 1 37 ? -21.951 34.973 -45.568 1.00 44.33 41 THR D O 1
ATOM 6300 N N . GLN D 1 38 ? -22.714 36.985 -44.893 1.00 46.13 42 GLN D N 1
ATOM 6301 C CA . GLN D 1 38 ? -24.139 36.725 -45.075 1.00 47.11 42 GLN D CA 1
ATOM 6302 C C . GLN D 1 38 ? -24.593 36.439 -46.487 1.00 59.82 42 GLN D C 1
ATOM 6303 O O . GLN D 1 38 ? -25.488 35.640 -46.692 1.00 54.68 42 GLN D O 1
ATOM 6317 N N . LYS D 1 39 ? -24.020 37.122 -47.464 1.00 66.70 43 LYS D N 1
ATOM 6318 C CA . LYS D 1 39 ? -24.509 36.978 -48.816 1.00 77.79 43 LYS D CA 1
ATOM 6319 C C . LYS D 1 39 ? -23.443 36.470 -49.777 1.00 86.63 43 LYS D C 1
ATOM 6320 O O . LYS D 1 39 ? -22.425 37.119 -49.955 1.00 87.03 43 LYS D O 1
ATOM 6339 N N . ASN D 1 40 ? -23.688 35.323 -50.394 1.00 98.16 44 ASN D N 1
ATOM 6340 C CA . ASN D 1 40 ? -22.790 34.862 -51.452 1.00 111.51 44 ASN D CA 1
ATOM 6341 C C . ASN D 1 40 ? -21.399 34.864 -50.839 1.00 109.69 44 ASN D C 1
ATOM 6342 O O . ASN D 1 40 ? -20.422 35.226 -51.482 1.00 118.14 44 ASN D O 1
ATOM 6353 N N . GLY D 1 41 ? -21.336 34.480 -49.568 1.00 95.01 45 GLY D N 1
ATOM 6354 C CA . GLY D 1 41 ? -20.093 34.528 -48.795 1.00 80.26 45 GLY D CA 1
ATOM 6355 C C . GLY D 1 41 ? -19.116 33.429 -49.147 1.00 71.44 45 GLY D C 1
ATOM 6356 O O . GLY D 1 41 ? -19.489 32.458 -49.778 1.00 72.63 45 GLY D O 1
ATOM 6360 N N . GLN D 1 42 ? -17.873 33.570 -48.700 1.00 60.89 46 GLN D N 1
ATOM 6361 C CA . GLN D 1 42 ? -16.843 32.581 -48.986 1.00 62.67 46 GLN D CA 1
ATOM 6362 C C . GLN D 1 42 ? -16.991 31.367 -48.069 1.00 48.62 46 GLN D C 1
ATOM 6363 O O . GLN D 1 42 ? -16.908 31.488 -46.864 1.00 43.54 46 GLN D O 1
ATOM 6377 N N . TRP D 1 43 ? -17.194 30.203 -48.651 1.00 44.71 47 TRP D N 1
ATOM 6378 C CA . TRP D 1 43 ? -17.383 28.995 -47.888 1.00 33.52 47 TRP D CA 1
ATOM 6379 C C . TRP D 1 43 ? -16.159 28.653 -47.085 1.00 40.15 47 TRP D C 1
ATOM 6380 O O . TRP D 1 43 ? -15.039 28.654 -47.627 1.00 45.57 47 TRP D O 1
ATOM 6401 N N . VAL D 1 44 ? -16.335 28.395 -45.793 1.00 30.47 48 VAL D N 1
ATOM 6402 C CA . VAL D 1 44 ? -15.239 27.934 -44.941 1.00 38.89 48 VAL D CA 1
ATOM 6403 C C . VAL D 1 44 ? -15.191 26.410 -44.774 1.00 35.63 48 VAL D C 1
ATOM 6404 O O . VAL D 1 44 ? -14.141 25.793 -44.850 1.00 29.39 48 VAL D O 1
ATOM 6417 N N . GLY D 1 45 ? -16.327 25.825 -44.444 1.00 30.81 49 GLY D N 1
ATOM 6418 C CA . GLY D 1 45 ? -16.434 24.388 -44.318 1.00 28.44 49 GLY D CA 1
ATOM 6419 C C . GLY D 1 45 ? -17.876 23.951 -44.233 1.00 23.96 49 GLY D C 1
ATOM 6420 O O . GLY D 1 45 ? -18.744 24.740 -43.927 1.00 25.14 49 GLY D O 1
ATOM 6424 N N . THR D 1 46 ? -18.129 22.681 -44.470 1.00 26.41 50 THR D N 1
ATOM 6425 C CA . THR D 1 46 ? -19.445 22.127 -44.233 1.00 29.80 50 THR D CA 1
ATOM 6426 C C . THR D 1 46 ? -19.317 20.973 -43.251 1.00 31.26 50 THR D C 1
ATOM 6427 O O . THR D 1 46 ? -18.509 20.088 -43.442 1.00 21.24 50 THR D O 1
ATOM 6438 N N . VAL D 1 47 ? -20.103 20.997 -42.194 1.00 19.48 51 VAL D N 1
ATOM 6439 C CA . VAL D 1 47 ? -20.120 19.901 -41.261 1.00 21.29 51 VAL D CA 1
ATOM 6440 C C . VAL D 1 47 ? -21.101 18.856 -41.778 1.00 30.80 51 VAL D C 1
ATOM 6441 O O . VAL D 1 47 ? -22.244 19.174 -42.083 1.00 23.49 51 VAL D O 1
ATOM 6454 N N . LEU D 1 48 ? -20.663 17.613 -41.856 1.00 19.84 52 LEU D N 1
ATOM 6455 C CA . LEU D 1 48 ? -21.539 16.540 -42.272 1.00 29.03 52 LEU D CA 1
ATOM 6456 C C . LEU D 1 48 ? -22.284 16.062 -41.027 1.00 26.74 52 LEU D C 1
ATOM 6457 O O . LEU D 1 48 ? -21.755 15.324 -40.219 1.00 22.02 52 LEU D O 1
ATOM 6473 N N . LEU D 1 49 ? -23.513 16.531 -40.885 1.00 22.31 53 LEU D N 1
ATOM 6474 C CA . LEU D 1 49 ? -24.312 16.299 -39.694 1.00 32.58 53 LEU D CA 1
ATOM 6475 C C . LEU D 1 49 ? -24.665 14.815 -39.496 1.00 32.56 53 LEU D C 1
ATOM 6476 O O . LEU D 1 49 ? -24.910 14.372 -38.387 1.00 25.10 53 LEU D O 1
ATOM 6492 N N . ASN D 1 50 ? -24.652 14.068 -40.590 1.00 34.86 54 ASN D N 1
ATOM 6493 C CA . ASN D 1 50 ? -24.967 12.638 -40.582 1.00 46.52 54 ASN D CA 1
ATOM 6494 C C . ASN D 1 50 ? -23.989 11.879 -39.715 1.00 47.55 54 ASN D C 1
ATOM 6495 O O . ASN D 1 50 ? -24.344 10.930 -39.038 1.00 39.61 54 ASN D O 1
ATOM 6506 N N . ALA D 1 51 ? -22.753 12.344 -39.738 1.00 28.48 55 ALA D N 1
ATOM 6507 C CA . ALA D 1 51 ? -21.657 11.711 -39.049 1.00 41.83 55 ALA D CA 1
ATOM 6508 C C . ALA D 1 51 ? -21.574 12.145 -37.594 1.00 30.22 55 ALA D C 1
ATOM 6509 O O . ALA D 1 51 ? -20.716 11.682 -36.869 1.00 38.78 55 ALA D O 1
ATOM 6516 N N . CYS D 1 52 ? -22.472 13.022 -37.175 1.00 29.72 56 CYS D N 1
ATOM 6517 C CA . CYS D 1 52 ? -22.330 13.735 -35.919 1.00 22.57 56 CYS D CA 1
ATOM 6518 C C . CYS D 1 52 ? -23.325 13.417 -34.819 1.00 29.66 56 CYS D C 1
ATOM 6519 O O . CYS D 1 52 ? -24.411 12.921 -35.067 1.00 34.31 56 CYS D O 1
ATOM 6527 N N . GLU D 1 53 ? -22.918 13.760 -33.607 1.00 24.64 57 GLU D N 1
ATOM 6528 C CA . GLU D 1 53 ? -23.757 13.797 -32.435 1.00 29.64 57 GLU D CA 1
ATOM 6529 C C . GLU D 1 53 ? -23.569 15.178 -31.820 1.00 29.21 57 GLU D C 1
ATOM 6530 O O . GLU D 1 53 ? -22.633 15.889 -32.151 1.00 28.71 57 GLU D O 1
ATOM 6542 N N . ILE D 1 54 ? -24.480 15.574 -30.954 1.00 26.48 58 ILE D N 1
ATOM 6543 C CA . ILE D 1 54 ? -24.438 16.901 -30.382 1.00 30.18 58 ILE D CA 1
ATOM 6544 C C . ILE D 1 54 ? -24.640 16.840 -28.883 1.00 28.77 58 ILE D C 1
ATOM 6545 O O . ILE D 1 54 ? -25.353 15.991 -28.392 1.00 34.60 58 ILE D O 1
ATOM 6561 N N . ILE D 1 55 ? -23.967 17.714 -28.157 1.00 33.44 59 ILE D N 1
ATOM 6562 C CA . ILE D 1 55 ? -24.132 17.779 -26.722 1.00 29.87 59 ILE D CA 1
ATOM 6563 C C . ILE D 1 55 ? -24.029 19.201 -26.203 1.00 36.90 59 ILE D C 1
ATOM 6564 O O . ILE D 1 55 ? -23.217 19.976 -26.672 1.00 34.42 59 ILE D O 1
ATOM 6580 N N . GLU D 1 56 ? -24.863 19.530 -25.227 1.00 39.59 60 GLU D N 1
ATOM 6581 C CA . GLU D 1 56 ? -24.820 20.835 -24.599 1.00 40.74 60 GLU D CA 1
ATOM 6582 C C . GLU D 1 56 ? -23.609 21.001 -23.700 1.00 35.73 60 GLU D C 1
ATOM 6583 O O . GLU D 1 56 ? -23.137 20.063 -23.098 1.00 36.92 60 GLU D O 1
ATOM 6595 N N . ARG D 1 57 ? -23.153 22.231 -23.573 1.00 66.94 61 ARG D N 1
ATOM 6596 C CA . ARG D 1 57 ? -22.052 22.541 -22.693 1.00 74.76 61 ARG D CA 1
ATOM 6597 C C . ARG D 1 57 ? -22.441 23.679 -21.776 1.00 85.12 61 ARG D C 1
ATOM 6598 O O . ARG D 1 57 ? -23.332 24.457 -22.081 1.00 88.45 61 ARG D O 1
ATOM 6619 N N . PRO D 1 58 ? -21.722 23.806 -20.674 1.00 94.37 62 PRO D N 1
ATOM 6620 C CA . PRO D 1 58 ? -21.972 24.879 -19.712 1.00 103.41 62 PRO D CA 1
ATOM 6621 C C . PRO D 1 58 ? -21.743 26.221 -20.376 1.00 104.04 62 PRO D C 1
ATOM 6622 O O . PRO D 1 58 ? -20.835 26.339 -21.183 1.00 102.86 62 PRO D O 1
ATOM 6633 N N . SER D 1 59 ? -22.584 27.190 -20.061 1.00 115.25 63 SER D N 1
ATOM 6634 C CA . SER D 1 59 ? -22.543 28.472 -20.735 1.00 121.08 63 SER D CA 1
ATOM 6635 C C . SER D 1 59 ? -22.452 29.592 -19.704 1.00 128.00 63 SER D C 1
ATOM 6636 O O . SER D 1 59 ? -23.020 29.502 -18.617 1.00 130.43 63 SER D O 1
ATOM 6644 N N . LYS D 1 60 ? -21.732 30.645 -20.065 1.00 125.97 64 LYS D N 1
ATOM 6645 C CA . LYS D 1 60 ? -21.456 31.746 -19.160 1.00 122.74 64 LYS D CA 1
ATOM 6646 C C . LYS D 1 60 ? -22.717 32.511 -18.791 1.00 115.17 64 LYS D C 1
ATOM 6647 O O . LYS D 1 60 ? -22.964 32.778 -17.617 1.00 118.96 64 LYS D O 1
ATOM 6666 N N . LYS D 1 61 ? -23.520 32.867 -19.782 1.00 113.88 65 LYS D N 1
ATOM 6667 C CA . LYS D 1 61 ? -24.784 33.530 -19.492 1.00 109.49 65 LYS D CA 1
ATOM 6668 C C . LYS D 1 61 ? -25.919 32.518 -19.540 1.00 104.13 65 LYS D C 1
ATOM 6669 O O . LYS D 1 61 ? -26.143 31.790 -18.578 1.00 101.89 65 LYS D O 1
ATOM 6688 N N . GLY D 1 63 ? -24.531 33.093 -24.504 1.00 97.91 67 GLY D N 1
ATOM 6689 C CA . GLY D 1 63 ? -24.837 32.491 -23.221 1.00 97.82 67 GLY D CA 1
ATOM 6690 C C . GLY D 1 63 ? -25.012 30.992 -23.323 1.00 95.97 67 GLY D C 1
ATOM 6691 O O . GLY D 1 63 ? -24.990 30.297 -22.320 1.00 95.90 67 GLY D O 1
ATOM 6694 N N . PHE D 1 64 ? -25.187 30.488 -24.538 1.00 49.94 68 PHE D N 1
ATOM 6695 C CA . PHE D 1 64 ? -25.410 29.066 -24.725 1.00 41.19 68 PHE D CA 1
ATOM 6696 C C . PHE D 1 64 ? -24.335 28.440 -25.610 1.00 41.88 68 PHE D C 1
ATOM 6697 O O . PHE D 1 64 ? -24.050 28.930 -26.684 1.00 43.09 68 PHE D O 1
ATOM 6714 N N . CYS D 1 65 ? -23.748 27.355 -25.143 1.00 37.88 69 CYS D N 1
ATOM 6715 C CA . CYS D 1 65 ? -22.669 26.716 -25.862 1.00 32.99 69 CYS D CA 1
ATOM 6716 C C . CYS D 1 65 ? -22.951 25.240 -26.069 1.00 32.63 69 CYS D C 1
ATOM 6717 O O . CYS D 1 65 ? -23.498 24.587 -25.206 1.00 46.02 69 CYS D O 1
ATOM 6725 N N . PHE D 1 66 ? -22.605 24.722 -27.236 1.00 32.52 70 PHE D N 1
ATOM 6726 C CA . PHE D 1 66 ? -22.781 23.306 -27.510 1.00 35.74 70 PHE D CA 1
ATOM 6727 C C . PHE D 1 66 ? -21.700 22.772 -28.448 1.00 31.49 70 PHE D C 1
ATOM 6728 O O . PHE D 1 66 ? -21.028 23.531 -29.116 1.00 25.47 70 PHE D O 1
ATOM 6745 N N . LYS D 1 67 ? -21.544 21.459 -28.476 1.00 28.68 71 LYS D N 1
ATOM 6746 C CA . LYS D 1 67 ? -20.510 20.829 -29.277 1.00 26.05 71 LYS D CA 1
ATOM 6747 C C . LYS D 1 67 ? -21.044 19.811 -30.286 1.00 24.06 71 LYS D C 1
ATOM 6748 O O . LYS D 1 67 ? -21.779 18.919 -29.920 1.00 29.83 71 LYS D O 1
ATOM 6767 N N . LEU D 1 68 ? -20.635 19.948 -31.537 1.00 23.53 72 LEU D N 1
ATOM 6768 C CA . LEU D 1 68 ? -20.924 18.975 -32.570 1.00 23.71 72 LEU D CA 1
ATOM 6769 C C . LEU D 1 68 ? -19.685 18.110 -32.697 1.00 31.49 72 LEU D C 1
ATOM 6770 O O . LEU D 1 68 ? -18.595 18.629 -32.843 1.00 23.68 72 LEU D O 1
ATOM 6786 N N . PHE D 1 69 ? -19.850 16.802 -32.607 1.00 23.48 73 PHE D N 1
ATOM 6787 C CA . PHE D 1 69 ? -18.708 15.905 -32.634 1.00 26.72 73 PHE D CA 1
ATOM 6788 C C . PHE D 1 69 ? -18.976 14.577 -33.323 1.00 33.93 73 PHE D C 1
ATOM 6789 O O . PHE D 1 69 ? -20.101 14.124 -33.396 1.00 24.74 73 PHE D O 1
ATOM 6806 N N . HIS D 1 70 ? -17.910 13.944 -33.791 1.00 19.98 74 HIS D N 1
ATOM 6807 C CA . HIS D 1 70 ? -17.978 12.606 -34.315 1.00 19.81 74 HIS D CA 1
ATOM 6808 C C . HIS D 1 70 ? -17.726 11.653 -33.186 1.00 25.61 74 HIS D C 1
ATOM 6809 O O . HIS D 1 70 ? -16.699 11.736 -32.521 1.00 28.30 74 HIS D O 1
ATOM 6823 N N . PRO D 1 71 ? -18.639 10.728 -32.952 1.00 25.08 75 PRO D N 1
ATOM 6824 C CA . PRO D 1 71 ? -18.523 9.797 -31.828 1.00 26.01 75 PRO D CA 1
ATOM 6825 C C . PRO D 1 71 ? -17.277 8.908 -31.930 1.00 32.09 75 PRO D C 1
ATOM 6826 O O . PRO D 1 71 ? -16.768 8.499 -30.917 1.00 29.51 75 PRO D O 1
ATOM 6837 N N . LEU D 1 72 ? -16.817 8.641 -33.141 1.00 26.57 76 LEU D N 1
ATOM 6838 C CA . LEU D 1 72 ? -15.627 7.831 -33.377 1.00 27.86 76 LEU D CA 1
ATOM 6839 C C . LEU D 1 72 ? -14.382 8.694 -33.659 1.00 26.91 76 LEU D C 1
ATOM 6840 O O . LEU D 1 72 ? -13.391 8.197 -34.157 1.00 29.29 76 LEU D O 1
ATOM 6856 N N . GLU D 1 73 ? -14.474 9.984 -33.360 1.00 25.23 77 GLU D N 1
ATOM 6857 C CA . GLU D 1 73 ? -13.314 10.913 -33.457 1.00 29.99 77 GLU D CA 1
ATOM 6858 C C . GLU D 1 73 ? -12.733 11.022 -34.861 1.00 34.26 77 GLU D C 1
ATOM 6859 O O . GLU D 1 73 ? -11.548 11.241 -35.045 1.00 29.83 77 GLU D O 1
ATOM 6871 N N . GLN D 1 74 ? -13.591 10.863 -35.848 1.00 29.25 78 GLN D N 1
ATOM 6872 C CA . GLN D 1 74 ? -13.215 11.020 -37.234 1.00 26.96 78 GLN D CA 1
ATOM 6873 C C . GLN D 1 74 ? -13.622 12.394 -37.750 1.00 25.54 78 GLN D C 1
ATOM 6874 O O . GLN D 1 74 ? -14.208 13.162 -37.022 1.00 23.94 78 GLN D O 1
ATOM 6888 N N . SER D 1 75 ? -13.277 12.698 -38.989 1.00 24.58 79 SER D N 1
ATOM 6889 C CA . SER D 1 75 ? -13.525 14.012 -39.562 1.00 25.14 79 SER D CA 1
ATOM 6890 C C . SER D 1 75 ? -15.016 14.311 -39.696 1.00 22.75 79 SER D C 1
ATOM 6891 O O . SER D 1 75 ? -15.776 13.455 -40.080 1.00 24.24 79 SER D O 1
ATOM 6899 N N . ILE D 1 76 ? -15.407 15.535 -39.381 1.00 21.51 80 ILE D N 1
ATOM 6900 C CA . ILE D 1 76 ? -16.799 15.979 -39.515 1.00 21.16 80 ILE D CA 1
ATOM 6901 C C . ILE D 1 76 ? -17.037 16.814 -40.757 1.00 32.93 80 ILE D C 1
ATOM 6902 O O . ILE D 1 76 ? -18.135 17.297 -40.964 1.00 25.61 80 ILE D O 1
ATOM 6918 N N . TRP D 1 77 ? -16.008 16.974 -41.581 1.00 29.80 81 TRP D N 1
ATOM 6919 C CA . TRP D 1 77 ? -16.001 17.951 -42.650 1.00 24.71 81 TRP D CA 1
ATOM 6920 C C . TRP D 1 77 ? -16.181 17.390 -44.028 1.00 30.95 81 TRP D C 1
ATOM 6921 O O . TRP D 1 77 ? -15.571 16.372 -44.377 1.00 32.05 81 TRP D O 1
ATOM 6942 N N . ALA D 1 78 ? -16.985 18.057 -44.838 1.00 29.43 82 ALA D N 1
ATOM 6943 C CA . ALA D 1 78 ? -17.101 17.709 -46.241 1.00 36.80 82 ALA D CA 1
ATOM 6944 C C . ALA D 1 78 ? -15.790 18.022 -46.920 1.00 32.83 82 ALA D C 1
ATOM 6945 O O . ALA D 1 78 ? -15.119 18.964 -46.548 1.00 38.29 82 ALA D O 1
ATOM 6952 N N . VAL D 1 79 ? -15.396 17.181 -47.861 1.00 39.08 83 VAL D N 1
ATOM 6953 C CA . VAL D 1 79 ? -14.251 17.472 -48.719 1.00 48.91 83 VAL D CA 1
ATOM 6954 C C . VAL D 1 79 ? -14.541 18.604 -49.692 1.00 57.40 83 VAL D C 1
ATOM 6955 O O . VAL D 1 79 ? -13.679 19.407 -50.006 1.00 61.20 83 VAL D O 1
ATOM 6968 N N . LYS D 1 80 ? -15.778 18.638 -50.152 1.00 59.65 84 LYS D N 1
ATOM 6969 C CA . LYS D 1 80 ? -16.175 19.443 -51.284 1.00 59.07 84 LYS D CA 1
ATOM 6970 C C . LYS D 1 80 ? -17.158 20.544 -50.880 1.00 54.51 84 LYS D C 1
ATOM 6971 O O . LYS D 1 80 ? -18.026 20.323 -50.059 1.00 42.34 84 LYS D O 1
ATOM 6990 N N . GLY D 1 81 ? -17.016 21.707 -51.507 1.00 53.88 85 GLY D N 1
ATOM 6991 C CA . GLY D 1 81 ? -17.881 22.860 -51.236 1.00 49.66 85 GLY D CA 1
ATOM 6992 C C . GLY D 1 81 ? -19.286 22.753 -51.793 1.00 49.18 85 GLY D C 1
ATOM 6993 O O . GLY D 1 81 ? -19.558 21.952 -52.672 1.00 48.39 85 GLY D O 1
ATOM 6997 N N . PRO D 1 82 ? -20.172 23.602 -51.283 1.00 51.77 86 PRO D N 1
ATOM 6998 C CA . PRO D 1 82 ? -21.577 23.623 -51.690 1.00 51.67 86 PRO D CA 1
ATOM 6999 C C . PRO D 1 82 ? -21.689 23.959 -53.160 1.00 62.20 86 PRO D C 1
ATOM 7000 O O . PRO D 1 82 ? -22.559 23.465 -53.862 1.00 72.30 86 PRO D O 1
ATOM 7011 N N . LYS D 1 83 ? -20.787 24.818 -53.595 1.00 64.48 87 LYS D N 1
ATOM 7012 C CA . LYS D 1 83 ? -20.705 25.219 -54.981 1.00 69.98 87 LYS D CA 1
ATOM 7013 C C . LYS D 1 83 ? -19.680 24.353 -55.708 1.00 75.94 87 LYS D C 1
ATOM 7014 O O . LYS D 1 83 ? -19.354 24.616 -56.853 1.00 76.83 87 LYS D O 1
ATOM 7033 N N . GLY D 1 84 ? -19.228 23.294 -55.046 1.00 80.79 88 GLY D N 1
ATOM 7034 C CA . GLY D 1 84 ? -18.194 22.442 -55.622 1.00 85.69 88 GLY D CA 1
ATOM 7035 C C . GLY D 1 84 ? -16.776 22.926 -55.385 1.00 81.65 88 GLY D C 1
ATOM 7036 O O . GLY D 1 84 ? -15.852 22.441 -56.030 1.00 87.15 88 GLY D O 1
ATOM 7040 N N . GLU D 1 85 ? -16.590 23.843 -54.445 1.00 68.70 89 GLU D N 1
ATOM 7041 C CA . GLU D 1 85 ? -15.261 24.368 -54.185 1.00 55.71 89 GLU D CA 1
ATOM 7042 C C . GLU D 1 85 ? -14.346 23.208 -53.824 1.00 66.49 89 GLU D C 1
ATOM 7043 O O . GLU D 1 85 ? -14.720 22.324 -53.068 1.00 63.26 89 GLU D O 1
ATOM 7055 N N . ALA D 1 86 ? -13.159 23.204 -54.406 1.00 74.83 90 ALA D N 1
ATOM 7056 C CA . ALA D 1 86 ? -12.144 22.215 -54.086 1.00 84.01 90 ALA D CA 1
ATOM 7057 C C . ALA D 1 86 ? -11.696 22.346 -52.641 1.00 78.42 90 ALA D C 1
ATOM 7058 O O . ALA D 1 86 ? -11.469 21.353 -51.964 1.00 70.19 90 ALA D O 1
ATOM 7065 N N . VAL D 1 87 ? -11.557 23.577 -52.170 1.00 67.94 91 VAL D N 1
ATOM 7066 C CA . VAL D 1 87 ? -11.115 23.802 -50.805 1.00 63.61 91 VAL D CA 1
ATOM 7067 C C . VAL D 1 87 ? -11.832 24.961 -50.120 1.00 71.72 91 VAL D C 1
ATOM 7068 O O . VAL D 1 87 ? -12.238 25.916 -50.766 1.00 87.07 91 VAL D O 1
ATOM 7081 N N . GLY D 1 88 ? -11.974 24.855 -48.808 1.00 58.09 92 GLY D N 1
ATOM 7082 C CA . GLY D 1 88 ? -12.602 25.911 -48.023 1.00 59.05 92 GLY D CA 1
ATOM 7083 C C . GLY D 1 88 ? -11.718 27.125 -47.875 1.00 58.48 92 GLY D C 1
ATOM 7084 O O . GLY D 1 88 ? -10.502 27.016 -47.869 1.00 46.19 92 GLY D O 1
ATOM 7088 N N . SER D 1 89 ? -12.349 28.284 -47.743 1.00 45.01 93 SER D N 1
ATOM 7089 C CA . SER D 1 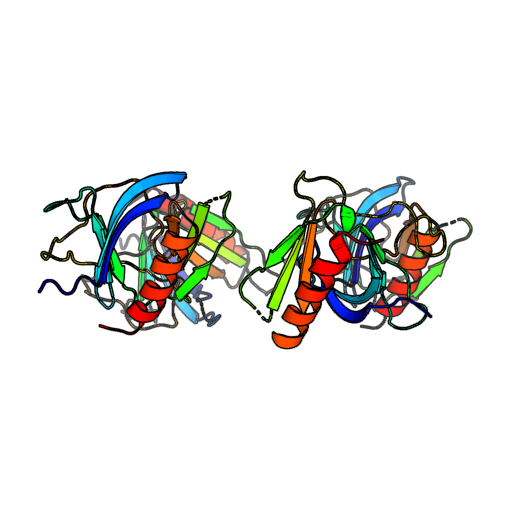89 ? -11.637 29.526 -47.482 1.00 52.67 93 SER D CA 1
ATOM 7090 C C . SER D 1 89 ? -11.031 29.555 -46.091 1.00 50.84 93 SER D C 1
ATOM 7091 O O . SER D 1 89 ? -11.584 29.026 -45.158 1.00 40.64 93 SER D O 1
ATOM 7099 N N . ILE D 1 90 ? -9.880 30.198 -46.009 1.00 55.88 94 ILE D N 1
ATOM 7100 C CA . ILE D 1 90 ? -9.037 30.173 -44.838 1.00 62.12 94 ILE D CA 1
ATOM 7101 C C . ILE D 1 90 ? -9.648 30.857 -43.625 1.00 54.86 94 ILE D C 1
ATOM 7102 O O . ILE D 1 90 ? -10.203 31.934 -43.745 1.00 60.67 94 ILE D O 1
ATOM 7118 N N . THR D 1 91 ? -9.533 30.216 -42.473 1.00 47.24 95 THR D N 1
ATOM 7119 C CA . THR D 1 91 ? -9.941 30.785 -41.198 1.00 40.37 95 THR D CA 1
ATOM 7120 C C . THR D 1 91 ? -9.009 30.284 -40.132 1.00 55.84 95 THR D C 1
ATOM 7121 O O . THR D 1 91 ? -8.137 29.470 -40.381 1.00 41.11 95 THR D O 1
ATOM 7132 N N . GLN D 1 92 ? -9.257 30.740 -38.920 1.00 49.34 96 GLN D N 1
ATOM 7133 C CA . GLN D 1 92 ? -8.464 30.347 -37.789 1.00 54.59 96 GLN D CA 1
ATOM 7134 C C . GLN D 1 92 ? -8.658 28.841 -37.595 1.00 44.84 96 GLN D C 1
ATOM 7135 O O . GLN D 1 92 ? -9.736 28.330 -37.835 1.00 42.21 96 GLN D O 1
ATOM 7149 N N . PRO D 1 93 ? -7.613 28.136 -37.185 1.00 46.00 97 PRO D N 1
ATOM 7150 C CA . PRO D 1 93 ? -7.597 26.680 -37.297 1.00 40.25 97 PRO D CA 1
ATOM 7151 C C . PRO D 1 93 ? -8.723 26.039 -36.511 1.00 32.40 97 PRO D C 1
ATOM 7152 O O . PRO D 1 93 ? -8.939 26.408 -35.376 1.00 35.25 97 PRO D O 1
ATOM 7163 N N . LEU D 1 94 ? -9.411 25.086 -37.118 1.00 28.97 98 LEU D N 1
ATOM 7164 C CA . LEU D 1 94 ? -10.507 24.405 -36.448 1.00 27.21 98 LEU D CA 1
ATOM 7165 C C . LEU D 1 94 ? -10.231 22.907 -36.272 1.00 31.20 98 LEU D C 1
ATOM 7166 O O . LEU D 1 94 ? -9.481 22.335 -37.044 1.00 26.83 98 LEU D O 1
ATOM 7182 N N . PRO D 1 95 ? -10.851 22.267 -35.292 1.00 22.26 99 PRO D N 1
ATOM 7183 C CA . PRO D 1 95 ? -10.617 20.840 -35.059 1.00 26.91 99 PRO D CA 1
ATOM 7184 C C . PRO D 1 95 ? -11.161 19.980 -36.197 1.00 29.23 99 PRO D C 1
ATOM 7185 O O . PRO D 1 95 ? -12.083 20.388 -36.878 1.00 24.40 99 PRO D O 1
ATOM 7196 N N . SER D 1 96 ? -10.545 18.831 -36.427 1.00 23.33 100 SER D N 1
ATOM 7197 C CA . SER D 1 96 ? -11.041 17.868 -37.388 1.00 24.24 100 SER D CA 1
ATOM 7198 C C . SER D 1 96 ? -12.369 17.194 -37.027 1.00 21.62 100 SER D C 1
ATOM 7199 O O . SER D 1 96 ? -13.194 16.976 -37.884 1.00 27.37 100 SER D O 1
ATOM 7207 N N . SER D 1 97 ? -12.508 16.788 -35.775 1.00 19.90 101 SER D N 1
ATOM 7208 C CA . SER D 1 97 ? -13.578 15.885 -35.357 1.00 26.27 101 SER D CA 1
ATOM 7209 C C . SER D 1 97 ? -14.650 16.451 -34.403 1.00 27.82 101 SER D C 1
ATOM 7210 O O . SER D 1 97 ? -15.496 15.709 -33.937 1.00 21.53 101 SER D O 1
ATOM 7218 N N . TYR D 1 98 ? -14.590 17.741 -34.105 1.00 16.52 102 TYR D N 1
ATOM 7219 C CA . TYR D 1 98 ? -15.617 18.405 -33.315 1.00 16.84 102 TYR D CA 1
ATOM 7220 C C . TYR D 1 98 ? -15.628 19.906 -33.569 1.00 21.38 102 TYR D C 1
ATOM 7221 O O . TYR D 1 98 ? -14.684 20.447 -34.106 1.00 23.75 102 TYR D O 1
ATOM 7239 N N . LEU D 1 99 ? -16.723 20.559 -33.215 1.00 23.16 103 LEU D N 1
ATOM 7240 C CA . LEU D 1 99 ? -16.801 22.006 -33.216 1.00 23.54 103 LEU D CA 1
ATOM 7241 C C . LEU D 1 99 ? -17.483 22.472 -31.945 1.00 21.92 103 LEU D C 1
ATOM 7242 O O . LEU D 1 99 ? -18.486 21.919 -31.550 1.00 22.03 103 LEU D O 1
ATOM 7258 N N . ILE D 1 100 ? -16.956 23.517 -31.338 1.00 21.63 104 ILE D N 1
ATOM 7259 C CA . ILE D 1 100 ? -17.577 24.088 -30.164 1.00 25.10 104 ILE D CA 1
ATOM 7260 C C . ILE D 1 100 ? -18.219 25.404 -30.568 1.00 27.64 104 ILE D C 1
ATOM 7261 O O . ILE D 1 100 ? -17.563 26.266 -31.116 1.00 21.34 104 ILE D O 1
ATOM 7277 N N . ILE D 1 101 ? -19.510 25.530 -30.312 1.00 19.35 105 ILE D N 1
ATOM 7278 C CA . ILE D 1 101 ? -20.288 26.628 -30.858 1.00 22.35 105 ILE D CA 1
ATOM 7279 C C . ILE D 1 101 ? -21.048 27.420 -29.793 1.00 26.04 105 ILE D C 1
ATOM 7280 O O . ILE D 1 101 ? -21.689 26.847 -28.944 1.00 32.71 105 ILE D O 1
ATOM 7296 N N . ARG D 1 102 ? -20.983 28.740 -29.875 1.00 34.94 106 ARG D N 1
ATOM 7297 C CA . ARG D 1 102 ? -21.660 29.613 -28.929 1.00 34.86 106 ARG D CA 1
ATOM 7298 C C . ARG D 1 102 ? -22.705 30.499 -29.612 1.00 26.86 106 ARG D C 1
ATOM 7299 O O . ARG D 1 102 ? -22.448 31.091 -30.643 1.00 26.68 106 ARG D O 1
ATOM 7320 N N . ALA D 1 103 ? -23.869 30.594 -29.009 1.00 33.12 107 ALA D N 1
ATOM 7321 C CA . ALA D 1 103 ? -24.911 31.458 -29.509 1.00 36.61 107 ALA D CA 1
ATOM 7322 C C . ALA D 1 103 ? -25.204 32.509 -28.464 1.00 39.43 107 ALA D C 1
ATOM 7323 O O . ALA D 1 103 ? -24.914 32.326 -27.294 1.00 35.20 107 ALA D O 1
ATOM 7330 N N . THR D 1 104 ? -25.778 33.613 -28.917 1.00 52.96 108 THR D N 1
ATOM 7331 C CA . THR D 1 104 ? -25.984 34.800 -28.101 1.00 49.49 108 THR D CA 1
ATOM 7332 C C . THR D 1 104 ? -26.901 34.544 -26.926 1.00 47.83 108 THR D C 1
ATOM 7333 O O . THR D 1 104 ? -26.702 35.098 -25.858 1.00 45.32 108 THR D O 1
ATOM 7344 N N . SER D 1 105 ? -27.903 33.706 -27.113 1.00 46.96 109 SER D N 1
ATOM 7345 C CA . SER D 1 105 ? -28.926 33.559 -26.102 1.00 42.64 109 SER D CA 1
ATOM 7346 C C . SER D 1 105 ? -29.335 32.120 -25.889 1.00 39.15 109 SER D C 1
ATOM 7347 O O . SER D 1 105 ? -29.132 31.274 -26.740 1.00 44.36 109 SER D O 1
ATOM 7355 N N . GLU D 1 106 ? -29.943 31.867 -24.741 1.00 57.19 110 GLU D N 1
ATOM 7356 C CA . GLU D 1 106 ? -30.407 30.542 -24.396 1.00 54.28 110 GLU D CA 1
ATOM 7357 C C . GLU D 1 106 ? -31.451 30.087 -25.391 1.00 55.81 110 GLU D C 1
ATOM 7358 O O . GLU D 1 106 ? -31.435 28.948 -25.828 1.00 55.06 110 GLU D O 1
ATOM 7370 N N . SER D 1 107 ? -32.378 30.971 -25.733 1.00 56.46 111 SER D N 1
ATOM 7371 C CA . SER D 1 107 ? -33.414 30.636 -26.702 1.00 56.20 111 SER D CA 1
ATOM 7372 C C . SER D 1 107 ? -32.867 30.375 -28.107 1.00 44.80 111 SER D C 1
ATOM 7373 O O . SER D 1 107 ? -33.290 29.445 -28.754 1.00 43.45 111 SER D O 1
ATOM 7381 N N . ASP D 1 108 ? -31.932 31.196 -28.566 1.00 44.47 112 ASP D N 1
ATOM 7382 C CA . ASP D 1 108 ? -31.315 30.976 -29.867 1.00 41.10 112 ASP D CA 1
ATOM 7383 C C . ASP D 1 108 ? -30.594 29.635 -29.844 1.00 29.72 112 ASP D C 1
ATOM 7384 O O . ASP D 1 108 ? -30.694 28.856 -30.770 1.00 35.87 112 ASP D O 1
ATOM 7393 N N . GLY D 1 109 ? -29.867 29.382 -28.764 1.00 30.34 113 GLY D N 1
ATOM 7394 C CA . GLY D 1 109 ? -29.085 28.148 -28.646 1.00 27.78 113 GLY D CA 1
ATOM 7395 C C . GLY D 1 109 ? -29.932 26.897 -28.640 1.00 47.33 113 GLY D C 1
ATOM 7396 O O . GLY D 1 109 ? -29.610 25.917 -29.298 1.00 33.82 113 GLY D O 1
ATOM 7400 N N . ARG D 1 110 ? -31.020 26.927 -27.889 1.00 36.37 114 ARG D N 1
ATOM 7401 C CA . ARG D 1 110 ? -31.936 25.799 -27.851 1.00 46.98 114 ARG D CA 1
ATOM 7402 C C . ARG D 1 110 ? -32.573 25.572 -29.217 1.00 40.90 114 ARG D C 1
ATOM 7403 O O . ARG D 1 110 ? -32.780 24.440 -29.613 1.00 51.43 114 ARG D O 1
ATOM 7424 N N . CYS D 1 111 ? -32.879 26.650 -29.933 1.00 45.73 115 CYS D N 1
ATOM 7425 C CA . CYS D 1 111 ? -33.413 26.527 -31.288 1.00 37.77 115 CYS D CA 1
ATOM 7426 C C . CYS D 1 111 ? -32.414 25.868 -32.208 1.00 38.85 115 CYS D C 1
ATOM 7427 O O . CYS D 1 111 ? -32.755 24.992 -32.975 1.00 32.82 115 CYS D O 1
ATOM 7435 N N . TRP D 1 112 ? -31.170 26.311 -32.136 1.00 32.48 116 TRP D N 1
ATOM 7436 C CA . TRP D 1 112 ? -30.145 25.716 -32.964 1.00 26.82 116 TRP D CA 1
ATOM 7437 C C . TRP D 1 112 ? -29.980 24.273 -32.636 1.00 27.73 116 TRP D C 1
ATOM 7438 O O . TRP D 1 112 ? -29.891 23.422 -33.520 1.00 28.14 116 TRP D O 1
ATOM 7459 N N . MET D 1 113 ? -29.928 23.978 -31.356 1.00 29.46 117 MET D N 1
ATOM 7460 C CA . MET D 1 113 ? -29.674 22.611 -30.948 1.00 32.35 117 MET D CA 1
ATOM 7461 C C . MET D 1 113 ? -30.803 21.686 -31.364 1.00 45.78 117 MET D C 1
ATOM 7462 O O . MET D 1 113 ? -30.557 20.622 -31.893 1.00 40.81 117 MET D O 1
ATOM 7476 N N . ASP D 1 114 ? -32.040 22.090 -31.124 1.00 31.79 118 ASP D N 1
ATOM 7477 C CA . ASP D 1 114 ? -33.158 21.236 -31.472 1.00 46.45 118 ASP D CA 1
ATOM 7478 C C . ASP D 1 114 ? -33.191 21.003 -32.986 1.00 44.88 118 ASP D C 1
ATOM 7479 O O . ASP D 1 114 ? -33.396 19.893 -33.436 1.00 41.56 118 ASP D O 1
ATOM 7488 N N . ALA D 1 115 ? -32.984 22.052 -33.771 1.00 38.70 119 ALA D N 1
ATOM 7489 C CA . ALA D 1 115 ? -32.932 21.925 -35.223 1.00 29.84 119 ALA D CA 1
ATOM 7490 C C . ALA D 1 115 ? -31.761 21.068 -35.704 1.00 31.62 119 ALA D C 1
ATOM 7491 O O . ALA D 1 115 ? -31.880 20.302 -36.646 1.00 39.63 119 ALA D O 1
ATOM 7498 N N . LEU D 1 116 ? -30.617 21.223 -35.068 1.00 27.06 120 LEU D N 1
ATOM 7499 C CA . LEU D 1 116 ? -29.465 20.435 -35.444 1.00 32.63 120 LEU D CA 1
ATOM 7500 C C . LEU D 1 116 ? -29.754 18.963 -35.207 1.00 30.21 120 LEU D C 1
ATOM 7501 O O . LEU D 1 116 ? -29.480 18.146 -36.048 1.00 41.92 120 LEU D O 1
ATOM 7517 N N . GLU D 1 117 ? -30.370 18.637 -34.086 1.00 48.46 121 GLU D N 1
ATOM 7518 C CA . GLU D 1 117 ? -30.635 17.244 -33.761 1.00 55.74 121 GLU D CA 1
ATOM 7519 C C . GLU D 1 117 ? -31.526 16.617 -34.821 1.00 45.92 121 GLU D C 1
ATOM 7520 O O . GLU D 1 117 ? -31.267 15.524 -35.288 1.00 40.68 121 GLU D O 1
ATOM 7532 N N . LEU D 1 118 ? -32.561 17.335 -35.219 1.00 37.57 122 LEU D N 1
ATOM 7533 C CA . LEU D 1 118 ? -33.435 16.896 -36.296 1.00 39.89 122 LEU D CA 1
ATOM 7534 C C . LEU D 1 118 ? -32.692 16.776 -37.618 1.00 41.55 122 LEU D C 1
ATOM 7535 O O . LEU D 1 118 ? -32.953 15.882 -38.401 1.00 49.68 122 LEU D O 1
ATOM 7551 N N . ALA D 1 119 ? -31.792 17.711 -37.872 1.00 34.88 123 ALA D N 1
ATOM 7552 C CA . ALA D 1 119 ? -31.067 17.785 -39.131 1.00 36.14 123 ALA D CA 1
ATOM 7553 C C . ALA D 1 119 ? -30.075 16.650 -39.354 1.00 42.20 123 ALA D C 1
ATOM 7554 O O . ALA D 1 119 ? -29.690 16.368 -40.470 1.00 45.55 123 ALA D O 1
ATOM 7561 N N . LEU D 1 120 ? -29.629 16.035 -38.276 1.00 47.30 124 LEU D N 1
ATOM 7562 C CA . LEU D 1 120 ? -28.535 15.083 -38.347 1.00 48.48 124 LEU D CA 1
ATOM 7563 C C . LEU D 1 120 ? -28.932 13.917 -39.235 1.00 70.09 124 LEU D C 1
ATOM 7564 O O . LEU D 1 120 ? -28.151 13.445 -40.057 1.00 66.44 124 LEU D O 1
ATOM 7580 N N . LYS D 1 121 ? -30.178 13.493 -39.108 1.00 83.99 125 LYS D N 1
ATOM 7581 C CA . LYS D 1 121 ? -30.634 12.266 -39.736 1.00 92.60 125 LYS D CA 1
ATOM 7582 C C . LYS D 1 121 ? -30.964 12.464 -41.208 1.00 92.19 125 LYS D C 1
ATOM 7583 O O . LYS D 1 121 ? -30.896 11.542 -42.006 1.00 99.32 125 LYS D O 1
ATOM 7602 N N . SER D 1 122 ? -31.330 13.679 -41.562 1.00 84.92 126 SER D N 1
ATOM 7603 C CA . SER D 1 122 ? -31.778 13.952 -42.907 1.00 76.18 126 SER D CA 1
ATOM 7604 C C . SER D 1 122 ? -30.594 13.940 -43.851 1.00 81.17 126 SER D C 1
ATOM 7605 O O . SER D 1 122 ? -29.454 13.825 -43.421 1.00 83.10 126 SER D O 1
ATOM 7613 N N . GLY D 1 123 ? -30.867 14.054 -45.142 1.00 81.71 127 GLY D N 1
ATOM 7614 C CA . GLY D 1 123 ? -29.824 13.974 -46.140 1.00 82.36 127 GLY D CA 1
ATOM 7615 C C . GLY D 1 123 ? -30.199 14.705 -47.412 1.00 75.00 127 GLY D C 1
ATOM 7616 O O . GLY D 1 123 ? -29.506 14.597 -48.416 1.00 75.75 127 GLY D O 1
#

GO terms:
  GO:0032541 cortical endoplasmic reticulum (C, IDA)
  GO:0070273 phosphatidylinositol-4-phosphate binding (F, IDA)
  GO:0001786 phosphatidylserine binding (F, IDA)
  GO:0015914 phospholipid transport (P, IDA)
  GO:0031965 nuclear membrane (C, EXP)
  GO:0005789 endoplasmic reticulum membrane (C, EXP)
  GO:0036150 phosphatidylserine acyl-chain remodeling (P, TAS)
  GO:0005829 cytosol (C, TAS)
  GO:0005515 protein binding (F, IPI)
  GO:0015485 cholesterol binding (F, IDA)
  GO:0045444 fat cell differentiation (P, IDA)
  GO:0070328 triglyceride homeostasis (P, IDA)
  GO:0140343 phosphatidylserine transfer activity (F, IDA)
  GO:0016020 membrane (C, HDA)
  GO:1990351 transporter complex (C, IDA)
  GO:0140268 endoplasmic reticulum-plasma membrane contact site (C, IDA)
  GO:0120010 intermembrane phospholipid transfer (P, IDA)
  GO:0160270 phosphatidylserine-phosphatidylinositol-4-phosphate exchange activity (F, IDA)
  GO:0005783 endoplasmic reticulum (C, IDA)

Nearest PDB structures (foldseek):
  5u78-assembly1_A  TM=1.002E+00  e=5.514E-22  Homo sapiens
  5u78-assembly4_D  TM=9.976E-01  e=2.169E-21  Homo sapiens
  5u78-assembly3_C  TM=1.001E+00  e=1.119E-19  Homo sapiens
  5u77-assembly1_A  TM=9.813E-01  e=5.187E-19  Homo sapiens
  1v88-assembly1_A  TM=9.076E-01  e=4.392E-18  Homo sapiens

Foldseek 3Di:
DPQWPDWDWKFWQAVVRPRDTWIWTAHQQWIWTFRDDPPGFTAWIFRLQQWDKAWDDDDATKIKIFRPVRAFRTDCAHPVRHRHGDDDRHHGGTMIMIGDDHPVVNVVVVVVSVRSRNGD/DPQFPDWDWKFWLAPVRPSDTWIWTDHQQWIWTFRDDPPGFTAWIFRLLQWDKAWDDDPDAFTKIKIFGPVRAFRTDCADPVRHRHGDDDHHHDGTMIMITDRHPVVVVVVVVSSNRSNNGD/DQWPDKDWWFWQAVPRHGQIWIWTDHQQWIWTFRDDPPGQTAWIFRLQQWDKDCDPPNKIKIFRPVRAFRTDCADPVRHRHGDDDHHHDGTMIMIDDPDPVVSVVVVVVSNRSSHD/DPQWPDWDWWFWQAPVRPRDTWIWTAHQQWIWTFRDDPPGFTAWIFRLLQWDKDWDPADVHTKIKIFGPVQAFRTDCADPVRHNHGDDDHHHGGTMIMIGDDDPVVRVVVVVVSVVRSNGD